Protein AF-0000000073368801 (afdb_homodimer)

Secondary structure (DSSP, 8-state):
-B---TTS---S-TT-EEEEEEEHHHHHHHHHHTEEEEEEGGGSSSTTTT---HHHHHHHHHHHTT-THHHHHHHHHHTTEEEEEEEE-SS--HHHHHHH-SSTTEEEEEEEHHHHHHHTTT--SS-EEEEE-EEE-TTT-PPP-SSTTGGGGEEEGGGGGG-EEEEEEE-TTS-PPPSSEEEEE--HHHH-SEEEE-TT--HHHHHHHHHHHHHTT---EEEE-GGGPPP--/-B---TTS---S-TT-EEEEEEEHHHHHHHHHHTEEEEEEGGGSSSTTTT---HHHHHHHHHHHTT-THHHHHHHHHHTTEEEEEEEE-SS--HHHHHHH-SSTTEEEEEEEHHHHHHHTTT--SS-EEEEEPEEE-TTT-PPP-SSTTGGGGEEEGGGGGG-EEEEEEE-TTS-PPPSSEEEEE--HHHH-SEEEE-TT--HHHHHHHHHHHHHTT---EEEE-GGGPPP--

Organism: Flavobacterium johnsoniae (strain ATCC 17061 / DSM 2064 / JCM 8514 / BCRC 14874 / CCUG 350202 / NBRC 14942 / NCIMB 11054 / UW101) (NCBI:txid376686)

Foldseek 3Di:
DEDDDPVFDDDPDQQFKKKDKAAPVQVLCCLVVQWDWWFQQCLDPPNCAQHAFPVQVVVVVVVCVVPVCPVVVSVVQSQQKTKDKIAGDPADDPVNCVPHPPDLRMKMFMAGNNLVSQFQVPFDPWYKYKHWADEDDSHPDGFDPPDSCGRNRYDHPVCVNRRMMMIMTGRPVDPDGDDGTDITRTDPPSRGAAMEHRQPDDPVSQVVVVVSCVVSPHDHHYYYHCPNPDDDD/DEDDDPVFDDDPDQQFKKKDKAFPVQVLCCLVVQWDWWFQQCLDPPNCAQHAFPVQVVVVVVVCVVPVCPVVVSVVQSQQKTKDKIAGDPADDPVCCVPHPDDLRMKMFMAGNNLVSQFQVVFDPWYKYKHWADEDDSHPDGFDPPDSCRSNRYDHPVCVNRRMMMIMTGRPVDPDGDDGTDITRTDPPSRGQAMEHRQPDDPVSQVVVVVSCVVSPHDHHYYYHCPNPDDDD

Solvent-accessible surface area (backbone atoms only — not comparable to full-atom values): 24706 Å² total; per-residue (Å²): 44,68,49,91,51,92,86,48,50,60,80,85,55,45,76,42,34,28,34,39,60,32,39,52,70,61,52,51,47,30,66,75,67,34,28,48,70,17,36,21,41,72,70,50,88,57,74,56,42,56,39,48,18,50,52,30,42,56,52,48,51,65,58,22,75,83,35,71,58,53,59,53,48,51,60,54,47,38,53,32,27,26,38,34,74,29,27,57,42,94,55,68,45,58,64,54,51,63,72,48,22,96,55,55,63,20,34,32,39,32,31,24,51,44,30,47,58,58,9,36,50,70,18,77,88,47,50,31,34,67,30,42,50,45,60,39,52,42,80,75,38,76,54,68,75,90,44,94,60,41,36,72,35,42,44,51,51,41,53,52,80,50,43,40,34,32,41,37,35,58,39,72,91,49,88,71,79,55,76,70,36,50,67,40,44,36,38,58,76,44,42,44,59,34,36,32,38,36,51,77,37,53,69,68,55,55,53,48,52,54,51,52,42,44,72,70,73,48,87,69,52,75,42,72,41,72,83,63,53,87,68,49,120,43,68,49,90,51,92,89,48,51,61,81,84,55,45,77,43,36,28,33,40,61,33,39,54,69,61,49,50,50,30,66,74,66,34,29,49,72,17,36,21,40,72,70,49,87,58,74,56,41,55,37,48,18,50,52,31,44,54,53,48,51,65,57,23,76,82,35,70,59,54,60,54,48,51,59,54,47,37,52,32,27,25,38,35,74,30,28,56,42,94,56,68,46,59,65,54,50,63,72,49,21,94,55,54,62,22,34,33,39,32,33,23,52,43,30,47,56,58,8,36,49,70,18,76,89,48,51,31,35,67,30,43,50,46,59,38,52,42,80,76,36,74,53,67,75,89,44,95,61,42,37,72,36,42,44,52,49,39,52,52,81,50,43,40,34,34,42,36,34,57,39,72,91,49,88,72,79,54,76,70,36,49,70,41,44,37,38,60,77,44,42,45,62,34,35,31,36,35,50,78,37,52,70,66,56,54,53,48,52,53,50,51,42,46,74,68,73,47,86,70,51,76,41,72,41,72,84,63,53,86,66,49,120

pLDDT: mean 91.6, std 7.19, range [67.81, 98.81]

Radius of gyration: 24.75 Å; Cα contacts (8 Å, |Δi|>4): 912; chains: 2; bounding box: 65×67×48 Å

Structure (mmCIF, N/CA/C/O backbone):
data_AF-0000000073368801-model_v1
#
loop_
_entity.id
_entity.type
_entity.pdbx_description
1 polymer 'DUF2971 domain-containing protein'
#
loop_
_atom_site.group_PDB
_atom_site.id
_atom_site.type_symbol
_atom_site.label_atom_id
_atom_site.label_alt_id
_atom_site.label_comp_id
_atom_site.label_asym_id
_atom_site.label_entity_id
_atom_site.label_seq_id
_atom_site.pdbx_PDB_ins_code
_atom_site.Cartn_x
_atom_site.Cartn_y
_atom_site.Cartn_z
_atom_site.occupancy
_atom_site.B_iso_or_equiv
_atom_site.auth_seq_id
_atom_site.auth_comp_id
_atom_site.auth_asym_id
_atom_site.auth_atom_id
_atom_site.pdbx_PDB_model_num
ATOM 1 N N . MET A 1 1 ? 4 25.656 18.938 1 80.81 1 MET A N 1
ATOM 2 C CA . MET A 1 1 ? 4.703 24.75 19.828 1 80.81 1 MET A CA 1
ATOM 3 C C 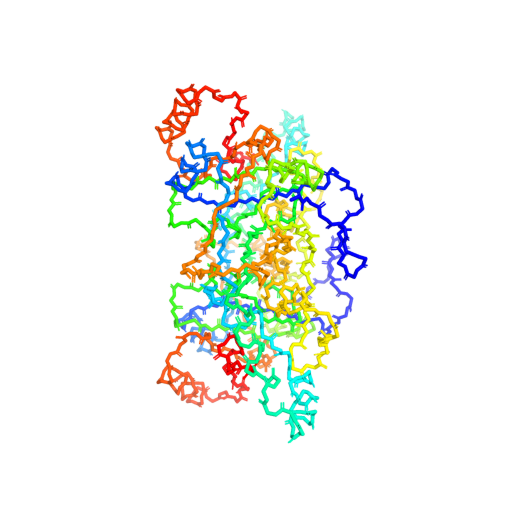. MET A 1 1 ? 4.043 23.375 19.844 1 80.81 1 MET A C 1
ATOM 5 O O . MET A 1 1 ? 2.824 23.266 19.703 1 80.81 1 MET A O 1
ATOM 9 N N . TYR A 1 2 ? 4.848 22.328 20.047 1 87.75 2 TYR A N 1
ATOM 10 C CA . TYR A 1 2 ? 4.336 20.969 20.156 1 87.75 2 TYR A CA 1
ATOM 11 C C . TYR A 1 2 ? 3.67 20.75 21.5 1 87.75 2 TYR A C 1
ATOM 13 O O . TYR A 1 2 ? 4.258 21.031 22.547 1 87.75 2 TYR A O 1
ATOM 21 N N . LEU A 1 3 ? 2.438 20.328 21.5 1 87.5 3 LEU A N 1
ATOM 22 C CA . LEU A 1 3 ? 1.678 20.062 22.719 1 87.5 3 LEU A CA 1
ATOM 23 C C . LEU A 1 3 ? 1.281 18.594 22.797 1 87.5 3 LEU A C 1
ATOM 25 O O . LEU A 1 3 ? 0.843 18.016 21.797 1 87.5 3 LEU A O 1
ATOM 29 N N . ASN A 1 4 ? 1.483 18.062 23.969 1 84.19 4 ASN A N 1
ATOM 30 C CA . ASN A 1 4 ? 1.038 16.703 24.203 1 84.19 4 ASN A CA 1
ATOM 31 C C . ASN A 1 4 ? -0.448 16.641 24.547 1 84.19 4 ASN A C 1
ATOM 33 O O . ASN A 1 4 ? -0.937 17.453 25.328 1 84.19 4 ASN A O 1
ATOM 37 N N . ASN A 1 5 ? -1.148 15.852 23.844 1 83.56 5 ASN A N 1
ATOM 38 C CA . ASN A 1 5 ? -2.545 15.547 24.141 1 83.56 5 ASN A CA 1
ATOM 39 C C . ASN A 1 5 ? -2.721 14.102 24.578 1 83.56 5 ASN A C 1
ATOM 41 O O . ASN A 1 5 ? -2.424 13.172 23.828 1 83.56 5 ASN A O 1
ATOM 45 N N . PRO A 1 6 ? -3.191 13.891 25.734 1 82.25 6 PRO A N 1
ATOM 46 C CA . PRO A 1 6 ? -3.287 12.539 26.297 1 82.25 6 PRO A CA 1
ATOM 47 C C . PRO A 1 6 ? -4.227 11.633 25.484 1 82.25 6 PRO A C 1
ATOM 49 O O . PRO A 1 6 ? -4.148 10.406 25.594 1 82.25 6 PRO A O 1
ATOM 52 N N . ASN A 1 7 ? -5.07 12.188 24.719 1 83.44 7 ASN A N 1
ATOM 53 C CA . ASN A 1 7 ? -6.023 11.398 23.953 1 83.44 7 ASN A CA 1
ATOM 54 C C . ASN A 1 7 ? -5.445 10.977 22.594 1 83.44 7 ASN A C 1
ATOM 56 O O . ASN A 1 7 ? -6.078 10.227 21.859 1 83.44 7 ASN A O 1
ATOM 60 N N . ILE A 1 8 ? -4.281 11.539 22.359 1 88.69 8 ILE A N 1
ATOM 61 C CA . ILE A 1 8 ? -3.645 11.219 21.078 1 88.69 8 ILE A CA 1
ATOM 62 C C . ILE A 1 8 ? -2.592 10.133 21.281 1 88.69 8 ILE A C 1
ATOM 64 O O . ILE A 1 8 ? -1.723 10.258 22.156 1 88.69 8 ILE A O 1
ATOM 68 N N . LYS A 1 9 ? -2.727 9.117 20.531 1 90.88 9 LYS A N 1
ATOM 69 C CA . LYS A 1 9 ? -1.773 8.016 20.609 1 90.88 9 LYS A CA 1
ATOM 70 C C . LYS A 1 9 ? -0.583 8.25 19.672 1 90.88 9 LYS A C 1
ATOM 72 O O . LYS A 1 9 ? -0.747 8.734 18.562 1 90.88 9 LYS A O 1
ATOM 77 N N . LEU A 1 10 ? 0.574 7.934 20.219 1 92.69 10 LEU A N 1
ATOM 78 C CA . LEU A 1 10 ? 1.835 8.016 19.484 1 92.69 10 LEU A CA 1
ATOM 79 C C . LEU A 1 10 ? 2.758 6.863 19.875 1 92.69 10 LEU A C 1
ATOM 81 O O . LEU A 1 10 ? 2.77 6.43 21.016 1 92.69 10 LEU A O 1
ATOM 85 N N . PRO A 1 11 ? 3.496 6.336 18.875 1 92.38 11 PRO A N 1
ATOM 86 C CA . PRO A 1 11 ? 4.48 5.328 19.281 1 92.38 11 PRO A CA 1
ATOM 87 C C . PRO A 1 11 ? 5.395 5.82 20.406 1 92.38 11 PRO A C 1
ATOM 89 O O . PRO A 1 11 ? 5.844 6.969 20.391 1 92.38 11 PRO A O 1
ATOM 92 N N . ASP A 1 12 ? 5.691 4.98 21.312 1 92.62 12 ASP A N 1
ATOM 93 C CA . ASP A 1 12 ? 6.484 5.344 22.484 1 92.62 12 ASP A CA 1
ATOM 94 C C . ASP A 1 12 ? 7.957 5.508 22.125 1 92.62 12 ASP A C 1
ATOM 96 O O . ASP A 1 12 ? 8.664 6.312 22.734 1 92.62 12 ASP A O 1
ATOM 100 N N . ASP A 1 13 ? 8.406 4.742 21.125 1 97.25 13 ASP A N 1
ATOM 101 C CA . ASP A 1 13 ? 9.805 4.773 20.734 1 97.25 13 ASP A CA 1
ATOM 102 C C . ASP A 1 13 ? 10.117 6 19.891 1 97.25 13 ASP A C 1
ATOM 104 O O . ASP A 1 13 ? 9.695 6.078 18.734 1 97.25 13 ASP A O 1
ATOM 108 N N . PRO A 1 14 ? 10.812 6.941 20.406 1 97 14 PRO A N 1
ATOM 109 C CA . PRO A 1 14 ? 11.133 8.148 19.641 1 97 14 PRO A CA 1
ATOM 110 C C . PRO A 1 14 ? 11.945 7.852 18.375 1 97 14 PRO A C 1
ATOM 112 O O . PRO A 1 14 ? 12.039 8.695 17.484 1 97 14 PRO A O 1
ATOM 115 N N . ASP A 1 15 ? 12.539 6.695 18.281 1 98.31 15 ASP A N 1
ATOM 116 C CA . ASP A 1 15 ? 13.375 6.34 17.141 1 98.31 15 ASP A CA 1
ATOM 117 C C . ASP A 1 15 ? 12.547 5.641 16.062 1 98.31 15 ASP A C 1
ATOM 119 O O . ASP A 1 15 ? 13.102 5.168 15.062 1 98.31 15 ASP A O 1
ATOM 123 N N . THR A 1 16 ? 11.234 5.605 16.297 1 98.62 16 THR A N 1
ATOM 124 C CA . THR A 1 16 ? 10.359 5.055 15.266 1 98.62 16 THR A CA 1
ATOM 125 C C . THR A 1 16 ? 10.516 5.824 13.953 1 98.62 16 THR A C 1
ATOM 127 O O . THR A 1 16 ? 10.312 7.039 13.914 1 98.62 16 THR A O 1
ATOM 130 N N . ILE A 1 17 ? 10.844 5.082 12.898 1 98.69 17 ILE A N 1
ATOM 131 C CA . ILE A 1 17 ? 11.148 5.699 11.617 1 98.69 17 ILE A CA 1
ATOM 132 C C . ILE A 1 17 ? 9.852 6.086 10.906 1 98.69 17 ILE A C 1
ATOM 134 O O . ILE A 1 17 ? 8.883 5.316 10.898 1 98.69 17 ILE A O 1
ATOM 138 N N . VAL A 1 18 ? 9.828 7.324 10.336 1 98.81 18 VAL A N 1
ATOM 139 C CA . VAL A 1 18 ? 8.703 7.805 9.547 1 98.81 18 VAL A CA 1
ATOM 140 C C . VAL A 1 18 ? 9.195 8.367 8.219 1 98.81 18 VAL A C 1
ATOM 142 O O . VAL A 1 18 ? 10.352 8.789 8.109 1 98.81 18 VAL A O 1
ATOM 145 N N . TRP A 1 19 ? 8.273 8.336 7.242 1 98.75 19 TRP A N 1
ATOM 146 C CA . TRP A 1 19 ? 8.617 8.727 5.875 1 98.75 19 TRP A CA 1
ATOM 147 C C . TRP A 1 19 ? 7.602 9.727 5.328 1 98.75 19 TRP A C 1
ATOM 149 O O . TRP A 1 19 ? 6.414 9.664 5.656 1 98.75 19 TRP A O 1
ATOM 159 N N . LYS A 1 20 ? 8.062 10.586 4.484 1 98.62 20 LYS A N 1
ATOM 160 C CA . LYS A 1 20 ? 7.219 11.438 3.652 1 98.62 20 LYS A CA 1
ATOM 161 C C . LYS A 1 20 ? 7.684 11.422 2.199 1 98.62 20 LYS A C 1
ATOM 163 O O . LYS A 1 20 ? 8.828 11.766 1.905 1 98.62 20 LYS A O 1
ATOM 168 N N . TYR A 1 21 ? 6.801 11.008 1.353 1 97.81 21 TYR A N 1
ATOM 169 C CA . TYR A 1 21 ? 7.055 10.969 -0.083 1 97.81 21 TYR A CA 1
ATOM 170 C C . TYR A 1 21 ? 6.512 12.211 -0.767 1 97.81 21 TYR A C 1
ATOM 172 O O . TYR A 1 21 ? 5.391 12.641 -0.486 1 97.81 21 TYR A O 1
ATOM 180 N N . LEU A 1 22 ? 7.309 12.82 -1.634 1 96.94 22 LEU A N 1
ATOM 181 C CA . LEU A 1 22 ? 6.863 14.07 -2.248 1 96.94 22 LEU A CA 1
ATOM 182 C C . LEU A 1 22 ? 7.621 14.336 -3.545 1 96.94 22 LEU A C 1
ATOM 184 O O . LEU A 1 22 ? 8.656 13.719 -3.801 1 96.94 22 LEU A O 1
ATOM 188 N N . ASP A 1 23 ? 7.129 15.258 -4.309 1 95.81 23 ASP A N 1
ATOM 189 C CA . ASP A 1 23 ? 7.77 15.664 -5.559 1 95.81 23 ASP A CA 1
ATOM 190 C C . ASP A 1 23 ? 8.875 16.688 -5.301 1 95.81 23 ASP A C 1
ATOM 192 O O . ASP A 1 23 ? 8.891 17.344 -4.258 1 95.81 23 ASP A O 1
ATOM 196 N N . LEU A 1 24 ? 9.672 16.859 -6.305 1 95.56 24 LEU A N 1
ATOM 197 C CA . LEU A 1 24 ? 10.844 17.719 -6.188 1 95.56 24 LEU A CA 1
ATOM 198 C C . LEU A 1 24 ? 10.43 19.156 -5.867 1 95.56 24 LEU A C 1
ATOM 200 O O . LEU A 1 24 ? 11.055 19.812 -5.031 1 95.56 24 LEU A O 1
ATOM 204 N N . SER A 1 25 ? 9.43 19.625 -6.496 1 95.25 25 SER A N 1
ATOM 205 C CA . SER A 1 25 ? 9.008 21 -6.297 1 95.25 25 SER A CA 1
ATOM 206 C C . SER A 1 25 ? 8.633 21.266 -4.84 1 95.25 25 SER A C 1
ATOM 208 O O . SER A 1 25 ? 9.039 22.266 -4.258 1 95.25 25 SER A O 1
ATOM 210 N N . LYS A 1 26 ? 7.871 20.344 -4.27 1 96.38 26 LYS A N 1
ATOM 211 C CA . LYS A 1 26 ? 7.457 20.484 -2.875 1 96.38 26 LYS A CA 1
ATOM 212 C C . LYS A 1 26 ? 8.656 20.391 -1.935 1 96.38 26 LYS A C 1
ATOM 214 O O . LYS A 1 26 ? 8.719 21.078 -0.923 1 96.38 26 LYS A O 1
ATOM 219 N N . PHE A 1 27 ? 9.539 19.547 -2.303 1 97.75 27 PHE A N 1
ATOM 220 C CA . PHE A 1 27 ? 10.742 19.359 -1.508 1 97.75 27 PHE A CA 1
ATOM 221 C C . PHE A 1 27 ? 11.578 20.641 -1.489 1 97.75 27 PHE A C 1
ATOM 223 O O . PHE A 1 27 ? 12.008 21.094 -0.426 1 97.75 27 PHE A O 1
ATOM 230 N N . LEU A 1 28 ? 11.789 21.188 -2.615 1 97.25 28 LEU A N 1
ATOM 231 C CA . LEU A 1 28 ? 12.57 22.422 -2.717 1 97.25 28 LEU A CA 1
ATOM 232 C C . LEU A 1 28 ? 11.875 23.562 -1.984 1 97.25 28 LEU A C 1
ATOM 234 O O . LEU A 1 28 ? 12.539 24.375 -1.339 1 97.25 28 LEU A O 1
ATOM 238 N N . ASP A 1 29 ? 10.609 23.641 -2.098 1 97.88 29 ASP A N 1
ATOM 239 C CA . ASP A 1 29 ? 9.859 24.656 -1.364 1 97.88 29 ASP A CA 1
ATOM 240 C C . ASP A 1 29 ? 10.086 24.531 0.14 1 97.88 29 ASP A C 1
ATOM 242 O O . ASP A 1 29 ? 10.258 25.531 0.834 1 97.88 29 ASP A O 1
ATOM 246 N N . LEU A 1 30 ? 10.062 23.281 0.636 1 98.31 30 LEU A N 1
ATOM 247 C CA . LEU A 1 30 ? 10.328 23 2.043 1 98.31 30 LEU A CA 1
ATOM 248 C C . LEU A 1 30 ? 11.703 23.516 2.453 1 98.31 30 LEU A C 1
ATOM 250 O O . LEU A 1 30 ? 11.836 24.203 3.465 1 98.31 30 LEU A O 1
ATOM 254 N N . LEU A 1 31 ? 12.695 23.219 1.652 1 98.19 31 LEU A N 1
ATOM 255 C CA . LEU A 1 31 ? 14.062 23.609 1.981 1 98.19 31 LEU A CA 1
ATOM 256 C C . LEU A 1 31 ? 14.219 25.125 1.93 1 98.19 31 LEU A C 1
ATOM 258 O O . LEU A 1 31 ? 14.82 25.734 2.83 1 98.19 31 LEU A O 1
ATOM 262 N N . LEU A 1 32 ? 13.688 25.719 0.918 1 97.81 32 LEU A N 1
ATOM 263 C CA . LEU A 1 32 ? 13.883 27.141 0.675 1 97.81 32 LEU A CA 1
ATOM 264 C C . LEU A 1 32 ? 13.125 27.984 1.698 1 97.81 32 LEU A C 1
ATOM 266 O O . LEU A 1 32 ? 13.648 28.984 2.189 1 97.81 32 LEU A O 1
ATOM 270 N N . SER A 1 33 ? 11.961 27.594 2.008 1 98 33 SER A N 1
ATOM 271 C CA . SER A 1 33 ? 11.117 28.391 2.889 1 98 33 SER A CA 1
ATOM 272 C C . SER A 1 33 ? 11.352 28.047 4.355 1 98 33 SER A C 1
ATOM 274 O O . SER A 1 33 ? 10.945 28.781 5.25 1 98 33 SER A O 1
ATOM 276 N N . LYS A 1 34 ? 11.867 26.812 4.578 1 98 34 LYS A N 1
ATOM 277 C CA . LYS A 1 34 ? 12.031 26.25 5.914 1 98 34 LYS A CA 1
ATOM 278 C C . LYS A 1 34 ? 10.688 26.125 6.629 1 98 34 LYS A C 1
ATOM 280 O O . LYS A 1 34 ? 10.586 26.406 7.824 1 98 34 LYS A O 1
ATOM 285 N N . LYS A 1 35 ? 9.703 25.828 5.828 1 98.56 35 LYS A N 1
ATOM 286 C CA . LYS A 1 35 ? 8.352 25.641 6.34 1 98.56 35 LYS A CA 1
ATOM 287 C C . LYS A 1 35 ? 7.742 24.344 5.805 1 98.56 35 LYS A C 1
ATOM 289 O O . LYS A 1 35 ? 7.965 23.969 4.648 1 98.56 35 LYS A O 1
ATOM 294 N N . LEU A 1 36 ? 7 23.688 6.621 1 98.69 36 LEU A N 1
ATOM 295 C CA . LEU A 1 36 ? 6.289 22.469 6.246 1 98.69 36 LEU A CA 1
ATOM 296 C C . LEU A 1 36 ? 4.859 22.781 5.824 1 98.69 36 LEU A C 1
ATOM 298 O O . LEU A 1 36 ? 4.102 23.406 6.578 1 98.69 36 LEU A O 1
ATOM 302 N N . PHE A 1 37 ? 4.578 22.469 4.617 1 98.06 37 PHE A N 1
ATOM 303 C CA . PHE A 1 37 ? 3.211 22.625 4.145 1 98.06 37 PHE A CA 1
ATOM 304 C C . PHE A 1 37 ? 2.287 21.594 4.785 1 98.06 37 PHE A C 1
ATOM 306 O O . PHE A 1 37 ? 2.611 20.406 4.832 1 98.06 37 PHE A O 1
ATOM 313 N N . MET A 1 38 ? 1.158 22.047 5.258 1 97.81 38 MET A N 1
ATOM 314 C CA . MET A 1 38 ? 0.093 21.219 5.824 1 97.81 38 MET A CA 1
ATOM 315 C C . MET A 1 38 ? -1.22 21.453 5.082 1 97.81 38 MET A C 1
ATOM 317 O O . MET A 1 38 ? -1.646 22.594 4.895 1 97.81 38 MET A O 1
ATOM 321 N N . SER A 1 39 ? -1.854 20.422 4.711 1 96.69 39 SER A N 1
ATOM 322 C CA . SER A 1 39 ? -3.086 20.516 3.936 1 96.69 39 SER A CA 1
ATOM 323 C C . SER A 1 39 ? -4.297 20.703 4.844 1 96.69 39 SER A C 1
ATOM 325 O O . SER A 1 39 ? -4.383 20.094 5.906 1 96.69 39 SER A O 1
ATOM 327 N N . ARG A 1 40 ? -5.203 21.562 4.371 1 95.5 40 ARG A N 1
ATOM 328 C CA . ARG A 1 40 ? -6.484 21.641 5.066 1 95.5 40 ARG A CA 1
ATOM 329 C C . ARG A 1 40 ? -7.176 20.281 5.105 1 95.5 40 ARG A C 1
ATOM 331 O O . ARG A 1 40 ? -7.145 19.547 4.125 1 95.5 40 ARG A O 1
ATOM 338 N N . SER A 1 41 ? -7.848 19.953 6.141 1 92.19 41 SER A N 1
ATOM 339 C CA . SER A 1 41 ? -8.297 18.578 6.406 1 92.19 41 SER A CA 1
ATOM 340 C C . SER A 1 41 ? -9.352 18.141 5.395 1 92.19 41 SER A C 1
ATOM 342 O O . SER A 1 41 ? -9.438 16.953 5.062 1 92.19 41 SER A O 1
ATOM 344 N N . ASP A 1 42 ? -10.164 19.047 4.852 1 90.5 42 ASP A N 1
ATOM 345 C CA . ASP A 1 42 ? -11.227 18.656 3.934 1 90.5 42 ASP A CA 1
ATOM 346 C C . ASP A 1 42 ? -10.75 18.703 2.484 1 90.5 42 ASP A C 1
ATOM 348 O O . ASP A 1 42 ? -11.555 18.578 1.556 1 90.5 42 ASP A O 1
ATOM 352 N N . LYS A 1 43 ? -9.484 18.891 2.227 1 91.94 43 LYS A N 1
ATOM 353 C CA . LYS A 1 43 ? -8.938 18.984 0.875 1 91.94 43 LYS A CA 1
ATOM 354 C C . LYS A 1 43 ? -8.203 17.703 0.491 1 91.94 43 LYS A C 1
ATOM 356 O O . LYS A 1 43 ? -7.629 17.609 -0.597 1 91.94 43 LYS A O 1
AT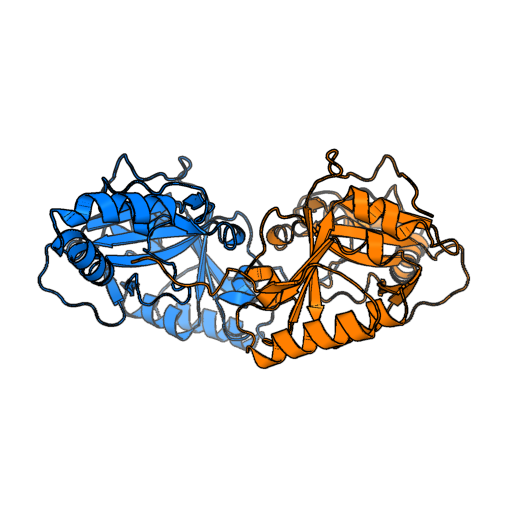OM 361 N N . PHE A 1 44 ? -8.25 16.703 1.343 1 89.81 44 PHE A N 1
ATOM 362 C CA . PHE A 1 44 ? -7.641 15.414 1.032 1 89.81 44 PHE A CA 1
ATOM 363 C C . PHE A 1 44 ? -8.391 14.711 -0.091 1 89.81 44 PHE A C 1
ATOM 365 O O . PHE A 1 44 ? -9.578 14.977 -0.318 1 89.81 44 PHE A O 1
ATOM 372 N N . GLU A 1 45 ? -7.703 13.883 -0.751 1 81.56 45 GLU A N 1
ATOM 373 C CA . GLU A 1 45 ? -8.32 13.094 -1.811 1 81.56 45 GLU A CA 1
ATOM 374 C C . GLU A 1 45 ? -9.422 12.188 -1.256 1 81.56 45 GLU A C 1
ATOM 376 O O . GLU A 1 45 ? -10.469 12.016 -1.883 1 81.56 45 GLU A O 1
ATOM 381 N N . ASP A 1 46 ? -9.125 11.57 -0.146 1 82.25 46 ASP A N 1
ATOM 382 C CA . ASP A 1 46 ? -10.141 10.766 0.52 1 82.25 46 ASP A CA 1
ATOM 383 C C . ASP A 1 46 ? -11.234 11.648 1.122 1 82.25 46 ASP A C 1
ATOM 385 O O . ASP A 1 46 ? -11.008 12.32 2.133 1 82.25 46 ASP A O 1
ATOM 389 N N . GLN A 1 47 ? -12.391 11.508 0.636 1 79.62 47 GLN A N 1
ATOM 390 C CA . GLN A 1 47 ? -13.492 12.375 1.03 1 79.62 47 GLN A CA 1
ATOM 391 C C . GLN A 1 47 ? -13.961 12.062 2.447 1 79.62 47 GLN A C 1
ATOM 393 O O . GLN A 1 47 ? -14.68 12.859 3.061 1 79.62 47 GLN A O 1
ATOM 398 N N . TYR A 1 48 ? -13.547 10.961 2.924 1 84.44 48 TYR A N 1
ATOM 399 C CA . TYR A 1 48 ? -13.992 10.562 4.254 1 84.44 48 TYR A CA 1
ATOM 400 C C . TYR A 1 48 ? -13.086 11.156 5.332 1 84.44 48 TYR A C 1
ATOM 402 O O . TYR A 1 48 ? -13.375 11.039 6.523 1 84.44 48 TYR A O 1
ATOM 410 N N . GLU A 1 49 ? -12.055 11.805 4.859 1 85.06 49 GLU A N 1
ATOM 411 C CA . GLU A 1 49 ? -11.125 12.383 5.816 1 85.06 49 GLU A CA 1
ATOM 412 C C . GLU A 1 49 ? -11.82 13.391 6.723 1 85.06 49 GLU A C 1
ATOM 414 O O . GLU A 1 49 ? -12.516 14.289 6.242 1 85.06 49 GLU A O 1
ATOM 419 N N . GLY A 1 50 ? -11.648 13.242 8.016 1 85.81 50 GLY A N 1
ATOM 420 C CA . GLY A 1 50 ? -12.211 14.18 8.969 1 85.81 50 GLY A CA 1
ATOM 421 C C . GLY A 1 50 ? -13.711 14.055 9.117 1 85.81 50 GLY A C 1
ATOM 422 O O . GLY A 1 50 ? -14.375 14.961 9.625 1 85.81 50 GLY A O 1
ATOM 423 N N . THR A 1 51 ? -14.312 12.961 8.57 1 87.19 51 THR A N 1
ATOM 424 C CA . THR A 1 51 ? -15.75 12.742 8.695 1 87.19 51 THR A CA 1
ATOM 425 C C . THR A 1 51 ? -16.047 11.734 9.797 1 87.19 51 THR A C 1
ATOM 427 O O . THR A 1 51 ? -15.133 11.234 10.461 1 87.19 51 THR A O 1
ATOM 430 N N . PHE A 1 52 ? -17.344 11.508 9.977 1 88 52 PHE A N 1
ATOM 431 C CA . PHE A 1 52 ? -17.766 10.602 11.047 1 88 52 PHE A CA 1
ATOM 432 C C . PHE A 1 52 ? -18.078 9.211 10.484 1 88 52 PHE A C 1
ATOM 434 O O . PHE A 1 52 ? -18.422 9.07 9.312 1 88 52 PHE A O 1
ATOM 441 N N . SER A 1 53 ? -17.891 8.25 11.367 1 91.19 53 SER A N 1
ATOM 442 C CA . SER A 1 53 ? -18.406 6.926 11.039 1 91.19 53 SER A CA 1
ATOM 443 C C . SER A 1 53 ? -19.938 6.895 11.109 1 91.19 53 SER A C 1
ATOM 445 O O . SER A 1 53 ? -20.547 7.809 11.648 1 91.19 53 SER A O 1
ATOM 447 N N . GLU A 1 54 ? -20.484 5.852 10.539 1 91.44 54 GLU A N 1
ATOM 448 C CA . GLU A 1 54 ? -21.938 5.758 10.508 1 91.44 54 GLU A CA 1
ATOM 449 C C . GLU A 1 54 ? -22.531 5.742 11.914 1 91.44 54 GLU A C 1
ATOM 451 O O . GLU A 1 54 ? -23.406 6.539 12.234 1 91.44 54 GLU A O 1
ATOM 456 N N . PRO A 1 55 ? -22.016 4.91 12.797 1 93.12 55 PRO A N 1
ATOM 457 C CA . PRO A 1 55 ? -22.562 4.926 14.156 1 93.12 55 PRO A CA 1
ATOM 458 C C . PRO A 1 55 ? -22.375 6.273 14.852 1 93.12 55 PRO A C 1
ATOM 460 O O . PRO A 1 55 ? -23.266 6.719 15.578 1 93.12 55 PRO A O 1
ATOM 463 N N . THR A 1 56 ? -21.25 6.898 14.656 1 90.38 56 THR A N 1
ATOM 464 C CA . THR A 1 56 ? -21 8.203 15.258 1 90.38 56 THR A CA 1
ATOM 465 C C . THR A 1 56 ? -21.953 9.25 14.711 1 90.38 56 THR A C 1
ATOM 467 O O . THR A 1 56 ? -22.5 10.062 15.461 1 90.38 56 THR A O 1
ATOM 470 N N . TYR A 1 57 ? -22.172 9.227 13.484 1 88.69 57 TYR A N 1
ATOM 471 C CA . TYR A 1 57 ? -23.062 10.172 12.828 1 88.69 57 TYR A CA 1
ATOM 472 C C . TYR A 1 57 ? -24.484 10.031 13.352 1 88.69 57 TYR A C 1
ATOM 474 O O . TYR A 1 57 ? -25.172 11.031 13.594 1 88.69 57 TYR A O 1
ATOM 482 N N . GLU A 1 58 ? -24.891 8.828 13.477 1 90.06 58 GLU A N 1
ATOM 483 C CA . GLU A 1 58 ? -26.234 8.578 13.992 1 90.06 58 GLU A CA 1
ATOM 484 C C . GLU A 1 58 ? -26.391 9.141 15.398 1 90.06 58 GLU A C 1
ATOM 486 O O . GLU A 1 58 ? -27.453 9.695 15.734 1 90.06 58 GLU A O 1
ATOM 491 N N . GLU A 1 59 ? -25.359 9.047 16.172 1 86.94 59 GLU A N 1
ATOM 492 C CA . GLU A 1 59 ? -25.391 9.586 17.516 1 86.94 59 GLU A CA 1
ATOM 493 C C . GLU A 1 59 ? -25.438 11.109 17.5 1 86.94 59 GLU A C 1
ATOM 495 O O . GLU A 1 59 ? -26.172 11.727 18.281 1 86.94 59 GLU A O 1
ATOM 500 N N . ILE A 1 60 ? -24.672 11.68 16.719 1 83.81 60 ILE A N 1
ATOM 501 C CA . ILE A 1 60 ? -24.609 13.133 16.609 1 83.81 60 ILE A CA 1
ATOM 502 C C . ILE A 1 60 ? -25.953 13.672 16.125 1 83.81 60 ILE A C 1
ATOM 504 O O . ILE A 1 60 ? -26.422 14.703 16.609 1 83.81 60 ILE A O 1
ATOM 508 N N . LYS A 1 61 ? -26.469 12.992 15.172 1 84.5 61 LYS A N 1
ATOM 509 C CA . LYS A 1 61 ? -27.766 13.398 14.641 1 84.5 61 LYS A CA 1
ATOM 510 C C . LYS A 1 61 ? -28.828 13.438 15.742 1 84.5 61 LYS A C 1
ATOM 512 O O . LYS A 1 61 ? -29.656 14.359 15.789 1 84.5 61 LYS A O 1
ATOM 517 N N . LYS A 1 62 ? -28.812 12.492 16.547 1 86.88 62 LYS A N 1
ATOM 518 C CA . LYS A 1 62 ? -29.75 12.445 17.656 1 86.88 62 LYS A CA 1
ATOM 519 C C . LYS A 1 62 ? -29.547 13.625 18.609 1 86.88 62 LYS A C 1
ATOM 521 O O . LYS A 1 62 ? -30.516 14.219 19.094 1 86.88 62 LYS A O 1
ATOM 526 N N . LEU A 1 63 ? -28.297 13.969 18.781 1 81.06 63 LEU A N 1
ATOM 527 C CA . LEU A 1 63 ? -27.953 15.078 19.688 1 81.06 63 LEU A CA 1
ATOM 528 C C . LEU A 1 63 ? -28.281 16.422 19.031 1 81.06 63 LEU A C 1
ATOM 530 O O . LEU A 1 63 ? -28.594 17.391 19.719 1 81.06 63 LEU A O 1
ATOM 534 N N . ALA A 1 64 ? -28.109 16.469 17.734 1 79.25 64 ALA A N 1
ATOM 535 C CA . ALA A 1 64 ? -28.25 17.719 16.984 1 79.25 64 ALA A CA 1
ATOM 536 C C . ALA A 1 64 ? -29.719 18.125 16.875 1 79.25 64 ALA A C 1
ATOM 538 O O . ALA A 1 64 ? -30.031 19.281 16.578 1 79.25 64 ALA A O 1
ATOM 539 N N . VAL A 1 65 ? -30.609 17.188 17.016 1 80.62 65 VAL A N 1
ATOM 540 C CA . VAL A 1 65 ? -32.031 17.516 16.984 1 80.62 65 VAL A CA 1
ATOM 541 C C . VAL A 1 65 ? -32.312 18.719 17.891 1 80.62 65 VAL A C 1
ATOM 543 O O . VAL A 1 65 ? -33.031 19.625 17.531 1 80.62 65 VAL A O 1
ATOM 546 N N . ASP A 1 66 ? -31.562 18.797 18.906 1 80.5 66 ASP A N 1
ATOM 547 C CA . ASP A 1 66 ? -31.734 19.875 19.859 1 80.5 66 ASP A CA 1
ATOM 548 C C . ASP A 1 66 ? -30.672 20.953 19.672 1 80.5 66 ASP A C 1
ATOM 550 O O . ASP A 1 66 ? -30.719 22 20.328 1 80.5 66 ASP A O 1
ATOM 554 N N . ASN A 1 67 ? -29.672 20.734 18.781 1 79.88 67 ASN A N 1
ATOM 555 C CA . ASN A 1 67 ? -28.578 21.641 18.516 1 79.88 67 ASN A CA 1
ATOM 556 C C . ASN A 1 67 ? -28.141 21.609 17.047 1 79.88 67 ASN A C 1
ATOM 558 O O . ASN A 1 67 ? -27.078 21.078 16.734 1 79.88 67 ASN A O 1
ATOM 562 N N . PRO A 1 68 ? -28.969 22.141 16.203 1 74.38 68 PRO A N 1
ATOM 563 C CA . PRO A 1 68 ? -28.734 22.047 14.766 1 74.38 68 PRO A CA 1
ATOM 564 C C . PRO A 1 68 ? -27.375 22.609 14.352 1 74.38 68 PRO A C 1
ATOM 566 O O . PRO A 1 68 ? -26.844 22.234 13.305 1 74.38 68 PRO A O 1
ATOM 569 N N . GLU A 1 69 ? -26.828 23.422 15.211 1 79.81 69 GLU A N 1
ATOM 570 C CA . GLU A 1 69 ? -25.562 24.078 14.844 1 79.81 69 GLU A CA 1
ATOM 571 C C . GLU A 1 69 ? -24.375 23.156 15.047 1 79.81 69 GLU A C 1
ATOM 573 O O . GLU A 1 69 ? -23.281 23.438 14.57 1 79.81 69 GLU A O 1
ATOM 578 N N . PHE A 1 70 ? -24.703 22.078 15.68 1 76.69 70 PHE A N 1
ATOM 579 C CA . PHE A 1 70 ? -23.609 21.172 16.031 1 76.69 70 PHE A CA 1
ATOM 580 C C . PHE A 1 70 ? -22.922 20.641 14.789 1 76.69 70 PHE A C 1
ATOM 582 O O . PHE A 1 70 ? -21.688 20.656 14.695 1 76.69 70 PHE A O 1
ATOM 589 N N . LEU A 1 71 ? -23.641 20.203 13.812 1 75.94 71 LEU A N 1
ATOM 590 C CA . LEU A 1 71 ? -23.094 19.656 12.578 1 75.94 71 LEU A CA 1
ATOM 591 C C . LEU A 1 71 ? -22.375 20.734 11.773 1 75.94 71 LEU A C 1
ATOM 593 O O . LEU A 1 71 ? -21.344 20.469 11.164 1 75.94 71 LEU A O 1
ATOM 597 N N . ASN A 1 72 ? -22.922 21.891 11.867 1 82 72 ASN A N 1
ATOM 598 C CA . ASN A 1 72 ? -22.312 23.016 11.164 1 82 72 ASN A CA 1
ATOM 599 C C . ASN A 1 72 ? -20.953 23.375 11.773 1 82 72 ASN A C 1
ATOM 601 O O . ASN A 1 72 ? -20.031 23.734 11.047 1 82 72 ASN A O 1
ATOM 605 N N . TYR A 1 73 ? -20.938 23.25 13 1 81.94 73 TYR A N 1
ATOM 606 C CA . TYR A 1 73 ? -19.688 23.531 13.695 1 81.94 73 TYR A CA 1
ATOM 607 C C . TYR A 1 73 ? -18.578 22.609 13.203 1 81.94 73 TYR A C 1
ATOM 609 O O . TYR A 1 73 ? -17.453 23.062 12.938 1 81.94 73 TYR A O 1
ATOM 617 N N . TYR A 1 74 ? -18.891 21.391 13.055 1 79.69 74 TYR A N 1
ATOM 618 C CA . TYR A 1 74 ? -17.891 20.406 12.633 1 79.69 74 TYR A CA 1
ATOM 619 C C . TYR A 1 74 ? -17.438 20.672 11.203 1 79.69 74 TYR A C 1
ATOM 621 O O . TYR A 1 74 ? -16.25 20.547 10.883 1 79.69 74 TYR A O 1
ATOM 629 N N . LYS A 1 75 ? -18.344 20.984 10.445 1 82.06 75 LYS A N 1
ATOM 630 C CA . LYS A 1 75 ? -18.016 21.297 9.062 1 82.06 75 LYS A CA 1
ATOM 631 C C . LYS A 1 75 ? -17.047 22.469 8.977 1 82.06 75 LYS A C 1
ATOM 633 O O . LYS A 1 75 ? -16.047 22.391 8.25 1 82.06 75 LYS A O 1
ATOM 638 N N . ILE A 1 76 ? -17.297 23.422 9.773 1 85.88 76 ILE A N 1
ATOM 639 C CA . ILE A 1 76 ? -16.438 24.609 9.797 1 85.88 76 ILE A CA 1
ATOM 640 C C . ILE A 1 76 ? -15.086 24.266 10.414 1 85.88 76 ILE A C 1
ATOM 642 O O . ILE A 1 76 ? -14.047 24.75 9.969 1 85.88 76 ILE A O 1
ATOM 646 N N . HIS A 1 77 ? -15.141 23.438 11.398 1 88.06 77 HIS A N 1
ATOM 647 C CA . HIS A 1 77 ? -13.914 23.062 12.094 1 88.06 77 HIS A CA 1
ATOM 648 C C . HIS A 1 77 ? -12.953 22.344 11.164 1 88.06 77 HIS A C 1
ATOM 650 O O . HIS A 1 77 ? -11.734 22.5 11.273 1 88.06 77 HIS A O 1
ATOM 656 N N . ARG A 1 78 ? -13.445 21.516 10.266 1 88.38 78 ARG A N 1
ATOM 657 C CA . ARG A 1 78 ? -12.625 20.781 9.297 1 88.38 78 ARG A CA 1
ATOM 658 C C . ARG A 1 78 ? -11.812 21.75 8.445 1 88.38 78 ARG A C 1
ATOM 660 O O . ARG A 1 78 ? -10.711 21.422 7.992 1 88.38 78 ARG A O 1
ATOM 667 N N . GLU A 1 79 ? -12.352 22.969 8.344 1 91.12 79 GLU A N 1
ATOM 668 C CA . GLU A 1 79 ? -11.68 23.969 7.52 1 91.12 79 GLU A CA 1
ATOM 669 C C . GLU A 1 79 ? -10.617 24.719 8.312 1 91.12 79 GLU A C 1
ATOM 671 O O . GLU A 1 79 ? -9.867 25.516 7.75 1 91.12 79 GLU A O 1
ATOM 676 N N . LYS A 1 80 ? -10.531 24.438 9.547 1 92.31 80 LYS A N 1
ATOM 677 C CA . LYS A 1 80 ? -9.625 25.188 10.422 1 92.31 80 LYS A CA 1
ATOM 678 C C . LYS A 1 80 ? -8.469 24.297 10.883 1 92.31 80 LYS A C 1
ATOM 680 O O . LYS A 1 80 ? -7.605 24.75 11.648 1 92.31 80 LYS A O 1
ATOM 685 N N . VAL A 1 81 ? -8.438 23.094 10.422 1 93.06 81 VAL A N 1
ATOM 686 C CA . VAL A 1 81 ? -7.383 22.156 10.82 1 93.06 81 VAL A CA 1
ATOM 687 C C . VAL A 1 81 ? -6.531 21.797 9.609 1 93.06 81 VAL A C 1
ATOM 689 O O . VAL A 1 81 ? -7.062 21.469 8.547 1 93.06 81 VAL A O 1
ATOM 692 N N . ALA A 1 82 ? -5.25 21.906 9.789 1 95.94 82 ALA A N 1
ATOM 693 C CA . ALA A 1 82 ? -4.301 21.531 8.742 1 95.94 82 ALA A CA 1
ATOM 694 C C . ALA A 1 82 ? -3.463 20.328 9.164 1 95.94 82 ALA A C 1
ATOM 696 O O . ALA A 1 82 ? -3.123 20.188 10.344 1 95.94 82 ALA A O 1
ATOM 697 N N . ILE A 1 83 ? -3.129 19.484 8.156 1 96.88 83 ILE A N 1
ATOM 698 C CA . ILE A 1 83 ? -2.541 18.203 8.492 1 96.88 83 ILE A CA 1
ATOM 699 C C . ILE A 1 83 ? -1.354 17.922 7.578 1 96.88 83 ILE A C 1
ATOM 701 O O . ILE A 1 83 ? -1.422 18.156 6.371 1 96.88 83 ILE A O 1
ATOM 705 N N . SER A 1 84 ? -0.247 17.484 8.102 1 98.12 84 SER A N 1
ATOM 706 C CA . SER A 1 84 ? 0.843 16.844 7.375 1 98.12 84 SER A CA 1
ATOM 707 C C . SER A 1 84 ? 0.943 15.359 7.727 1 98.12 84 SER A C 1
ATOM 709 O O . SER A 1 84 ? 1.095 15.008 8.898 1 98.12 84 SER A O 1
ATOM 711 N N . SER A 1 85 ? 0.875 14.547 6.719 1 97.94 85 SER A N 1
ATOM 712 C CA . SER A 1 85 ? 0.827 13.102 6.918 1 97.94 85 SER A CA 1
ATOM 713 C C . SER A 1 85 ? 2.182 12.461 6.645 1 97.94 85 SER A C 1
ATOM 715 O O . SER A 1 85 ? 2.848 12.797 5.664 1 97.94 85 SER A O 1
ATOM 717 N N . TRP A 1 86 ? 2.572 11.531 7.539 1 98.69 86 TRP A N 1
ATOM 718 C CA . TRP A 1 86 ? 3.795 10.742 7.43 1 98.69 86 TRP A CA 1
ATOM 719 C C . TRP A 1 86 ? 3.496 9.258 7.562 1 98.69 86 TRP A C 1
ATOM 721 O O . TRP A 1 86 ? 2.447 8.867 8.086 1 98.69 86 TRP A O 1
ATOM 731 N N . HIS A 1 87 ? 4.422 8.453 7.07 1 98.62 87 HIS A N 1
ATOM 732 C CA . HIS A 1 87 ? 4.258 7.008 7 1 98.62 87 HIS A CA 1
ATOM 733 C C . HIS A 1 87 ? 5.23 6.297 7.934 1 98.62 87 HIS A C 1
ATOM 735 O O . HIS A 1 87 ? 6.445 6.477 7.828 1 98.62 87 HIS A O 1
ATOM 741 N N . ILE A 1 88 ? 4.73 5.461 8.859 1 98.56 88 ILE A N 1
ATOM 742 C CA . ILE A 1 88 ? 5.582 4.699 9.766 1 98.56 88 ILE A CA 1
ATOM 743 C C . ILE A 1 88 ? 6.027 3.404 9.094 1 98.56 88 ILE A C 1
ATOM 745 O O . ILE A 1 88 ? 5.199 2.557 8.758 1 98.56 88 ILE A O 1
ATOM 749 N N . ASN A 1 89 ? 7.309 3.26 8.945 1 98 89 ASN A N 1
ATOM 750 C CA . ASN A 1 89 ? 7.879 2.035 8.398 1 98 89 ASN A CA 1
ATOM 751 C C . ASN A 1 89 ? 9.398 1.995 8.57 1 98 89 ASN A C 1
ATOM 753 O O . ASN A 1 89 ? 10.07 3.016 8.414 1 98 89 ASN A O 1
ATOM 757 N N . GLU A 1 90 ? 9.93 0.858 8.844 1 96.06 90 GLU A N 1
ATOM 758 C CA . GLU A 1 90 ? 11.383 0.747 8.953 1 96.06 90 GLU A CA 1
ATOM 759 C C . GLU A 1 90 ? 12.047 0.821 7.578 1 96.06 90 GLU A C 1
ATOM 761 O O . GLU A 1 90 ? 13.219 1.177 7.469 1 96.06 90 GLU A O 1
ATOM 766 N N . TYR A 1 91 ? 11.258 0.427 6.562 1 94.5 91 TYR A N 1
ATOM 767 C CA . TYR A 1 91 ? 11.75 0.397 5.188 1 94.5 91 TYR A CA 1
ATOM 768 C C . TYR A 1 91 ? 10.898 1.284 4.285 1 94.5 91 TYR A C 1
ATOM 770 O O . TYR A 1 91 ? 9.758 1.616 4.625 1 94.5 91 TYR A O 1
ATOM 778 N N . GLU A 1 92 ? 11.516 1.693 3.127 1 94.31 92 GLU A N 1
ATOM 779 C CA . GLU A 1 92 ? 10.703 2.357 2.113 1 94.31 92 GLU A CA 1
ATOM 780 C C . GLU A 1 92 ? 9.578 1.446 1.625 1 94.31 92 GLU A C 1
ATOM 782 O O . GLU A 1 92 ? 9.625 0.233 1.833 1 94.31 92 GLU A O 1
ATOM 787 N N . SER A 1 93 ? 8.617 2.059 1.087 1 94.81 93 SER A N 1
ATOM 788 C CA . SER A 1 93 ? 7.469 1.318 0.58 1 94.81 93 SER A CA 1
ATOM 789 C C . SER A 1 93 ? 7.242 1.597 -0.902 1 94.81 93 SER A C 1
ATOM 791 O O . SER A 1 93 ? 7.117 2.754 -1.311 1 94.81 93 SER A O 1
ATOM 793 N N . PHE A 1 94 ? 7.176 0.458 -1.662 1 92.5 94 PHE A N 1
ATOM 794 C CA . PHE A 1 94 ? 6.887 0.605 -3.082 1 92.5 94 PHE A CA 1
ATOM 795 C C . PHE A 1 94 ? 5.523 1.256 -3.291 1 92.5 94 PHE A C 1
ATOM 797 O O . PHE A 1 94 ? 5.379 2.143 -4.137 1 92.5 94 PHE A O 1
ATOM 804 N N . ALA A 1 95 ? 4.562 0.875 -2.525 1 93.94 95 ALA A N 1
ATOM 805 C CA . ALA A 1 95 ? 3.213 1.417 -2.652 1 93.94 95 ALA A CA 1
ATOM 806 C C . ALA A 1 95 ? 3.197 2.92 -2.393 1 93.94 95 ALA A C 1
ATOM 808 O O . ALA A 1 95 ? 2.531 3.674 -3.105 1 93.94 95 ALA A O 1
ATOM 809 N N . MET A 1 96 ? 3.896 3.365 -1.388 1 96.06 96 MET A N 1
ATOM 810 C CA . MET A 1 96 ? 3.945 4.789 -1.071 1 96.06 96 MET A CA 1
ATOM 811 C C . MET A 1 96 ? 4.562 5.582 -2.219 1 96.06 96 MET A C 1
ATOM 813 O O . MET A 1 96 ? 4.09 6.668 -2.557 1 96.06 96 MET A O 1
ATOM 817 N N . TRP A 1 97 ? 5.594 5.02 -2.838 1 94.56 97 TRP A N 1
ATOM 818 C CA . TRP A 1 97 ? 6.195 5.66 -4.004 1 94.56 97 TRP A CA 1
ATOM 819 C C . TRP A 1 97 ? 5.168 5.832 -5.117 1 94.56 97 TRP A C 1
ATOM 821 O O . TRP A 1 97 ? 5.062 6.906 -5.711 1 94.56 97 TRP A O 1
ATOM 831 N N . GLN A 1 98 ? 4.406 4.789 -5.309 1 91.94 98 GLN A N 1
ATOM 832 C CA . GLN A 1 98 ? 3.445 4.777 -6.41 1 91.94 98 GLN A CA 1
ATOM 833 C C . GLN A 1 98 ? 2.311 5.766 -6.16 1 91.94 98 GLN A C 1
ATOM 835 O O . GLN A 1 98 ? 1.821 6.402 -7.098 1 91.94 98 GLN A O 1
ATOM 840 N N . ILE A 1 99 ? 1.936 5.918 -4.934 1 92.88 99 ILE A N 1
ATOM 841 C CA . ILE A 1 99 ? 0.727 6.66 -4.594 1 92.88 99 ILE A CA 1
ATOM 842 C C . ILE A 1 99 ? 1.062 8.141 -4.418 1 92.88 99 ILE A C 1
ATOM 844 O O . ILE A 1 99 ? 0.288 9.008 -4.82 1 92.88 99 ILE A O 1
ATOM 848 N N . PHE A 1 100 ? 2.254 8.438 -3.943 1 93.38 100 PHE A N 1
ATOM 849 C CA . PHE A 1 100 ? 2.443 9.805 -3.461 1 93.38 100 PHE A CA 1
ATOM 850 C C . PHE A 1 100 ? 3.459 10.547 -4.324 1 93.38 100 PHE A C 1
ATOM 852 O O . PHE A 1 100 ? 3.707 11.734 -4.117 1 93.38 100 PHE A O 1
ATOM 859 N N . THR A 1 101 ? 3.971 9.828 -5.273 1 93.25 101 THR A N 1
ATOM 860 C CA . THR A 1 101 ? 4.844 10.523 -6.211 1 93.25 101 THR A CA 1
ATOM 861 C C . THR A 1 101 ? 4.305 10.414 -7.637 1 93.25 101 THR A C 1
ATOM 863 O O . THR A 1 101 ? 3.695 9.398 -7.996 1 93.25 101 THR A O 1
ATOM 866 N N . LYS A 1 102 ? 4.215 11.367 -8.555 1 84.38 102 LYS A N 1
ATOM 867 C CA . LYS A 1 102 ? 3.631 11.398 -9.891 1 84.38 102 LYS A CA 1
ATOM 868 C C . LYS A 1 102 ? 4.547 10.734 -10.914 1 84.38 102 LYS A C 1
ATOM 870 O O . LYS A 1 102 ? 4.078 10.039 -11.812 1 84.38 102 LYS A O 1
ATOM 875 N N . ASN A 1 103 ? 5.805 10.859 -10.82 1 83 103 ASN A N 1
ATOM 876 C CA . ASN A 1 103 ? 6.75 10.297 -11.773 1 83 103 ASN A CA 1
ATOM 877 C C . ASN A 1 103 ? 8.023 9.805 -11.086 1 83 103 ASN A C 1
ATOM 879 O O . ASN A 1 103 ? 8.055 9.656 -9.867 1 83 103 ASN A O 1
ATOM 883 N N . ASN A 1 104 ? 8.828 9.406 -11.961 1 86.31 104 ASN A N 1
ATOM 884 C CA . ASN A 1 104 ? 10.086 8.875 -11.453 1 86.31 104 ASN A CA 1
ATOM 885 C C . ASN A 1 104 ? 10.984 9.977 -10.898 1 86.31 104 ASN A C 1
ATOM 887 O O . ASN A 1 104 ? 12.172 9.758 -10.664 1 86.31 104 ASN A O 1
ATOM 891 N N . GLU A 1 105 ? 10.375 11.164 -10.68 1 85.94 105 GLU A N 1
ATOM 892 C CA . GLU A 1 105 ? 11.164 12.281 -10.164 1 85.94 105 GLU A CA 1
ATOM 893 C C . GLU A 1 105 ? 10.719 12.664 -8.758 1 85.94 105 GLU A C 1
ATOM 895 O O . GLU A 1 105 ? 10.648 13.852 -8.422 1 85.94 105 GLU A O 1
ATOM 900 N N . GLY A 1 106 ? 10.375 11.695 -7.969 1 93.44 106 GLY A N 1
ATOM 901 C CA . GLY A 1 106 ? 10 11.914 -6.586 1 93.44 106 GLY A CA 1
ATOM 902 C C . GLY A 1 106 ? 11.125 11.648 -5.605 1 93.44 106 GLY A C 1
ATOM 903 O O . GLY A 1 106 ? 12.203 11.211 -6 1 93.44 106 GLY A O 1
ATOM 904 N N . LEU A 1 107 ? 10.883 12.141 -4.383 1 96.12 107 LEU A N 1
ATOM 905 C CA . LEU A 1 107 ? 11.797 11.93 -3.266 1 96.12 107 LEU A CA 1
ATOM 906 C C . LEU A 1 107 ? 11.047 11.438 -2.035 1 96.12 107 LEU A C 1
ATOM 908 O O . LEU A 1 107 ? 9.82 11.547 -1.964 1 96.12 107 LEU A O 1
ATOM 912 N N . ALA A 1 108 ? 11.836 10.828 -1.136 1 97.69 108 ALA A N 1
ATOM 913 C CA . ALA A 1 108 ? 11.312 10.492 0.184 1 97.69 108 ALA A CA 1
ATOM 914 C C . ALA A 1 108 ? 12.211 11.039 1.29 1 97.69 108 ALA A C 1
ATOM 916 O O . ALA A 1 108 ? 13.43 10.914 1.221 1 97.69 108 ALA A O 1
ATOM 917 N N . ILE A 1 109 ? 11.586 11.664 2.24 1 98.5 109 ILE A N 1
ATOM 918 C CA . ILE A 1 109 ? 12.273 12.109 3.449 1 98.5 109 ILE A CA 1
ATOM 919 C C . ILE A 1 109 ? 12.109 11.07 4.551 1 98.5 109 ILE A C 1
ATOM 921 O O . ILE A 1 109 ? 11 10.594 4.809 1 98.5 109 ILE A O 1
ATOM 925 N N . GLN A 1 110 ? 13.203 10.656 5.109 1 98.5 110 GLN A N 1
ATOM 926 C CA . GLN A 1 110 ? 13.156 9.805 6.297 1 98.5 110 GLN A CA 1
ATOM 927 C C . GLN A 1 110 ? 13.414 10.617 7.562 1 98.5 110 GLN A C 1
ATOM 929 O O . GLN A 1 110 ? 14.305 11.469 7.594 1 98.5 110 GLN A O 1
ATOM 934 N N . SER A 1 111 ? 12.641 10.422 8.609 1 98.69 111 SER A N 1
ATOM 935 C CA . SER A 1 111 ? 12.734 11.039 9.922 1 98.69 111 SER A CA 1
ATOM 936 C C . SER A 1 111 ? 12.383 10.047 11.023 1 98.69 111 SER A C 1
ATOM 938 O O . SER A 1 111 ? 12.469 8.828 10.828 1 98.69 111 SER A O 1
ATOM 940 N N . THR A 1 112 ? 12.211 10.469 12.219 1 98.75 112 THR A N 1
ATOM 941 C CA . THR A 1 112 ? 11.68 9.695 13.336 1 98.75 112 THR A CA 1
ATOM 942 C C . THR A 1 112 ? 10.641 10.5 14.109 1 98.75 112 THR A C 1
ATOM 944 O O . THR A 1 112 ? 10.523 11.711 13.93 1 98.75 112 THR A O 1
ATOM 947 N N . ILE A 1 113 ? 9.945 9.805 14.953 1 98.25 113 ILE A N 1
ATOM 948 C CA . ILE A 1 113 ? 8.938 10.461 15.781 1 98.25 113 ILE A CA 1
ATOM 949 C C . ILE A 1 113 ? 9.609 11.539 16.625 1 98.25 113 ILE A C 1
ATOM 951 O O . ILE A 1 113 ? 9.125 12.672 16.703 1 98.25 113 ILE A O 1
ATOM 955 N N . GLY A 1 114 ? 10.695 11.203 17.219 1 98 114 GLY A N 1
ATOM 956 C CA . GLY A 1 114 ? 11.414 12.18 18.031 1 98 114 GLY A CA 1
ATOM 957 C C . GLY A 1 114 ? 11.875 13.391 17.234 1 98 114 GLY A C 1
ATOM 958 O O . GLY A 1 114 ? 11.773 14.523 17.719 1 98 114 GLY A O 1
ATOM 959 N N . ARG A 1 115 ? 12.359 13.125 16.094 1 98.38 115 ARG A N 1
ATOM 960 C CA . ARG A 1 115 ? 12.82 14.203 15.234 1 98.38 115 ARG A CA 1
ATOM 961 C C . ARG A 1 115 ? 11.664 15.102 14.805 1 98.38 115 ARG A C 1
ATOM 963 O O . ARG A 1 115 ? 11.812 16.328 14.742 1 98.38 115 ARG A O 1
ATOM 970 N N . LEU A 1 116 ? 10.508 14.5 14.523 1 98.31 116 LEU A N 1
ATOM 971 C CA . LEU A 1 116 ? 9.336 15.289 14.18 1 98.31 116 LEU A CA 1
ATOM 972 C C . LEU A 1 116 ? 8.961 16.234 15.32 1 98.31 116 LEU A C 1
ATOM 974 O O . LEU A 1 116 ? 8.672 17.406 15.094 1 98.31 116 LEU A O 1
ATOM 978 N N . GLN A 1 117 ? 8.961 15.734 16.531 1 97.25 117 GLN A N 1
ATOM 979 C CA . GLN A 1 117 ? 8.617 16.531 17.703 1 97.25 117 GLN A CA 1
ATOM 980 C C . GLN A 1 117 ? 9.562 17.719 17.859 1 97.25 117 GLN A C 1
ATOM 982 O O . GLN A 1 117 ? 9.125 18.828 18.172 1 97.25 117 GLN A O 1
ATOM 987 N N . LYS A 1 118 ? 10.805 17.469 17.609 1 97.75 118 LYS A N 1
ATOM 988 C CA . LYS A 1 118 ? 11.805 18.531 17.719 1 97.75 118 LYS A CA 1
ATOM 989 C C . LYS A 1 118 ? 11.695 19.5 16.562 1 97.75 118 LYS A C 1
ATOM 991 O O . LYS A 1 118 ? 11.906 20.703 16.734 1 97.75 118 LYS A O 1
ATOM 996 N N . ALA A 1 119 ? 11.328 18.969 15.406 1 98.5 119 ALA A N 1
ATOM 997 C CA . ALA A 1 119 ? 11.312 19.766 14.18 1 98.5 119 ALA A CA 1
ATOM 998 C C . ALA A 1 119 ? 10.258 20.859 14.25 1 98.5 119 ALA A C 1
ATOM 1000 O O . ALA A 1 119 ? 10.422 21.938 13.656 1 98.5 119 ALA A O 1
ATOM 1001 N N . VAL A 1 120 ? 9.148 20.656 15.039 1 97.88 120 VAL A N 1
ATOM 1002 C CA . VAL A 1 120 ? 8.047 21.609 15.016 1 97.88 120 VAL A CA 1
ATOM 1003 C C . VAL A 1 120 ? 8.227 22.641 16.125 1 97.88 120 VAL A C 1
ATOM 1005 O O . VAL A 1 120 ? 7.379 23.516 16.312 1 97.88 120 VAL A O 1
ATOM 1008 N N . ARG A 1 121 ? 9.266 22.656 16.859 1 96 121 ARG A N 1
ATOM 1009 C CA . ARG A 1 121 ? 9.5 23.516 18 1 96 121 ARG A CA 1
ATOM 1010 C C . ARG A 1 121 ? 9.562 24.984 17.562 1 96 121 ARG A C 1
ATOM 1012 O O . ARG A 1 121 ? 9.078 25.859 18.281 1 96 121 ARG A O 1
ATOM 1019 N N . PRO A 1 122 ? 10.125 25.25 16.391 1 96.94 122 PRO A N 1
ATOM 1020 C CA . PRO A 1 122 ? 10.219 26.656 15.992 1 96.94 122 PRO A CA 1
ATOM 1021 C C . PRO A 1 122 ? 8.852 27.297 15.75 1 96.94 122 PRO A C 1
ATOM 1023 O O . PRO A 1 122 ? 8.742 28.531 15.688 1 96.94 122 PRO A O 1
ATOM 1026 N N . GLU A 1 123 ? 7.867 26.531 15.531 1 96.44 123 GLU A N 1
ATOM 1027 C CA . GLU A 1 123 ? 6.539 27.094 15.297 1 96.44 123 GLU A CA 1
ATOM 1028 C C . GLU A 1 123 ? 5.953 27.688 16.578 1 96.44 123 GLU A C 1
ATOM 1030 O O . GLU A 1 123 ? 5.793 26.984 17.578 1 96.44 123 GLU A O 1
ATOM 1035 N N . ASN A 1 124 ? 5.594 28.969 16.5 1 93.69 124 ASN A N 1
ATOM 1036 C CA . ASN A 1 124 ? 5.098 29.625 17.703 1 93.69 124 ASN A CA 1
ATOM 1037 C C . ASN A 1 124 ? 3.775 30.344 17.453 1 93.69 124 ASN A C 1
ATOM 1039 O O . ASN A 1 124 ? 3.229 30.984 18.344 1 93.69 124 ASN A O 1
ATOM 1043 N N . ASN A 1 125 ? 3.203 30.25 16.266 1 93.69 125 ASN A N 1
ATOM 1044 C CA . ASN A 1 125 ? 1.929 30.875 15.938 1 93.69 125 ASN A CA 1
ATOM 1045 C C . ASN A 1 125 ? 0.752 29.969 16.266 1 93.69 125 ASN A C 1
ATOM 1047 O O . ASN A 1 125 ? -0.323 30.438 16.641 1 93.69 125 ASN A O 1
ATOM 1051 N N . PHE A 1 126 ? 0.979 28.656 16.047 1 94.25 126 PHE A N 1
ATOM 1052 C CA . PHE A 1 126 ? -0.087 27.688 16.266 1 94.25 126 PHE A CA 1
ATOM 1053 C C . PHE A 1 126 ? 0.419 26.5 17.062 1 94.25 126 PHE A C 1
ATOM 1055 O O . PHE A 1 126 ? 1.592 26.125 16.969 1 94.25 126 PHE A O 1
ATOM 1062 N N . ASP A 1 127 ? -0.492 25.922 17.75 1 90.69 127 ASP A N 1
ATOM 1063 C CA . ASP A 1 127 ? -0.172 24.703 18.484 1 90.69 127 ASP A CA 1
ATOM 1064 C C . ASP A 1 127 ? -0.095 23.5 17.531 1 90.69 127 ASP A C 1
ATOM 1066 O O . ASP A 1 127 ? -0.917 23.375 16.625 1 90.69 127 ASP A O 1
ATOM 1070 N N . GLN A 1 128 ? 0.891 22.703 17.766 1 93.44 128 GLN A N 1
ATOM 1071 C CA . GLN A 1 128 ? 1.078 21.5 16.969 1 93.44 128 GLN A CA 1
ATOM 1072 C C . GLN A 1 128 ? 0.783 20.234 17.781 1 93.44 128 GLN A C 1
ATOM 1074 O O . GLN A 1 128 ? 1.127 20.172 18.969 1 93.44 128 GLN A O 1
ATOM 1079 N N . TYR A 1 129 ? 0.125 19.312 17.172 1 94.12 129 TYR A N 1
ATOM 1080 C CA . TYR A 1 129 ? -0.11 17.984 17.734 1 94.12 129 TYR A CA 1
ATOM 1081 C C . TYR A 1 129 ? 0.382 16.891 16.781 1 94.12 129 TYR A C 1
ATOM 1083 O O . TYR A 1 129 ? 0.396 17.078 15.57 1 94.12 129 TYR A O 1
ATOM 1091 N N . ILE A 1 130 ? 0.876 15.797 17.344 1 96.12 130 ILE A N 1
ATOM 1092 C CA . ILE A 1 130 ? 1.314 14.656 16.547 1 96.12 130 ILE A CA 1
ATOM 1093 C C . ILE A 1 130 ? 0.627 13.391 17.031 1 96.12 130 ILE A C 1
ATOM 1095 O O . ILE A 1 130 ? 0.617 13.109 18.234 1 96.12 130 ILE A O 1
ATOM 1099 N N . GLY A 1 131 ? 0.009 12.664 16.094 1 95.81 131 GLY A N 1
ATOM 1100 C CA . GLY A 1 131 ? -0.719 11.469 16.5 1 95.81 131 GLY A CA 1
ATOM 1101 C C . GLY A 1 131 ? -0.797 10.414 15.414 1 95.81 131 GLY A C 1
ATOM 1102 O O . GLY A 1 131 ? -0.777 10.742 14.227 1 95.81 131 GLY A O 1
ATOM 1103 N N . GLU A 1 132 ? -0.895 9.203 15.875 1 96.62 132 GLU A N 1
ATOM 1104 C CA . GLU A 1 132 ? -1.069 8.07 14.969 1 96.62 132 GLU A CA 1
ATOM 1105 C C . GLU A 1 132 ? -2.525 7.934 14.539 1 96.62 132 GLU A C 1
ATOM 1107 O O . GLU A 1 132 ? -3.439 8.117 15.344 1 96.62 132 GLU A O 1
ATOM 1112 N N . VAL A 1 133 ? -2.727 7.566 13.281 1 96.5 133 VAL A N 1
ATOM 1113 C CA . VAL A 1 133 ? -4.07 7.375 12.75 1 96.5 133 VAL A CA 1
ATOM 1114 C C . VAL A 1 133 ? -4.613 6.02 13.195 1 96.5 133 VAL A C 1
ATOM 1116 O O . VAL A 1 133 ? -3.9 5.012 13.156 1 96.5 133 VAL A O 1
ATOM 1119 N N . ASN A 1 134 ? -5.836 6.047 13.672 1 95.38 134 ASN A N 1
ATOM 1120 C CA . ASN A 1 134 ? -6.574 4.828 14 1 95.38 134 ASN A CA 1
ATOM 1121 C C . ASN A 1 134 ? -7.465 4.391 12.844 1 95.38 134 ASN A C 1
ATOM 1123 O O . ASN A 1 134 ? -8.383 5.113 12.445 1 95.38 134 ASN A O 1
ATOM 1127 N N . TYR A 1 135 ? -7.172 3.262 12.305 1 95.94 135 TYR A N 1
ATOM 1128 C CA . TYR A 1 135 ? -7.969 2.742 11.195 1 95.94 135 TYR A CA 1
ATOM 1129 C C . TYR A 1 135 ? -9.141 1.921 11.711 1 95.94 135 TYR A C 1
ATOM 1131 O O . TYR A 1 135 ? -8.953 0.941 12.438 1 95.94 135 TYR A O 1
ATOM 1139 N N . ILE A 1 136 ? -10.359 2.281 11.297 1 95 136 ILE A N 1
ATOM 1140 C CA . ILE A 1 136 ? -11.547 1.629 11.844 1 95 136 ILE A CA 1
ATOM 1141 C C . ILE A 1 136 ? -12.531 1.329 10.719 1 95 136 ILE A C 1
ATOM 1143 O O . ILE A 1 136 ? -12.359 1.795 9.586 1 95 136 ILE A O 1
ATOM 1147 N N . ASP A 1 137 ? -13.484 0.421 11.016 1 94 137 ASP A N 1
ATOM 1148 C CA . ASP A 1 137 ? -14.625 0.172 10.133 1 94 137 ASP A CA 1
ATOM 1149 C C . ASP A 1 137 ? -15.695 1.249 10.305 1 94 137 ASP A C 1
ATOM 1151 O O . ASP A 1 137 ? -16.422 1.253 11.297 1 94 137 ASP A O 1
ATOM 1155 N N . TYR A 1 138 ? -15.789 2.156 9.352 1 91.94 138 TYR A N 1
ATOM 1156 C CA . TYR A 1 138 ? -16.672 3.316 9.453 1 91.94 138 TYR A CA 1
ATOM 1157 C C . TYR A 1 138 ? -18.125 2.895 9.469 1 91.94 138 TYR A C 1
ATOM 1159 O O . TYR A 1 138 ? -19 3.682 9.836 1 91.94 138 TYR A O 1
ATOM 1167 N N . LYS A 1 139 ? -18.453 1.675 9.031 1 91.38 139 LYS A N 1
ATOM 1168 C CA . LYS A 1 139 ? -19.828 1.187 9.031 1 91.38 139 LYS A CA 1
ATOM 1169 C C . LYS A 1 139 ? -20.203 0.607 10.391 1 91.38 139 LYS A C 1
ATOM 1171 O O . LYS A 1 139 ? -21.391 0.539 10.734 1 91.38 139 LYS A O 1
ATOM 1176 N N . LYS A 1 140 ? -19.188 0.223 11.164 1 94.31 140 LYS A N 1
ATOM 1177 C CA . LYS A 1 140 ? -19.484 -0.577 12.344 1 94.31 140 LYS A CA 1
ATOM 1178 C C . LYS A 1 140 ? -18.953 0.094 13.609 1 94.31 140 LYS A C 1
ATOM 1180 O O . LYS A 1 140 ? -19.516 -0.092 14.695 1 94.31 140 LYS A O 1
ATOM 1185 N N . GLU A 1 141 ? -17.859 0.838 13.484 1 93.94 141 GLU A N 1
ATOM 1186 C CA . GLU A 1 141 ? -17.156 1.292 14.68 1 93.94 141 GLU A CA 1
ATOM 1187 C C . GLU A 1 141 ? -17.422 2.768 14.961 1 93.94 141 GLU A C 1
ATOM 1189 O O . GLU A 1 141 ? -17.719 3.531 14.039 1 93.94 141 GLU A O 1
ATOM 1194 N N . TYR A 1 142 ? -17.203 3.115 16.219 1 91.38 142 TYR A N 1
ATOM 1195 C CA . TYR A 1 142 ? -17.5 4.445 16.719 1 91.38 142 TYR A CA 1
ATOM 1196 C C . TYR A 1 142 ? -16.25 5.316 16.766 1 91.38 142 TYR A C 1
ATOM 1198 O O . TYR A 1 142 ? -15.18 4.855 17.156 1 91.38 142 TYR A O 1
ATOM 1206 N N . ILE A 1 143 ? -16.438 6.582 16.281 1 89.69 143 ILE A N 1
ATOM 1207 C CA . ILE A 1 143 ? -15.438 7.613 16.516 1 89.69 143 ILE A CA 1
ATOM 1208 C C . ILE A 1 143 ? -15.867 8.508 17.672 1 89.69 143 ILE A C 1
ATOM 1210 O O . ILE A 1 143 ? -16.922 9.141 17.625 1 89.69 143 ILE A O 1
ATOM 1214 N N . PRO A 1 144 ? -15.055 8.562 18.656 1 83.81 144 PRO A N 1
ATOM 1215 C CA . PRO A 1 144 ? -15.414 9.469 19.75 1 83.81 144 PRO A CA 1
ATOM 1216 C C . PRO A 1 144 ? -15.477 10.93 19.312 1 83.81 144 PRO A C 1
ATOM 1218 O O . PRO A 1 144 ? -14.648 11.375 18.516 1 83.81 144 PRO A O 1
ATOM 1221 N N . PHE A 1 145 ? -16.484 11.664 19.703 1 76.69 145 PHE A N 1
ATOM 1222 C CA . PHE A 1 145 ? -16.594 13.047 19.266 1 76.69 145 PHE A CA 1
ATOM 1223 C C . PHE A 1 145 ? -16.5 14 20.453 1 76.69 145 PHE A C 1
ATOM 1225 O O . PHE A 1 145 ? -16.922 15.156 20.359 1 76.69 145 PHE A O 1
ATOM 1232 N N . ASP A 1 146 ? -16.016 13.477 21.547 1 73.5 146 ASP A N 1
ATOM 1233 C CA . ASP A 1 146 ? -15.875 14.344 22.703 1 73.5 146 ASP A CA 1
ATOM 1234 C C . ASP A 1 146 ? -14.617 15.211 22.594 1 73.5 146 ASP A C 1
ATOM 1236 O O . ASP A 1 146 ? -14.461 16.172 23.359 1 73.5 146 ASP A O 1
ATOM 1240 N N . ASP A 1 147 ? -13.695 14.82 21.703 1 71.56 147 ASP A N 1
ATOM 1241 C CA . ASP A 1 147 ? -12.484 15.594 21.469 1 71.56 147 ASP A CA 1
ATOM 1242 C C . ASP A 1 147 ? -12.43 16.125 20.031 1 71.56 147 ASP A C 1
ATOM 1244 O O . ASP A 1 147 ? -12.836 15.43 19.094 1 71.56 147 ASP A O 1
ATOM 1248 N N . LEU A 1 148 ? -12.062 17.453 19.906 1 67.81 148 LEU A N 1
ATOM 1249 C CA . LEU A 1 148 ? -12.133 18.156 18.625 1 67.81 148 LEU A CA 1
ATOM 1250 C C . LEU A 1 148 ? -11.125 17.578 17.625 1 67.81 148 LEU A C 1
ATOM 1252 O O . LEU A 1 148 ? -11.227 17.828 16.422 1 67.81 148 LEU A O 1
ATOM 1256 N N . PHE A 1 149 ? -10.172 16.828 18.141 1 72.75 149 PHE A N 1
ATOM 1257 C CA . PHE A 1 149 ? -9.133 16.344 17.234 1 72.75 149 PHE A CA 1
ATOM 1258 C C . PHE A 1 149 ? -9.461 14.945 16.734 1 72.75 149 PHE A C 1
ATOM 1260 O O . PHE A 1 149 ? -8.875 14.484 15.75 1 72.75 149 PHE A O 1
ATOM 1267 N N . PHE A 1 150 ? -10.477 14.43 17.25 1 73.81 150 PHE A N 1
ATOM 1268 C CA . PHE A 1 150 ? -10.664 12.992 17.094 1 73.81 150 PHE A CA 1
ATOM 1269 C C . PHE A 1 150 ? -10.969 12.656 15.633 1 73.81 150 PHE A C 1
ATOM 1271 O O . PHE A 1 150 ? -10.406 11.703 15.086 1 73.81 150 PHE A O 1
ATOM 1278 N N . PRO A 1 151 ? -11.672 13.469 14.891 1 82.56 151 PRO A N 1
ATOM 1279 C CA . PRO A 1 151 ? -11.969 13 13.531 1 82.56 151 PRO A CA 1
ATOM 1280 C C . PRO A 1 151 ? -10.742 13.016 12.617 1 82.56 151 PRO A C 1
ATOM 1282 O O . PRO A 1 151 ? -10.727 12.32 11.602 1 82.56 151 PRO A O 1
ATOM 1285 N N . PHE A 1 152 ? -9.75 13.664 13.062 1 91.81 152 PHE A N 1
ATOM 1286 C CA . PHE A 1 152 ? -8.633 13.891 12.148 1 91.81 152 PHE A CA 1
ATOM 1287 C C . PHE A 1 152 ? -7.574 12.797 12.312 1 91.81 152 PHE A C 1
ATOM 1289 O O . PHE A 1 152 ? -6.586 12.773 11.578 1 91.81 152 PHE A O 1
ATOM 1296 N N . LEU A 1 153 ? -7.828 11.875 13.281 1 94.19 153 LEU A N 1
ATOM 1297 C CA . LEU A 1 153 ? -6.891 10.781 13.508 1 94.19 153 LEU A CA 1
ATOM 1298 C C . LEU A 1 153 ? -7.566 9.43 13.297 1 94.19 153 LEU A C 1
ATOM 1300 O O . LEU A 1 153 ? -7.184 8.438 13.914 1 94.19 153 LEU A O 1
ATOM 1304 N N . PHE A 1 154 ? -8.609 9.477 12.477 1 93.56 154 PHE A N 1
ATOM 1305 C CA . PHE A 1 154 ? -9.281 8.242 12.094 1 93.56 154 PHE A CA 1
ATOM 1306 C C . PHE A 1 154 ? -9.352 8.117 10.57 1 93.56 154 PHE A C 1
ATOM 1308 O O . PHE A 1 154 ? -9.477 9.117 9.867 1 93.56 154 PHE A O 1
ATOM 1315 N N . LYS A 1 155 ? -9.297 6.969 10.188 1 94.5 155 LYS A N 1
ATOM 1316 C CA . LYS A 1 155 ? -9.414 6.656 8.766 1 94.5 155 LYS A CA 1
ATOM 1317 C C . LYS A 1 155 ? -10.008 5.266 8.562 1 94.5 155 LYS A C 1
ATOM 1319 O O . LYS A 1 155 ? -10.086 4.469 9.5 1 94.5 155 LYS A O 1
ATOM 1324 N N . ARG A 1 156 ? -10.508 5.023 7.363 1 93.81 156 ARG A N 1
ATOM 1325 C CA . ARG A 1 156 ? -11.109 3.734 7.035 1 93.81 156 ARG A CA 1
ATOM 1326 C C . ARG A 1 156 ? -10.055 2.641 6.945 1 93.81 156 ARG A C 1
ATOM 1328 O O . ARG A 1 156 ? -8.93 2.891 6.508 1 93.81 156 ARG A O 1
ATOM 1335 N N . LYS A 1 157 ? -10.438 1.425 7.227 1 94.69 157 LYS A N 1
ATOM 1336 C CA . LYS A 1 157 ? -9.57 0.252 7.219 1 94.69 157 LYS A CA 1
ATOM 1337 C C . LYS A 1 157 ? -8.961 0.027 5.836 1 94.69 157 LYS A C 1
ATOM 1339 O O . LYS A 1 157 ? -7.859 -0.504 5.715 1 94.69 157 LYS A O 1
ATOM 1344 N N . SER A 1 158 ? -9.578 0.488 4.82 1 93.56 158 SER A N 1
ATOM 1345 C CA . SER A 1 158 ? -9.102 0.316 3.451 1 93.56 158 SER A CA 1
ATOM 1346 C C . SER A 1 158 ? -7.793 1.064 3.221 1 93.56 158 SER A C 1
ATOM 1348 O O . SER A 1 158 ? -7.105 0.828 2.227 1 93.56 158 SER A O 1
ATOM 1350 N N . PHE A 1 159 ? -7.383 1.854 4.133 1 95.62 159 PHE A N 1
ATOM 1351 C CA . PHE A 1 159 ? -6.188 2.676 4 1 95.62 159 PHE A CA 1
ATOM 1352 C C . PHE A 1 159 ? -5.148 2.295 5.051 1 95.62 159 PHE A C 1
ATOM 1354 O O . PHE A 1 159 ? -4.164 3.012 5.246 1 95.62 159 PHE A O 1
ATOM 1361 N N . GLN A 1 160 ? -5.266 1.195 5.676 1 96.31 160 GLN A N 1
ATOM 1362 C CA . GLN A 1 160 ? -4.414 0.827 6.805 1 96.31 160 GLN A CA 1
ATOM 1363 C C . GLN A 1 160 ? -2.969 0.63 6.355 1 96.31 160 GLN A C 1
ATOM 1365 O O . GLN A 1 160 ? -2.043 0.765 7.16 1 96.31 160 GLN A O 1
ATOM 1370 N N . TYR A 1 161 ? -2.734 0.387 5.129 1 94.19 161 TYR A N 1
ATOM 1371 C CA . TYR A 1 161 ? -1.387 0.216 4.602 1 94.19 161 TYR A CA 1
ATOM 1372 C C . TYR A 1 161 ? -0.571 1.493 4.762 1 94.19 161 TYR A C 1
ATOM 1374 O O . TYR A 1 161 ? 0.661 1.459 4.723 1 94.19 161 TYR A O 1
ATOM 1382 N N . GLU A 1 162 ? -1.193 2.6 4.938 1 96.25 162 GLU A N 1
ATOM 1383 C CA . GLU A 1 162 ? -0.517 3.889 5.043 1 96.25 162 GLU A CA 1
ATOM 1384 C C . GLU A 1 162 ? 0.25 4 6.359 1 96.25 162 GLU A C 1
ATOM 1386 O O . GLU A 1 162 ? 1.25 4.719 6.441 1 96.25 162 GLU A O 1
ATOM 1391 N N . ARG A 1 163 ? -0.263 3.35 7.398 1 97.62 163 ARG A N 1
ATOM 1392 C CA . ARG A 1 163 ? 0.357 3.457 8.711 1 97.62 163 ARG A CA 1
ATOM 1393 C C . ARG A 1 163 ? 0.737 4.902 9.023 1 97.62 163 ARG A C 1
ATOM 1395 O O . ARG A 1 163 ? 1.895 5.191 9.336 1 97.62 163 ARG A O 1
ATOM 1402 N N . GLU A 1 164 ? -0.256 5.668 9.148 1 97.75 164 GLU A N 1
ATOM 1403 C CA . GLU A 1 164 ? -0.074 7.117 9.078 1 97.75 164 GLU A CA 1
ATOM 1404 C C . GLU A 1 164 ? 0.153 7.715 10.461 1 97.75 164 GLU A C 1
ATOM 1406 O O . GLU A 1 164 ? -0.519 7.34 11.43 1 97.75 164 GLU A O 1
ATOM 1411 N N . VAL A 1 165 ? 1.076 8.609 10.57 1 98.12 165 VAL A N 1
ATOM 1412 C CA . VAL A 1 165 ? 1.201 9.547 11.68 1 98.12 165 VAL A CA 1
ATOM 1413 C C . VAL A 1 165 ? 1.052 10.977 11.164 1 98.12 165 VAL A C 1
ATOM 1415 O O . VAL A 1 165 ? 1.574 11.32 10.102 1 98.12 165 VAL A O 1
ATOM 1418 N N . ARG A 1 166 ? 0.292 11.742 11.914 1 97.56 166 ARG A N 1
ATOM 1419 C CA . ARG A 1 166 ? -0.06 13.078 11.422 1 97.56 166 ARG A CA 1
ATOM 1420 C C . ARG A 1 166 ? 0.453 14.156 12.367 1 97.56 166 ARG A C 1
ATOM 1422 O O . ARG A 1 166 ? 0.417 13.992 13.586 1 97.56 166 ARG A O 1
ATOM 1429 N N . ILE A 1 167 ? 0.984 15.227 11.844 1 97.5 167 ILE A N 1
ATOM 1430 C CA . ILE A 1 167 ? 1.114 16.5 12.531 1 97.5 167 ILE A CA 1
ATOM 1431 C C . ILE A 1 167 ? -0.139 17.344 12.297 1 97.5 167 ILE A C 1
ATOM 1433 O O . ILE A 1 167 ? -0.555 17.547 11.156 1 97.5 167 ILE A O 1
ATOM 1437 N N . LEU A 1 168 ? -0.713 17.828 13.367 1 95.81 168 LEU A N 1
ATOM 1438 C CA . LEU A 1 168 ? -1.957 18.594 13.289 1 95.81 168 LEU A CA 1
ATOM 1439 C C . LEU A 1 168 ? -1.757 20.016 13.789 1 95.81 168 LEU A C 1
ATOM 1441 O O . LEU A 1 168 ? -1.093 20.234 14.805 1 95.81 168 LEU A O 1
ATOM 1445 N N . THR A 1 169 ? -2.232 20.906 13.055 1 94.75 169 THR A N 1
ATOM 1446 C CA . THR A 1 169 ? -2.297 22.297 13.469 1 94.75 169 THR A CA 1
ATOM 1447 C C . THR A 1 169 ? -3.746 22.766 13.562 1 94.75 169 THR A C 1
ATOM 1449 O O . THR A 1 169 ? -4.512 22.625 12.609 1 94.75 169 THR A O 1
ATOM 1452 N N . ASP A 1 170 ? -4.105 23.266 14.664 1 89.62 170 ASP A N 1
ATOM 1453 C CA . ASP A 1 170 ? -5.438 23.828 14.875 1 89.62 170 ASP A CA 1
ATOM 1454 C C . ASP A 1 170 ? -5.398 25.359 14.812 1 89.62 170 ASP A C 1
ATOM 1456 O O . ASP A 1 170 ? -4.77 26 15.656 1 89.62 170 ASP A O 1
ATOM 1460 N N . THR A 1 171 ? -6.098 25.906 13.859 1 93 171 THR A N 1
ATOM 1461 C CA . THR A 1 171 ? -6.086 27.359 13.688 1 93 171 THR A CA 1
ATOM 1462 C C . THR A 1 171 ? -7.398 27.969 14.172 1 93 171 THR A C 1
ATOM 1464 O O . THR A 1 171 ? -7.711 29.125 13.844 1 93 171 THR A O 1
ATOM 1467 N N . SER A 1 172 ? -8.188 27.203 14.867 1 87.5 172 SER A N 1
ATOM 1468 C CA . SER A 1 172 ? -9.531 27.625 15.242 1 87.5 172 SER A CA 1
ATOM 1469 C C . SER A 1 172 ? -9.5 28.859 16.141 1 87.5 172 SER A C 1
ATOM 1471 O O . SER A 1 172 ? -10.461 29.625 16.188 1 87.5 172 SER A O 1
ATOM 1473 N N . LYS A 1 173 ? -8.43 29.078 16.859 1 87.5 173 LYS A N 1
ATOM 1474 C CA . LYS A 1 173 ? -8.328 30.203 17.781 1 87.5 173 LYS A CA 1
ATOM 1475 C C . LYS A 1 173 ? -7.859 31.469 17.062 1 87.5 173 LYS A C 1
ATOM 1477 O O . LYS A 1 173 ? -7.734 32.531 17.688 1 87.5 173 LYS A O 1
ATOM 1482 N N . SER A 1 174 ? -7.578 31.266 15.844 1 90.19 174 SER A N 1
ATOM 1483 C CA . SER A 1 174 ? -7.141 32.406 15.047 1 90.19 174 SER A CA 1
ATOM 1484 C C . SER A 1 174 ? -8.195 32.812 14.023 1 90.19 174 SER A C 1
ATOM 1486 O O . SER A 1 174 ? -9.172 32.094 13.812 1 90.19 174 SER A O 1
ATOM 1488 N N . GLU A 1 175 ? -8.078 33.969 13.398 1 90.88 175 GLU A N 1
ATOM 1489 C CA . GLU A 1 175 ? -9.016 34.469 12.398 1 90.88 175 GLU A CA 1
ATOM 1490 C C . GLU A 1 175 ? -8.562 34.125 10.984 1 90.88 175 GLU A C 1
ATOM 1492 O O . GLU A 1 175 ? -9.242 34.469 10.008 1 90.88 175 GLU A O 1
ATOM 1497 N N . ILE A 1 176 ? -7.602 33.375 10.992 1 91.56 176 ILE A N 1
ATOM 1498 C CA . ILE A 1 176 ? -7.051 33.094 9.672 1 91.56 176 ILE A CA 1
ATOM 1499 C C . ILE A 1 176 ? -7.957 32.125 8.938 1 91.56 176 ILE A C 1
ATOM 1501 O O . ILE A 1 176 ? -8.492 31.188 9.547 1 91.56 176 ILE A O 1
ATOM 1505 N N . LYS A 1 177 ? -8.125 32.375 7.703 1 92.69 177 LYS A N 1
ATOM 1506 C CA . LYS A 1 177 ? -8.828 31.453 6.82 1 92.69 177 LYS A CA 1
ATOM 1507 C C . LYS A 1 177 ? -7.848 30.672 5.953 1 92.69 177 LYS A C 1
ATOM 1509 O O . LYS A 1 177 ? -7.012 31.25 5.262 1 92.69 177 LYS A O 1
ATOM 1514 N N . LEU A 1 178 ? -8.008 29.344 6.07 1 94.56 178 LEU A N 1
ATOM 1515 C CA . LEU A 1 178 ? -7.129 28.5 5.281 1 94.56 178 LEU A CA 1
ATOM 1516 C C . LEU A 1 178 ? -7.688 28.281 3.879 1 94.56 178 LEU A C 1
ATOM 1518 O O . LEU A 1 178 ? -8.883 28.031 3.713 1 94.56 178 LEU A O 1
ATOM 1522 N N . ASN A 1 179 ? -6.953 28.391 2.85 1 94.25 179 ASN A N 1
ATOM 1523 C CA . ASN A 1 179 ? -7.352 27.953 1.515 1 94.25 179 ASN A CA 1
ATOM 1524 C C . ASN A 1 179 ? -7.07 26.469 1.303 1 94.25 179 ASN A C 1
ATOM 1526 O O . ASN A 1 179 ? -7.836 25.609 1.76 1 94.25 179 ASN A O 1
ATOM 1530 N N . ASP A 1 180 ? -5.855 26.156 0.744 1 94.81 180 ASP A N 1
ATOM 1531 C CA . ASP A 1 180 ? -5.504 24.75 0.556 1 94.81 180 ASP A CA 1
ATOM 1532 C C . ASP A 1 180 ? -4.777 24.203 1.78 1 94.81 180 ASP A C 1
ATOM 1534 O O . ASP A 1 180 ? -4.762 22.984 2.006 1 94.81 180 ASP A O 1
ATOM 1538 N N . GLY A 1 181 ? -4.273 25.062 2.547 1 96.81 181 GLY A N 1
ATOM 1539 C CA . GLY A 1 181 ? -3.496 24.672 3.711 1 96.81 181 GLY A CA 1
ATOM 1540 C C . GLY A 1 181 ? -2.684 25.797 4.305 1 96.81 181 GLY A C 1
ATOM 1541 O O . GLY A 1 181 ? -3.006 26.969 4.105 1 96.81 181 GLY A O 1
ATOM 1542 N N . LEU A 1 182 ? -1.776 25.469 5.152 1 96.38 182 LEU A N 1
ATOM 1543 C CA . LEU A 1 182 ? -0.901 26.453 5.785 1 96.38 182 LEU A CA 1
ATOM 1544 C C . LEU A 1 182 ? 0.521 25.922 5.906 1 96.38 182 LEU A C 1
ATOM 1546 O O . LEU A 1 182 ? 0.75 24.719 5.754 1 96.38 182 LEU A O 1
ATOM 1550 N N . LYS A 1 183 ? 1.475 26.812 6.051 1 97.5 183 LYS A N 1
ATOM 1551 C CA . LYS A 1 183 ? 2.871 26.438 6.277 1 97.5 183 LYS A CA 1
ATOM 1552 C C . LYS A 1 183 ? 3.301 26.781 7.703 1 97.5 183 LYS A C 1
ATOM 1554 O O . LYS A 1 183 ? 3.004 27.875 8.203 1 97.5 183 LYS A O 1
ATOM 1559 N N . ILE A 1 184 ? 3.932 25.906 8.266 1 97.81 184 ILE A N 1
ATOM 1560 C CA . ILE A 1 184 ? 4.402 26.156 9.617 1 97.81 184 ILE A CA 1
ATOM 1561 C C . ILE A 1 184 ? 5.93 26.172 9.641 1 97.81 184 ILE A C 1
ATOM 1563 O O . ILE A 1 184 ? 6.574 25.453 8.867 1 97.81 184 ILE A O 1
ATOM 1567 N N . ASN A 1 185 ? 6.48 26.938 10.555 1 98.31 185 ASN A N 1
ATOM 1568 C CA . ASN A 1 185 ? 7.93 26.969 10.727 1 98.31 185 ASN A CA 1
ATOM 1569 C C . ASN A 1 185 ? 8.453 25.641 11.25 1 98.31 185 ASN A C 1
ATOM 1571 O O . ASN A 1 185 ? 7.879 25.062 12.18 1 98.31 185 ASN A O 1
ATOM 1575 N N . VAL A 1 186 ? 9.539 25.172 10.617 1 98.62 186 VAL A N 1
ATOM 1576 C CA . VAL A 1 186 ? 10.133 23.938 11.109 1 98.62 186 VAL A CA 1
ATOM 1577 C C . VAL A 1 186 ? 11.656 24.047 11.094 1 98.62 186 VAL A C 1
ATOM 1579 O O . VAL A 1 186 ? 12.219 24.875 10.367 1 98.62 186 VAL A O 1
ATOM 1582 N N . ASP A 1 187 ? 12.32 23.266 11.969 1 98.44 187 ASP A N 1
ATOM 1583 C CA . ASP A 1 187 ? 13.758 23.031 11.891 1 98.44 187 ASP A CA 1
ATOM 1584 C C . ASP A 1 187 ? 14.07 21.938 10.875 1 98.44 187 ASP A C 1
ATOM 1586 O O . ASP A 1 187 ? 13.914 20.75 11.156 1 98.44 187 ASP A O 1
ATOM 1590 N N . ILE A 1 188 ? 14.594 22.328 9.758 1 98.5 188 ILE A N 1
ATOM 1591 C CA . ILE A 1 188 ? 14.805 21.422 8.625 1 98.5 188 ILE A CA 1
ATOM 1592 C C . ILE A 1 188 ? 15.812 20.344 9.008 1 98.5 188 ILE A C 1
ATOM 1594 O O . ILE A 1 188 ? 15.641 19.172 8.664 1 98.5 188 ILE A O 1
ATOM 1598 N N . ASN A 1 189 ? 16.781 20.719 9.703 1 98 189 ASN A N 1
ATOM 1599 C CA . ASN A 1 189 ? 17.844 19.781 10.07 1 98 189 ASN A CA 1
ATOM 1600 C C . ASN A 1 189 ? 17.328 18.719 11.047 1 98 189 ASN A C 1
ATOM 1602 O O . ASN A 1 189 ? 17.828 17.594 11.078 1 98 189 ASN A O 1
ATOM 1606 N N . GLN A 1 190 ? 16.344 19.078 11.82 1 98.12 190 GLN A N 1
ATOM 1607 C CA . GLN A 1 190 ? 15.695 18.094 12.695 1 98.12 190 GLN A CA 1
ATOM 1608 C C . GLN A 1 190 ? 14.68 17.25 11.922 1 98.12 190 GLN A C 1
ATOM 1610 O O . GLN A 1 190 ? 14.578 16.047 12.141 1 98.12 190 GLN A O 1
ATOM 1615 N N . LEU A 1 191 ? 14.016 17.812 10.992 1 98.69 191 LEU A N 1
ATOM 1616 C CA . LEU A 1 191 ? 12.93 17.188 10.25 1 98.69 191 LEU A CA 1
ATOM 1617 C C . LEU A 1 191 ? 13.461 16.078 9.344 1 98.69 191 LEU A C 1
ATOM 1619 O O . LEU A 1 191 ? 12.805 15.047 9.18 1 98.69 191 LEU A O 1
ATOM 1623 N N . ILE A 1 192 ? 14.641 16.312 8.781 1 98.75 192 ILE A N 1
ATOM 1624 C CA . ILE A 1 192 ? 15.148 15.414 7.754 1 98.75 192 ILE A CA 1
ATOM 1625 C C . ILE A 1 192 ? 16.375 14.664 8.281 1 98.75 192 ILE A C 1
ATOM 1627 O O . ILE A 1 192 ? 17.391 15.281 8.602 1 98.75 192 ILE A O 1
ATOM 1631 N N . GLU A 1 193 ? 16.219 13.422 8.391 1 98 193 GLU A N 1
ATOM 1632 C CA . GLU A 1 193 ? 17.359 12.594 8.734 1 98 193 GLU A CA 1
ATOM 1633 C C . GLU A 1 193 ? 18.094 12.125 7.477 1 98 193 GLU A C 1
ATOM 1635 O O . GLU A 1 193 ? 19.328 12.148 7.426 1 98 193 GLU A O 1
ATOM 1640 N N . LYS A 1 194 ? 17.406 11.633 6.488 1 97.56 194 LYS A N 1
ATOM 1641 C CA . LYS A 1 194 ? 17.922 11.109 5.227 1 97.56 194 LYS A CA 1
ATOM 1642 C C . LYS A 1 194 ? 16.969 11.398 4.074 1 97.56 194 LYS A C 1
ATOM 1644 O O . LYS A 1 194 ? 15.766 11.57 4.289 1 97.56 194 LYS A O 1
ATOM 1649 N N . ILE A 1 195 ? 17.562 11.477 2.904 1 97.75 195 ILE A N 1
ATOM 1650 C CA . ILE A 1 195 ? 16.781 11.648 1.691 1 97.75 195 ILE A CA 1
ATOM 1651 C C . ILE A 1 195 ? 16.969 10.445 0.773 1 97.75 195 ILE A C 1
ATOM 1653 O O . ILE A 1 195 ? 18.094 9.953 0.603 1 97.75 195 ILE A O 1
ATOM 1657 N N . TYR A 1 196 ? 15.883 9.984 0.22 1 96.62 196 TYR A N 1
ATOM 1658 C CA . TYR A 1 196 ? 15.914 8.906 -0.765 1 96.62 196 TYR A CA 1
ATOM 1659 C C . TYR A 1 196 ? 15.383 9.383 -2.111 1 96.62 196 TYR A C 1
ATOM 1661 O O . TYR A 1 196 ? 14.367 10.086 -2.172 1 96.62 196 TYR A O 1
ATOM 1669 N N . ILE A 1 197 ? 16.094 9 -3.146 1 95.25 197 ILE A N 1
ATOM 1670 C CA . ILE A 1 197 ? 15.664 9.32 -4.504 1 95.25 197 ILE A CA 1
ATOM 1671 C C . ILE A 1 197 ? 14.82 8.18 -5.062 1 95.25 197 ILE A C 1
ATOM 1673 O O . ILE A 1 197 ? 15.07 7.008 -4.758 1 95.25 197 ILE A O 1
ATOM 1677 N N . HIS A 1 198 ? 13.875 8.508 -5.863 1 94.19 198 HIS A N 1
ATOM 1678 C CA . HIS A 1 198 ? 12.984 7.512 -6.453 1 94.19 198 HIS A CA 1
ATOM 1679 C C . HIS A 1 198 ? 13.781 6.379 -7.102 1 94.19 198 HIS A C 1
ATOM 1681 O O . HIS A 1 198 ? 14.766 6.625 -7.801 1 94.19 198 HIS A O 1
ATOM 1687 N N . PRO A 1 199 ? 13.352 5.172 -6.93 1 90.62 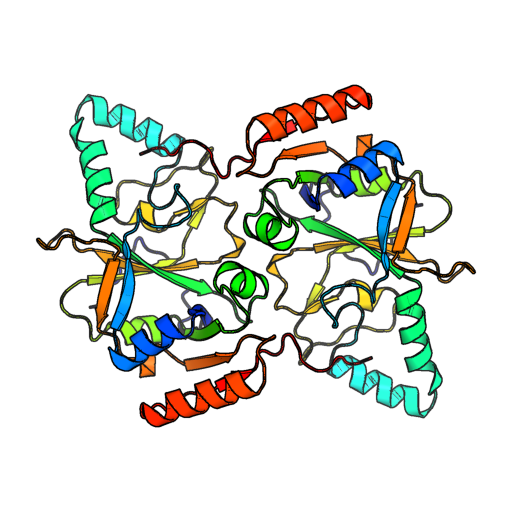199 PRO A N 1
ATOM 1688 C CA . PRO A 1 199 ? 14.141 4.023 -7.391 1 90.62 199 PRO A CA 1
ATOM 1689 C C . PRO A 1 199 ? 14.289 3.98 -8.906 1 90.62 199 PRO A C 1
ATOM 1691 O O . PRO A 1 199 ? 15.305 3.49 -9.414 1 90.62 199 PRO A O 1
ATOM 1694 N N . LYS A 1 200 ? 13.383 4.473 -9.641 1 89.19 200 LYS A N 1
ATOM 1695 C CA . LYS A 1 200 ? 13.414 4.383 -11.102 1 89.19 200 LYS A CA 1
ATOM 1696 C C . LYS A 1 200 ? 13.953 5.672 -11.719 1 89.19 200 LYS A C 1
ATOM 1698 O O . LYS A 1 200 ? 13.852 5.875 -12.93 1 89.19 200 LYS A O 1
ATOM 1703 N N . SER A 1 201 ? 14.406 6.559 -10.844 1 90.5 201 SER A N 1
ATOM 1704 C CA . SER A 1 201 ? 14.945 7.82 -11.352 1 90.5 201 SER A CA 1
ATOM 1705 C C . SER A 1 201 ? 16.266 7.602 -12.094 1 90.5 201 SER A C 1
ATOM 1707 O O . SER A 1 201 ? 17.016 6.676 -11.781 1 90.5 201 SER A O 1
ATOM 1709 N N . GLU A 1 202 ? 16.5 8.469 -13.031 1 87.75 202 GLU A N 1
ATOM 1710 C CA . GLU A 1 202 ? 17.75 8.414 -13.781 1 87.75 202 GLU A CA 1
ATOM 1711 C C . GLU A 1 202 ? 18.891 9.047 -12.992 1 87.75 202 GLU A C 1
ATOM 1713 O O . GLU A 1 202 ? 18.656 9.875 -12.109 1 87.75 202 GLU A O 1
ATOM 1718 N N . ASN A 1 203 ? 20.078 8.664 -13.398 1 89.56 203 ASN A N 1
ATOM 1719 C CA . ASN A 1 203 ? 21.25 9.117 -12.68 1 89.56 203 ASN A CA 1
ATOM 1720 C C . ASN A 1 203 ? 21.375 10.641 -12.688 1 89.56 203 ASN A C 1
ATOM 1722 O O . ASN A 1 203 ? 21.812 11.242 -11.711 1 89.56 203 ASN A O 1
ATOM 1726 N N . TRP A 1 204 ? 21.016 11.227 -13.766 1 91.75 204 TRP A N 1
ATOM 1727 C CA . TRP A 1 204 ? 21.125 12.68 -13.844 1 91.75 204 TRP A CA 1
ATOM 1728 C C . TRP A 1 204 ? 20.25 13.336 -12.781 1 91.75 204 TRP A C 1
ATOM 1730 O O . TRP A 1 204 ? 20.578 14.414 -12.273 1 91.75 204 TRP A O 1
ATOM 1740 N N . TYR A 1 205 ? 19.109 12.797 -12.562 1 92.44 205 TYR A N 1
ATOM 1741 C CA . TYR A 1 205 ? 18.188 13.328 -11.57 1 92.44 205 TYR A CA 1
ATOM 1742 C C . TYR A 1 205 ? 18.797 13.289 -10.18 1 92.44 205 TYR A C 1
ATOM 1744 O O . TYR A 1 205 ? 18.688 14.242 -9.406 1 92.44 205 TYR A O 1
ATOM 1752 N N . LYS A 1 206 ? 19.422 12.172 -9.852 1 92.12 206 LYS A N 1
ATOM 1753 C CA . LYS A 1 206 ? 20.125 12.047 -8.57 1 92.12 206 LYS A CA 1
ATOM 1754 C C . LYS A 1 206 ? 21.188 13.125 -8.422 1 92.12 206 LYS A C 1
ATOM 1756 O O . LYS A 1 206 ? 21.281 13.781 -7.379 1 92.12 206 LYS A O 1
ATOM 1761 N N . LYS A 1 207 ? 21.969 13.305 -9.398 1 94 207 LYS A N 1
ATOM 1762 C CA . LYS A 1 207 ? 23.016 14.32 -9.375 1 94 207 LYS A CA 1
ATOM 1763 C C . LYS A 1 207 ? 22.422 15.711 -9.18 1 94 207 LYS A C 1
ATOM 1765 O O . LYS A 1 207 ? 22.969 16.531 -8.43 1 94 207 LYS A O 1
ATOM 1770 N N . LEU A 1 208 ? 21.375 15.906 -9.891 1 94.81 208 LEU A N 1
ATOM 1771 C CA . LEU A 1 208 ? 20.688 17.188 -9.773 1 94.81 208 LEU A CA 1
ATOM 1772 C C . LEU A 1 208 ? 20.25 17.453 -8.336 1 94.81 208 LEU A C 1
ATOM 1774 O O . LEU A 1 208 ? 20.484 18.547 -7.805 1 94.81 208 LEU A O 1
ATOM 1778 N N . VAL A 1 209 ? 19.609 16.5 -7.664 1 95.69 209 VAL A N 1
ATOM 1779 C CA . VAL A 1 209 ? 19.109 16.641 -6.301 1 95.69 209 VAL A CA 1
ATOM 1780 C C . VAL A 1 209 ? 20.281 16.922 -5.355 1 95.69 209 VAL A C 1
ATOM 1782 O O . VAL A 1 209 ? 20.203 17.812 -4.512 1 95.69 209 VAL A O 1
ATOM 1785 N N . ILE A 1 210 ? 21.359 16.188 -5.539 1 95.62 210 ILE A N 1
ATOM 1786 C CA . ILE A 1 210 ? 22.531 16.359 -4.699 1 95.62 210 ILE A CA 1
ATOM 1787 C C . ILE A 1 210 ? 23.062 17.781 -4.84 1 95.62 210 ILE A C 1
ATOM 1789 O O . ILE A 1 210 ? 23.344 18.438 -3.842 1 95.62 210 ILE A O 1
ATOM 1793 N N . GLU A 1 211 ? 23.172 18.203 -6.016 1 96 211 GLU A N 1
ATOM 1794 C CA . GLU A 1 211 ? 23.672 19.547 -6.285 1 96 211 GLU A CA 1
ATOM 1795 C C . GLU A 1 211 ? 22.781 20.609 -5.66 1 96 211 GLU A C 1
ATOM 1797 O O . GLU A 1 211 ? 23.266 21.562 -5.059 1 96 211 GLU A O 1
ATOM 1802 N N . LEU A 1 212 ? 21.5 20.484 -5.848 1 95.75 212 LEU A N 1
ATOM 1803 C CA . LEU A 1 212 ? 20.547 21.453 -5.32 1 95.75 212 LEU A CA 1
ATOM 1804 C C . LEU A 1 212 ? 20.625 21.516 -3.799 1 95.75 212 LEU A C 1
ATOM 1806 O O . LEU A 1 212 ? 20.656 22.609 -3.223 1 95.75 212 LEU A O 1
ATOM 1810 N N . VAL A 1 213 ? 20.641 20.375 -3.174 1 96.88 213 VAL A N 1
ATOM 1811 C CA . VAL A 1 213 ? 20.703 20.297 -1.718 1 96.88 213 VAL A CA 1
ATOM 1812 C C . VAL A 1 213 ? 21.984 20.969 -1.226 1 96.88 213 VAL A C 1
ATOM 1814 O O . VAL A 1 213 ? 21.953 21.734 -0.251 1 96.88 213 VAL A O 1
ATOM 1817 N N . GLU A 1 214 ? 23.062 20.75 -1.889 1 96.06 214 GLU A N 1
ATOM 1818 C CA . GLU A 1 214 ? 24.344 21.359 -1.551 1 96.06 214 GLU A CA 1
ATOM 1819 C C . GLU A 1 214 ? 24.312 22.875 -1.725 1 96.06 214 GLU A C 1
ATOM 1821 O O . GLU A 1 214 ? 24.781 23.609 -0.862 1 96.06 214 GLU A O 1
ATOM 1826 N N . ARG A 1 215 ? 23.781 23.281 -2.754 1 96.44 215 ARG A N 1
ATOM 1827 C CA . ARG A 1 215 ? 23.719 24.703 -3.051 1 96.44 215 ARG A CA 1
ATOM 1828 C C . ARG A 1 215 ? 22.859 25.438 -2.025 1 96.44 215 ARG A C 1
ATOM 1830 O O . ARG A 1 215 ? 23.078 26.625 -1.761 1 96.44 215 ARG A O 1
ATOM 1837 N N . LEU A 1 216 ? 21.938 24.766 -1.524 1 96.62 216 LEU A N 1
ATOM 1838 C CA . LEU A 1 216 ? 21.078 25.359 -0.511 1 96.62 216 LEU A CA 1
ATOM 1839 C C . LEU A 1 216 ? 21.688 25.234 0.876 1 96.62 216 LEU A C 1
ATOM 1841 O O . LEU A 1 216 ? 21.047 25.547 1.881 1 96.62 216 LEU A O 1
ATOM 1845 N N . ASP A 1 217 ? 22.906 24.672 0.932 1 95.94 217 ASP A N 1
ATOM 1846 C CA . ASP A 1 217 ? 23.766 24.625 2.119 1 95.94 217 ASP A CA 1
ATOM 1847 C C . ASP A 1 217 ? 23.219 23.625 3.141 1 95.94 217 ASP A C 1
ATOM 1849 O O . ASP A 1 217 ? 23.219 23.906 4.344 1 95.94 217 ASP A O 1
ATOM 1853 N N . PHE A 1 218 ? 22.641 22.5 2.645 1 96.25 218 PHE A N 1
ATOM 1854 C CA . PHE A 1 218 ? 22.25 21.391 3.5 1 96.25 218 PHE A CA 1
ATOM 1855 C C . PHE A 1 218 ? 23.172 20.203 3.289 1 96.25 218 PHE A C 1
ATOM 1857 O O . PHE A 1 218 ? 23.656 19.969 2.178 1 96.25 218 PHE A O 1
ATOM 1864 N N . GLY A 1 219 ? 23.453 19.438 4.293 1 93.88 219 GLY A N 1
ATOM 1865 C CA . GLY A 1 219 ? 24.359 18.297 4.25 1 93.88 219 GLY A CA 1
ATOM 1866 C C . GLY A 1 219 ? 23.656 16.969 4.531 1 93.88 219 GLY A C 1
ATOM 1867 O O . GLY A 1 219 ? 24.188 16.141 5.262 1 93.88 219 GLY A O 1
ATOM 1868 N N . PHE A 1 220 ? 22.5 16.75 3.994 1 95.44 220 PHE A N 1
ATOM 1869 C CA . PHE A 1 220 ? 21.75 15.531 4.238 1 95.44 220 PHE A CA 1
ATOM 1870 C C . PHE A 1 220 ? 22.391 14.344 3.533 1 95.44 220 PHE A C 1
ATOM 1872 O O . PHE A 1 220 ? 22.969 14.492 2.459 1 95.44 220 PHE A O 1
ATOM 1879 N N . GLU A 1 221 ? 22.297 13.227 4.164 1 94.94 221 GLU A N 1
ATOM 1880 C CA . GLU A 1 221 ? 22.609 11.984 3.465 1 94.94 221 GLU A CA 1
ATOM 1881 C C . GLU A 1 221 ? 21.562 11.68 2.393 1 94.94 221 GLU A C 1
ATOM 1883 O O . GLU A 1 221 ? 20.375 11.703 2.664 1 94.94 221 GLU A O 1
ATOM 1888 N N . ILE A 1 222 ? 22.062 11.477 1.188 1 94.38 222 ILE A N 1
ATOM 1889 C CA . ILE A 1 222 ? 21.172 11.164 0.072 1 94.38 222 ILE A CA 1
ATOM 1890 C C . ILE A 1 222 ? 21.5 9.773 -0.468 1 94.38 222 ILE A C 1
ATOM 1892 O O . ILE A 1 222 ? 22.656 9.469 -0.768 1 94.38 222 ILE A O 1
ATOM 1896 N N . GLU A 1 223 ? 20.5 8.945 -0.497 1 89.75 223 GLU A N 1
ATOM 1897 C CA . GLU A 1 223 ? 20.656 7.586 -0.994 1 89.75 223 GLU A CA 1
ATOM 1898 C C . GLU A 1 223 ? 19.656 7.289 -2.109 1 89.75 223 GLU A C 1
ATOM 1900 O O . GLU A 1 223 ? 18.547 7.836 -2.125 1 89.75 223 GLU A O 1
ATOM 1905 N N . LYS A 1 224 ? 20.172 6.508 -3.043 1 83.38 224 LYS A N 1
ATOM 1906 C CA . LYS A 1 224 ? 19.203 5.973 -3.992 1 83.38 224 LYS A CA 1
ATOM 1907 C C . LYS A 1 224 ? 18.453 4.781 -3.4 1 83.38 224 LYS A C 1
ATOM 1909 O O . LYS A 1 224 ? 19.047 3.943 -2.719 1 83.38 224 LYS A O 1
ATOM 1914 N N . SER A 1 225 ? 17.219 4.738 -3.674 1 83.94 225 SER A N 1
ATOM 1915 C CA . SER A 1 225 ? 16.375 3.641 -3.205 1 83.94 225 SER A CA 1
ATOM 1916 C C . SER A 1 225 ? 16.953 2.289 -3.613 1 83.94 225 SER A C 1
ATOM 1918 O O . SER A 1 225 ? 17.5 2.146 -4.711 1 83.94 225 SER A O 1
ATOM 1920 N N . ASP A 1 226 ? 16.922 1.34 -2.775 1 77.06 226 ASP A N 1
ATOM 1921 C CA . ASP A 1 226 ? 17.438 0.002 -3.031 1 77.06 226 ASP A CA 1
ATOM 1922 C C . ASP A 1 226 ? 16.422 -0.849 -3.791 1 77.06 226 ASP A C 1
ATOM 1924 O O . ASP A 1 226 ? 16.656 -2.033 -4.035 1 77.06 226 ASP A O 1
ATOM 1928 N N . LEU A 1 227 ? 15.375 -0.263 -4.184 1 79.94 227 LEU A N 1
ATOM 1929 C CA . LEU A 1 227 ? 14.32 -1.03 -4.832 1 79.94 227 LEU A CA 1
ATOM 1930 C C . LEU A 1 227 ? 14.742 -1.468 -6.23 1 79.94 227 LEU A C 1
ATOM 1932 O O . LEU A 1 227 ? 14.195 -2.43 -6.773 1 79.94 227 LEU A O 1
ATOM 1936 N N . GLU A 1 228 ? 15.75 -0.811 -6.848 1 71.69 228 GLU A N 1
ATOM 1937 C CA . GLU A 1 228 ? 16.219 -1.196 -8.18 1 71.69 228 GLU A CA 1
ATOM 1938 C C . GLU A 1 228 ? 17.688 -1.572 -8.156 1 71.69 228 GLU A C 1
ATOM 1940 O O . GLU A 1 228 ? 18.391 -1.435 -9.164 1 71.69 228 GLU A O 1
ATOM 1945 N N . SER A 1 229 ? 18.094 -2.168 -7.117 1 70.94 229 SER A N 1
ATOM 1946 C CA . SER A 1 229 ? 19.484 -2.59 -7.02 1 70.94 229 SER A CA 1
ATOM 1947 C C . SER A 1 229 ? 19.719 -3.906 -7.754 1 70.94 229 SER A C 1
ATOM 1949 O O . SER A 1 229 ? 18.781 -4.52 -8.258 1 70.94 229 SER A O 1
ATOM 1951 N N . ASP A 1 230 ? 20.938 -4.246 -7.914 1 72.44 230 ASP A N 1
ATOM 1952 C CA . ASP A 1 230 ? 21.312 -5.453 -8.648 1 72.44 230 ASP A CA 1
ATOM 1953 C C . ASP A 1 230 ? 20.75 -6.703 -7.969 1 72.44 230 ASP A C 1
ATOM 1955 O O . ASP A 1 230 ? 20.672 -6.766 -6.738 1 72.44 230 ASP A O 1
ATOM 1959 N N . ILE A 1 231 ? 20.234 -7.566 -8.812 1 72.56 231 ILE A N 1
ATOM 1960 C CA . ILE A 1 231 ? 19.672 -8.812 -8.289 1 72.56 231 ILE A CA 1
ATOM 1961 C C . ILE A 1 231 ? 20.766 -9.875 -8.211 1 72.56 231 ILE A C 1
ATOM 1963 O O . ILE A 1 231 ? 21.766 -9.797 -8.93 1 72.56 231 ILE A O 1
ATOM 1967 N N . LEU A 1 232 ? 20.578 -10.641 -7.207 1 72.62 232 LEU A N 1
ATOM 1968 C CA . LEU A 1 232 ? 21.547 -11.711 -6.988 1 72.62 232 LEU A CA 1
ATOM 1969 C C . LEU A 1 232 ? 20.969 -13.055 -7.41 1 72.62 232 LEU A C 1
ATOM 1971 O O . LEU A 1 232 ? 20.016 -13.555 -6.805 1 72.62 232 LEU A O 1
ATOM 1975 N N . ILE A 1 233 ? 21.359 -13.547 -8.562 1 71.12 233 ILE A N 1
ATOM 1976 C CA . ILE A 1 233 ? 20.938 -14.852 -9.055 1 71.12 233 ILE A CA 1
ATOM 1977 C C . ILE A 1 233 ? 22.109 -15.57 -9.695 1 71.12 233 ILE A C 1
ATOM 1979 O O . ILE A 1 233 ? 23.031 -14.93 -10.219 1 71.12 233 ILE A O 1
ATOM 1983 N N . MET B 1 1 ? -3.238 -31.062 -8.633 1 80.75 1 MET B N 1
ATOM 1984 C CA . MET B 1 1 ? -3.828 -31.25 -7.312 1 80.75 1 MET B CA 1
ATOM 1985 C C . MET B 1 1 ? -3.109 -30.391 -6.273 1 80.75 1 MET B C 1
ATOM 1987 O O . MET B 1 1 ? -1.907 -30.141 -6.391 1 80.75 1 MET B O 1
ATOM 1991 N N . TYR B 1 2 ? -3.848 -29.969 -5.25 1 87.5 2 TYR B N 1
ATOM 1992 C CA . TYR B 1 2 ? -3.268 -29.203 -4.152 1 87.5 2 TYR B CA 1
ATOM 1993 C C . TYR B 1 2 ? -2.484 -30.109 -3.209 1 87.5 2 TYR B C 1
ATOM 1995 O O . TYR B 1 2 ? -2.998 -31.141 -2.754 1 87.5 2 TYR B O 1
ATOM 2003 N N . LEU B 1 3 ? -1.237 -29.812 -2.994 1 87.44 3 LEU B N 1
ATOM 2004 C CA . LEU B 1 3 ? -0.371 -30.578 -2.104 1 87.44 3 LEU B CA 1
ATOM 2005 C C . LEU B 1 3 ? 0.094 -29.719 -0.931 1 87.44 3 LEU B C 1
ATOM 2007 O O . LEU B 1 3 ? 0.475 -28.562 -1.114 1 87.44 3 LEU B O 1
ATOM 2011 N N . ASN B 1 4 ? 0.008 -30.344 0.209 1 84.19 4 ASN B N 1
ATOM 2012 C CA . ASN B 1 4 ? 0.53 -29.672 1.398 1 84.19 4 ASN B CA 1
ATOM 2013 C C . ASN B 1 4 ? 2.039 -29.859 1.524 1 84.19 4 ASN B C 1
ATOM 2015 O O . ASN B 1 4 ? 2.561 -30.953 1.301 1 84.19 4 ASN B O 1
ATOM 2019 N N . ASN B 1 5 ? 2.713 -28.781 1.667 1 83.62 5 ASN B N 1
ATOM 2020 C CA . ASN B 1 5 ? 4.141 -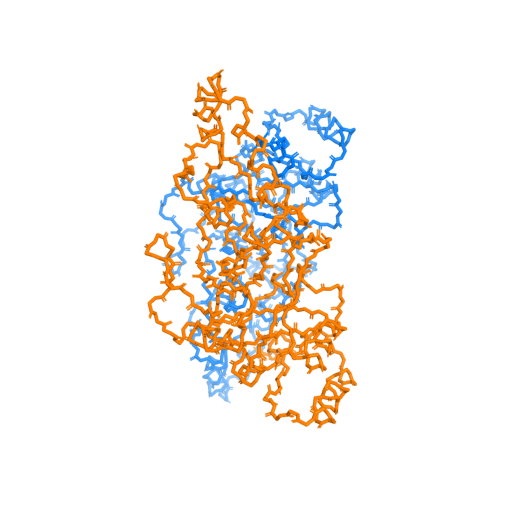28.766 1.973 1 83.62 5 ASN B CA 1
ATOM 2021 C C . ASN B 1 5 ? 4.41 -28.234 3.373 1 83.62 5 ASN B C 1
ATOM 2023 O O . ASN B 1 5 ? 4.09 -27.078 3.668 1 83.62 5 ASN B O 1
ATOM 2027 N N . PRO B 1 6 ? 4.969 -29 4.199 1 82.38 6 PRO B N 1
ATOM 2028 C CA . PRO B 1 6 ? 5.164 -28.609 5.598 1 82.38 6 PRO B CA 1
ATOM 2029 C C . PRO B 1 6 ? 6.07 -27.391 5.746 1 82.38 6 PRO B C 1
ATOM 2031 O O . PRO B 1 6 ? 6.051 -26.719 6.785 1 82.38 6 PRO B O 1
ATOM 2034 N N . ASN B 1 7 ? 6.832 -27.078 4.773 1 84.12 7 ASN B N 1
ATOM 2035 C CA . ASN B 1 7 ? 7.75 -25.953 4.855 1 84.12 7 ASN B CA 1
ATOM 2036 C C . ASN B 1 7 ? 7.082 -24.656 4.418 1 84.12 7 ASN B C 1
ATOM 2038 O O . ASN B 1 7 ? 7.684 -23.578 4.512 1 84.12 7 ASN B O 1
ATOM 2042 N N . ILE B 1 8 ? 5.871 -24.859 3.941 1 88.81 8 ILE B N 1
ATOM 2043 C CA . ILE B 1 8 ? 5.152 -23.672 3.469 1 88.81 8 ILE B CA 1
ATOM 2044 C C . ILE B 1 8 ? 4.16 -23.219 4.535 1 88.81 8 ILE B C 1
ATOM 2046 O O . ILE B 1 8 ? 3.357 -24.016 5.031 1 88.81 8 ILE B O 1
ATOM 2050 N N . LYS B 1 9 ? 4.289 -21.984 4.887 1 91.19 9 LYS B N 1
ATOM 2051 C CA . LYS B 1 9 ? 3.393 -21.406 5.883 1 91.19 9 LYS B CA 1
ATOM 2052 C C . LYS B 1 9 ? 2.119 -20.875 5.234 1 91.19 9 LYS B C 1
ATOM 2054 O O . LYS B 1 9 ? 2.17 -20.266 4.16 1 91.19 9 LYS B O 1
ATOM 2059 N N . LEU B 1 10 ? 1.011 -21.172 5.891 1 92.81 10 LEU B N 1
ATOM 2060 C CA . LEU B 1 10 ? -0.309 -20.688 5.488 1 92.81 10 LEU B CA 1
ATOM 2061 C C . LEU B 1 10 ? -1.148 -20.328 6.707 1 92.81 10 LEU B C 1
ATOM 2063 O O . LEU B 1 10 ? -1.044 -20.969 7.754 1 92.81 10 LEU B O 1
ATOM 2067 N N . PRO B 1 11 ? -1.938 -19.25 6.578 1 92.5 11 PRO B N 1
ATOM 2068 C CA . PRO B 1 11 ? -2.842 -19 7.703 1 92.5 11 PRO B CA 1
ATOM 2069 C C . PRO B 1 11 ? -3.68 -20.219 8.07 1 92.5 11 PRO B C 1
ATOM 2071 O O . PRO B 1 11 ? -4.176 -20.922 7.188 1 92.5 11 PRO B O 1
ATOM 2074 N N . ASP B 1 12 ? -3.863 -20.438 9.305 1 92.56 12 ASP B N 1
ATOM 2075 C CA . ASP B 1 12 ? -4.566 -21.609 9.805 1 92.56 12 ASP B CA 1
ATOM 2076 C C . ASP B 1 12 ? -6.07 -21.484 9.57 1 92.56 12 ASP B C 1
ATOM 2078 O O . ASP B 1 12 ? -6.754 -22.5 9.359 1 92.56 12 ASP B O 1
ATOM 2082 N N . ASP B 1 13 ? -6.57 -20.25 9.594 1 97.25 13 ASP B N 1
ATOM 2083 C CA . ASP B 1 13 ? -8.008 -20.031 9.445 1 97.25 13 ASP B CA 1
ATOM 2084 C C . ASP B 1 13 ? -8.43 -20.109 7.984 1 97.25 13 ASP B C 1
ATOM 2086 O O . ASP B 1 13 ? -8.102 -19.234 7.184 1 97.25 13 ASP B O 1
ATOM 2090 N N . PRO B 1 14 ? -9.117 -21.141 7.625 1 97 14 PRO B N 1
ATOM 2091 C CA . PRO B 1 14 ? -9.539 -21.281 6.23 1 97 14 PRO B CA 1
ATOM 2092 C C . PRO B 1 14 ? -10.445 -20.141 5.77 1 97 14 PRO B C 1
ATOM 2094 O O . PRO B 1 14 ? -10.641 -19.953 4.566 1 97 14 PRO B O 1
ATOM 2097 N N . ASP B 1 15 ? -11 -19.375 6.668 1 98.31 15 ASP B N 1
ATOM 2098 C CA . ASP B 1 15 ? -11.914 -18.281 6.324 1 98.31 15 ASP B CA 1
ATOM 2099 C C . ASP B 1 15 ? -11.156 -16.969 6.16 1 98.31 15 ASP B C 1
ATOM 2101 O O . ASP B 1 15 ? -11.766 -15.914 5.984 1 98.31 15 ASP B O 1
ATOM 2105 N N . THR B 1 16 ? -9.812 -17.078 6.219 1 98.56 16 THR B N 1
ATOM 2106 C CA . THR B 1 16 ? -9.016 -15.891 5.957 1 98.56 16 THR B CA 1
ATOM 2107 C C . THR B 1 16 ? -9.312 -15.328 4.57 1 98.56 16 THR B C 1
ATOM 2109 O O . THR B 1 16 ? -9.156 -16.031 3.566 1 98.56 16 THR B O 1
ATOM 2112 N N . ILE B 1 17 ? -9.695 -14.062 4.543 1 98.69 17 ILE B N 1
ATOM 2113 C CA . ILE B 1 17 ? -10.133 -13.43 3.303 1 98.69 17 ILE B CA 1
ATOM 2114 C C . ILE B 1 17 ? -8.914 -13.055 2.457 1 98.69 17 ILE B C 1
ATOM 2116 O O . ILE B 1 17 ? -7.926 -12.539 2.979 1 98.69 17 ILE B O 1
ATOM 2120 N N . VAL B 1 18 ? -8.992 -13.352 1.13 1 98.81 18 VAL B N 1
ATOM 2121 C CA . VAL B 1 18 ? -7.949 -12.984 0.178 1 98.81 18 VAL B CA 1
ATOM 2122 C C . VAL B 1 18 ? -8.578 -12.289 -1.031 1 98.81 18 VAL B C 1
ATOM 2124 O O . VAL B 1 18 ? -9.75 -12.5 -1.333 1 98.81 18 VAL B O 1
ATOM 2127 N N . TRP B 1 19 ? -7.738 -11.469 -1.678 1 98.69 19 TRP B N 1
ATOM 2128 C CA . TRP B 1 19 ? -8.203 -10.641 -2.785 1 98.69 19 TRP B CA 1
ATOM 2129 C C . TRP B 1 19 ? -7.285 -10.773 -3.994 1 98.69 19 TRP B C 1
ATOM 2131 O O . TRP B 1 19 ? -6.074 -10.953 -3.842 1 98.69 19 TRP B O 1
ATOM 2141 N N . LYS B 1 20 ? -7.844 -10.656 -5.148 1 98.62 20 LYS B N 1
ATOM 2142 C CA . LYS B 1 20 ? -7.105 -10.484 -6.395 1 98.62 20 LYS B CA 1
ATOM 2143 C C . LYS B 1 20 ? -7.688 -9.344 -7.227 1 98.62 20 LYS B C 1
ATOM 2145 O O . LYS B 1 20 ? -8.867 -9.375 -7.586 1 98.62 20 LYS B O 1
ATOM 2150 N N . TYR B 1 21 ? -6.867 -8.391 -7.48 1 97.75 21 TYR B N 1
ATOM 2151 C CA . TYR B 1 21 ? -7.238 -7.242 -8.297 1 97.75 21 TYR B CA 1
ATOM 2152 C C . TYR B 1 21 ? -6.805 -7.441 -9.75 1 97.75 21 TYR B C 1
ATOM 2154 O O . TYR B 1 21 ? -5.684 -7.875 -10.008 1 97.75 21 TYR B O 1
ATOM 2162 N N . LEU B 1 22 ? -7.691 -7.16 -10.68 1 96.88 22 LEU B N 1
ATOM 2163 C CA . LEU B 1 22 ? -7.355 -7.422 -12.07 1 96.88 22 LEU B CA 1
ATOM 2164 C C . LEU B 1 22 ? -8.227 -6.59 -13.008 1 96.88 22 LEU B C 1
ATOM 2166 O O . LEU B 1 22 ? -9.258 -6.055 -12.586 1 96.88 22 LEU B O 1
ATOM 2170 N N . ASP B 1 23 ? -7.84 -6.523 -14.242 1 95.62 23 ASP B N 1
ATOM 2171 C CA . ASP B 1 23 ? -8.602 -5.809 -15.266 1 95.62 23 ASP B CA 1
ATOM 2172 C C . ASP B 1 23 ? -9.719 -6.684 -15.828 1 95.62 23 ASP B C 1
ATOM 2174 O O . ASP B 1 23 ? -9.68 -7.91 -15.703 1 95.62 23 ASP B O 1
ATOM 2178 N N . LEU B 1 24 ? -10.602 -6.027 -16.5 1 95.44 24 LEU B N 1
ATOM 2179 C CA . LEU B 1 24 ? -11.789 -6.695 -17.016 1 95.44 24 LEU B CA 1
ATOM 2180 C C . LEU B 1 24 ? -11.414 -7.809 -17.984 1 95.44 24 LEU B C 1
ATOM 2182 O O . LEU B 1 24 ? -11.992 -8.898 -17.938 1 95.44 24 LEU B O 1
ATOM 2186 N N . SER B 1 25 ? -10.492 -7.559 -18.828 1 95.06 25 SER B N 1
ATOM 2187 C CA . SER B 1 25 ? -10.109 -8.547 -19.828 1 95.06 25 SER B CA 1
ATOM 2188 C C . SER B 1 25 ? -9.625 -9.836 -19.188 1 95.06 25 SER B C 1
ATOM 2190 O O . SER B 1 25 ? -10.023 -10.93 -19.594 1 95.06 25 SER B O 1
ATOM 2192 N N . LYS B 1 26 ? -8.781 -9.695 -18.172 1 96.31 26 LYS B N 1
ATOM 2193 C CA . LYS B 1 26 ? -8.258 -10.859 -17.469 1 96.31 26 LYS B CA 1
ATOM 2194 C C . LYS B 1 26 ? -9.375 -11.594 -16.734 1 96.31 26 LYS B C 1
ATOM 2196 O O . LYS B 1 26 ? -9.375 -12.828 -16.672 1 96.31 26 LYS B O 1
ATOM 2201 N N . PHE B 1 27 ? -10.25 -10.828 -16.219 1 97.69 27 PHE B N 1
ATOM 2202 C CA . PHE B 1 27 ? -11.375 -11.398 -15.492 1 97.69 27 PHE B CA 1
ATOM 2203 C C . PHE B 1 27 ? -12.258 -12.227 -16.422 1 97.69 27 PHE B C 1
ATOM 2205 O O . PHE B 1 27 ? -12.625 -13.359 -16.094 1 97.69 27 PHE B O 1
ATOM 2212 N N . LEU B 1 28 ? -12.578 -11.688 -17.516 1 97.12 28 LEU B N 1
ATOM 2213 C CA . LEU B 1 28 ? -13.414 -12.391 -18.484 1 97.12 28 LEU B CA 1
ATOM 2214 C C . LEU B 1 28 ? -12.719 -13.641 -19 1 97.12 28 LEU B C 1
ATOM 2216 O O . LEU B 1 28 ? -13.352 -14.672 -19.203 1 97.12 28 LEU B O 1
ATOM 2220 N N . ASP B 1 29 ? -11.469 -13.539 -19.25 1 97.75 29 ASP B N 1
ATOM 2221 C CA . ASP B 1 29 ? -10.695 -14.711 -19.672 1 97.75 29 ASP B CA 1
ATOM 2222 C C . ASP B 1 29 ? -10.789 -15.828 -18.641 1 97.75 29 ASP B C 1
ATOM 2224 O O . ASP B 1 29 ? -10.953 -17 -19 1 97.75 29 ASP B O 1
ATOM 2228 N N . LEU B 1 30 ? -10.688 -15.461 -17.359 1 98.25 30 LEU B N 1
ATOM 2229 C CA . LEU B 1 30 ? -10.82 -16.406 -16.25 1 98.25 30 LEU B CA 1
ATOM 2230 C C . LEU B 1 30 ? -12.172 -17.109 -16.297 1 98.25 30 LEU B C 1
ATOM 2232 O O . LEU B 1 30 ? -12.25 -18.328 -16.219 1 98.25 30 LEU B O 1
ATOM 2236 N N . LEU B 1 31 ? -13.219 -16.344 -16.469 1 98.12 31 LEU B N 1
ATOM 2237 C CA . LEU B 1 31 ? -14.57 -16.891 -16.453 1 98.12 31 LEU B CA 1
ATOM 2238 C C . LEU B 1 31 ? -14.797 -17.781 -17.672 1 98.12 31 LEU B C 1
ATOM 2240 O O . LEU B 1 31 ? -15.336 -18.891 -17.547 1 98.12 31 LEU B O 1
ATOM 2244 N N . LEU B 1 32 ? -14.375 -17.328 -18.797 1 97.75 32 LEU B N 1
ATOM 2245 C CA . LEU B 1 32 ? -14.648 -18.016 -20.062 1 97.75 32 LEU B CA 1
ATOM 2246 C C . LEU B 1 32 ? -13.844 -19.297 -20.156 1 97.75 32 LEU B C 1
ATOM 2248 O O . LEU B 1 32 ? -14.359 -20.328 -20.609 1 97.75 32 LEU B O 1
ATOM 2252 N N . SER B 1 33 ? -12.641 -19.25 -19.75 1 98 33 SER B N 1
ATOM 2253 C CA . SER B 1 33 ? -11.758 -20.406 -19.922 1 98 33 SER B CA 1
ATOM 2254 C C . SER B 1 33 ? -11.852 -21.359 -18.734 1 98 33 SER B C 1
ATOM 2256 O O . SER B 1 33 ? -11.398 -22.5 -18.812 1 98 33 SER B O 1
ATOM 2258 N N . LYS B 1 34 ? -12.281 -20.797 -17.594 1 97.94 34 LYS B N 1
ATOM 2259 C CA . LYS B 1 34 ? -12.312 -21.531 -16.312 1 97.94 34 LYS B CA 1
ATOM 2260 C C . LYS B 1 34 ? -10.914 -21.953 -15.898 1 97.94 34 LYS B C 1
ATOM 2262 O O . LYS B 1 34 ? -10.719 -23.078 -15.406 1 97.94 34 LYS B O 1
ATOM 2267 N N . LYS B 1 35 ? -9.984 -21.094 -16.25 1 98.5 35 LYS B N 1
ATOM 2268 C CA . LYS B 1 35 ? -8.586 -21.328 -15.898 1 98.5 35 LYS B CA 1
ATOM 2269 C C . LYS B 1 35 ? -7.973 -20.094 -15.25 1 98.5 35 LYS B C 1
ATOM 2271 O O . LYS B 1 35 ? -8.273 -18.953 -15.641 1 98.5 35 LYS B O 1
ATOM 2276 N N . LEU B 1 36 ? -7.141 -20.312 -14.289 1 98.69 36 LEU B N 1
ATOM 2277 C CA . LEU B 1 36 ? -6.414 -19.234 -13.609 1 98.69 36 LEU B CA 1
ATOM 2278 C C . LEU B 1 36 ? -5.039 -19.047 -14.234 1 98.69 36 LEU B C 1
ATOM 2280 O O . LEU B 1 36 ? -4.246 -19.984 -14.328 1 98.69 36 LEU B O 1
ATOM 2284 N N . PHE B 1 37 ? -4.832 -17.875 -14.727 1 98 37 PHE B N 1
ATOM 2285 C CA . PHE B 1 37 ? -3.518 -17.547 -15.258 1 98 37 PHE B CA 1
ATOM 2286 C C . PHE B 1 37 ? -2.502 -17.391 -14.133 1 98 37 PHE B C 1
ATOM 2288 O O . PHE B 1 37 ? -2.771 -16.703 -13.141 1 98 37 PHE B O 1
ATOM 2295 N N . MET B 1 38 ? -1.371 -18 -14.312 1 97.81 38 MET B N 1
ATOM 2296 C CA . MET B 1 38 ? -0.23 -17.891 -13.406 1 97.81 38 MET B CA 1
ATOM 2297 C C . MET B 1 38 ? 1.007 -17.391 -14.141 1 97.81 38 MET B C 1
ATOM 2299 O O . MET B 1 38 ? 1.379 -17.938 -15.18 1 97.81 38 MET B O 1
ATOM 2303 N N . SER B 1 39 ? 1.646 -16.422 -13.602 1 96.75 39 SER B N 1
ATOM 2304 C CA . SER B 1 39 ? 2.805 -15.82 -14.25 1 96.75 39 SER B CA 1
ATOM 2305 C C . SER B 1 39 ? 4.078 -16.594 -13.953 1 96.75 39 SER B C 1
ATOM 2307 O O . SER B 1 39 ? 4.281 -17.062 -12.828 1 96.75 39 SER B O 1
ATOM 2309 N N . ARG B 1 40 ? 4.906 -16.719 -14.984 1 95.56 40 ARG B N 1
ATOM 2310 C CA . ARG B 1 40 ? 6.234 -17.266 -14.742 1 95.56 40 ARG B CA 1
ATOM 2311 C C . ARG B 1 40 ? 6.984 -16.438 -13.703 1 95.56 40 ARG B C 1
ATOM 2313 O O . ARG B 1 40 ? 6.902 -15.203 -13.703 1 95.56 40 ARG B O 1
ATOM 2320 N N . SER B 1 41 ? 7.746 -17.016 -12.859 1 92.44 41 SER B N 1
ATOM 2321 C CA . SER B 1 41 ? 8.266 -16.375 -11.656 1 92.44 41 SER B CA 1
ATOM 2322 C C . SER B 1 41 ? 9.25 -15.266 -12 1 92.44 41 SER B C 1
ATOM 2324 O O . SER B 1 41 ? 9.359 -14.273 -11.281 1 92.44 41 SER B O 1
ATOM 2326 N N . ASP B 1 42 ? 9.984 -15.352 -13.109 1 90.62 42 ASP B N 1
ATOM 2327 C CA . ASP B 1 42 ? 10.992 -14.352 -13.445 1 90.62 42 ASP B CA 1
ATOM 2328 C C . ASP B 1 42 ? 10.398 -13.25 -14.32 1 90.62 42 ASP B C 1
ATOM 2330 O O . ASP B 1 42 ? 11.133 -12.414 -14.852 1 90.62 42 ASP B O 1
ATOM 2334 N N . LYS B 1 43 ? 9.109 -13.211 -14.523 1 92 43 LYS B N 1
ATOM 2335 C CA . LYS B 1 43 ? 8.453 -12.219 -15.367 1 92 43 LYS B CA 1
ATOM 2336 C C . LYS B 1 43 ? 7.742 -11.164 -14.531 1 92 43 LYS B C 1
ATOM 2338 O O . LYS B 1 43 ? 7.094 -10.266 -15.07 1 92 43 LYS B O 1
ATOM 2343 N N . PHE B 1 44 ? 7.895 -11.227 -13.227 1 89.88 44 PHE B N 1
ATOM 2344 C CA . PHE B 1 44 ? 7.309 -10.219 -12.352 1 89.88 44 PHE B CA 1
ATOM 2345 C C . PHE B 1 44 ? 7.992 -8.875 -12.531 1 89.88 44 PHE B C 1
ATOM 2347 O O . PHE B 1 44 ? 9.141 -8.812 -12.969 1 89.88 44 PHE B O 1
ATOM 2354 N N . GLU B 1 45 ? 7.285 -7.871 -12.211 1 81.75 45 GLU B N 1
ATOM 2355 C CA . GLU B 1 45 ? 7.848 -6.523 -12.281 1 81.75 45 GLU B CA 1
ATOM 2356 C C . GLU B 1 45 ? 9.016 -6.367 -11.312 1 81.75 45 GLU B C 1
ATOM 2358 O O . GLU B 1 45 ? 10.016 -5.719 -11.633 1 81.75 45 GLU B O 1
ATOM 2363 N N . ASP B 1 46 ? 8.844 -6.887 -10.125 1 82.62 46 ASP B N 1
ATOM 2364 C CA . ASP B 1 46 ? 9.945 -6.879 -9.172 1 82.62 46 ASP B CA 1
ATOM 2365 C C . ASP B 1 46 ? 11.055 -7.84 -9.594 1 82.62 46 ASP B C 1
ATOM 2367 O O . ASP B 1 46 ? 10.891 -9.062 -9.508 1 82.62 46 ASP B O 1
ATOM 2371 N N . GLN B 1 47 ? 12.172 -7.305 -9.859 1 80.19 47 GLN B N 1
ATOM 2372 C CA . GLN B 1 47 ? 13.273 -8.094 -10.406 1 80.19 47 GLN B CA 1
ATOM 2373 C C . GLN B 1 47 ? 13.867 -9.016 -9.344 1 80.19 47 GLN B C 1
ATOM 2375 O O . GLN B 1 47 ? 14.594 -9.953 -9.664 1 80.19 47 GLN B O 1
ATOM 2380 N N . TYR B 1 48 ? 13.539 -8.75 -8.141 1 85.19 48 TYR B N 1
ATOM 2381 C CA . TYR B 1 48 ? 14.102 -9.547 -7.059 1 85.19 48 TYR B CA 1
ATOM 2382 C C . TYR B 1 48 ? 13.273 -10.797 -6.805 1 85.19 48 TYR B C 1
ATOM 2384 O O . TYR B 1 48 ? 13.656 -11.656 -6.012 1 85.19 48 TYR B O 1
ATOM 2392 N N . GLU B 1 49 ? 12.172 -10.867 -7.531 1 85.62 49 GLU B N 1
ATOM 2393 C CA . GLU B 1 49 ? 11.297 -12.023 -7.336 1 85.62 49 GLU B CA 1
ATOM 2394 C C . GLU B 1 49 ? 12.023 -13.328 -7.645 1 85.62 49 GLU B C 1
ATOM 2396 O O . GLU B 1 49 ? 12.648 -13.461 -8.703 1 85.62 49 GLU B O 1
ATOM 2401 N N . GLY B 1 50 ? 11.961 -14.258 -6.734 1 86.19 50 GLY B N 1
ATOM 2402 C CA . GLY B 1 50 ? 12.57 -15.57 -6.945 1 86.19 50 GLY B CA 1
ATOM 2403 C C . GLY B 1 50 ? 14.086 -15.539 -6.887 1 86.19 50 GLY B C 1
ATOM 2404 O O . GLY B 1 50 ? 14.742 -16.453 -7.387 1 86.19 50 GLY B O 1
ATOM 2405 N N . THR B 1 51 ? 14.688 -14.422 -6.387 1 87.56 51 THR B N 1
ATOM 2406 C CA . THR B 1 51 ? 16.141 -14.328 -6.262 1 87.56 51 THR B CA 1
ATOM 2407 C C . THR B 1 51 ? 16.578 -14.562 -4.816 1 87.56 51 THR B C 1
ATOM 2409 O O . THR B 1 51 ? 15.734 -14.836 -3.949 1 87.56 51 THR B O 1
ATOM 2412 N N . PHE B 1 52 ? 17.891 -14.523 -4.629 1 88.38 52 PHE B N 1
ATOM 2413 C CA . PHE B 1 52 ? 18.438 -14.789 -3.305 1 88.38 52 PHE B CA 1
ATOM 2414 C C . PHE B 1 52 ? 18.734 -13.492 -2.57 1 88.38 52 PHE B C 1
ATOM 2416 O O . PHE B 1 52 ? 19 -12.469 -3.199 1 88.38 52 PHE B O 1
ATOM 2423 N N . SER B 1 53 ? 18.672 -13.602 -1.271 1 91.56 53 SER B N 1
ATOM 2424 C CA . SER B 1 53 ? 19.203 -12.516 -0.462 1 91.56 53 SER B CA 1
ATOM 2425 C C . SER B 1 53 ? 20.734 -12.492 -0.515 1 91.56 53 SER B C 1
ATOM 2427 O O . SER B 1 53 ? 21.359 -13.453 -0.96 1 91.56 53 SER B O 1
ATOM 2429 N N . GLU B 1 54 ? 21.266 -11.383 -0.077 1 91.75 54 GLU B N 1
ATOM 2430 C CA . GLU B 1 54 ? 22.719 -11.242 -0.135 1 91.75 54 GLU B CA 1
ATOM 2431 C C . GLU B 1 54 ? 23.422 -12.32 0.686 1 91.75 54 GLU B C 1
ATOM 2433 O O . GLU B 1 54 ? 24.297 -13.023 0.179 1 91.75 54 GLU B O 1
ATOM 2438 N N . PRO B 1 55 ? 23 -12.539 1.906 1 93.56 55 PRO B N 1
ATOM 2439 C CA . PRO B 1 55 ? 23.656 -13.594 2.676 1 93.56 55 PRO B CA 1
ATOM 2440 C C . PRO B 1 55 ? 23.484 -14.977 2.047 1 93.56 55 PRO B C 1
ATOM 2442 O O . PRO B 1 55 ? 24.406 -15.789 2.066 1 93.56 55 PRO B O 1
ATOM 2445 N N . THR B 1 56 ? 22.312 -15.258 1.528 1 90.75 56 THR B N 1
ATOM 2446 C CA . THR B 1 56 ? 22.062 -16.547 0.89 1 90.75 56 THR B CA 1
ATOM 2447 C C . THR B 1 56 ? 22.922 -16.719 -0.355 1 90.75 56 THR B C 1
ATOM 2449 O O . THR B 1 56 ? 23.5 -17.781 -0.582 1 90.75 56 THR B O 1
ATOM 2452 N N . TYR B 1 57 ? 23.047 -15.719 -1.1 1 89 57 TYR B N 1
ATOM 2453 C CA . TYR B 1 57 ? 23.844 -15.742 -2.316 1 89 57 TYR B CA 1
ATOM 2454 C C . TYR B 1 57 ? 25.312 -16.016 -1.999 1 89 57 TYR B C 1
ATOM 2456 O O . TYR B 1 57 ? 25.969 -16.781 -2.701 1 89 57 TYR B O 1
ATOM 2464 N N . GLU B 1 58 ? 25.766 -15.359 -1.002 1 90.19 58 GLU B N 1
ATOM 2465 C CA . GLU B 1 58 ? 27.156 -15.562 -0.597 1 90.19 58 GLU B CA 1
ATOM 2466 C C . GLU B 1 58 ? 27.406 -17.016 -0.202 1 90.19 58 GLU B C 1
ATOM 2468 O O . GLU B 1 58 ? 28.469 -17.578 -0.522 1 90.19 58 GLU B O 1
ATOM 2473 N N . GLU B 1 59 ? 26.453 -17.594 0.42 1 87.12 59 GLU B N 1
ATOM 2474 C CA . GLU B 1 59 ? 26.562 -19 0.813 1 87.12 59 GLU B CA 1
ATOM 2475 C C . GLU B 1 59 ? 26.547 -19.922 -0.405 1 87.12 59 GLU B C 1
ATOM 2477 O O . GLU B 1 59 ? 27.328 -20.875 -0.484 1 87.12 59 GLU B O 1
ATOM 2482 N N . ILE B 1 60 ? 25.703 -19.656 -1.272 1 84.12 60 ILE B N 1
ATOM 2483 C CA . ILE B 1 60 ? 25.578 -20.469 -2.48 1 84.12 60 ILE B CA 1
ATOM 2484 C C . ILE B 1 60 ? 26.844 -20.359 -3.309 1 84.12 60 ILE B C 1
ATOM 2486 O O . ILE B 1 60 ? 27.328 -21.359 -3.867 1 84.12 60 ILE B O 1
ATOM 2490 N N . LYS B 1 61 ? 27.328 -19.172 -3.41 1 84.62 61 LYS B N 1
ATOM 2491 C CA . LYS B 1 61 ? 28.562 -18.953 -4.156 1 84.62 61 LYS B CA 1
ATOM 2492 C C . LYS B 1 61 ? 29.688 -19.797 -3.607 1 84.62 61 LYS B C 1
ATOM 2494 O O . LYS B 1 61 ? 30.484 -20.375 -4.371 1 84.62 61 LYS B O 1
ATOM 2499 N N . LYS B 1 62 ? 29.781 -19.859 -2.355 1 86.94 62 LYS B N 1
ATOM 2500 C CA . LYS B 1 62 ? 30.797 -20.672 -1.718 1 86.94 62 LYS B CA 1
ATOM 2501 C C . LYS B 1 62 ? 30.625 -22.156 -2.062 1 86.94 62 LYS B C 1
ATOM 2503 O O . LYS B 1 62 ? 31.609 -22.859 -2.322 1 86.94 62 LYS B O 1
ATOM 2508 N N . LEU B 1 63 ? 29.375 -22.547 -2.117 1 81.19 63 LEU B N 1
ATOM 2509 C CA . LEU B 1 63 ? 29.078 -23.938 -2.414 1 81.19 63 LEU B CA 1
ATOM 2510 C C . LEU B 1 63 ? 29.281 -24.234 -3.896 1 81.19 63 LEU B C 1
ATOM 2512 O O . LEU B 1 63 ? 29.609 -25.359 -4.27 1 81.19 63 LEU B O 1
ATOM 2516 N N . ALA B 1 64 ? 28.984 -23.266 -4.727 1 79.25 64 ALA B N 1
ATOM 2517 C CA . ALA B 1 64 ? 29.016 -23.438 -6.176 1 79.25 64 ALA B CA 1
ATOM 2518 C C . ALA B 1 64 ? 30.453 -23.547 -6.688 1 79.25 64 ALA B C 1
ATOM 2520 O O . ALA B 1 64 ? 30.688 -24.016 -7.805 1 79.25 64 ALA B O 1
ATOM 2521 N N . VAL B 1 65 ? 31.391 -23.031 -5.93 1 80.12 65 VAL B N 1
ATOM 2522 C CA . VAL B 1 65 ? 32.781 -23.172 -6.336 1 80.12 65 VAL B CA 1
ATOM 2523 C C . VAL B 1 65 ? 33.062 -24.609 -6.742 1 80.12 65 VAL B C 1
ATOM 2525 O O . VAL B 1 65 ? 33.719 -24.859 -7.746 1 80.12 65 VAL B O 1
ATOM 2528 N N . ASP B 1 66 ? 32.406 -25.469 -6.125 1 80.06 66 ASP B N 1
ATOM 2529 C CA . ASP B 1 66 ? 32.594 -26.891 -6.406 1 80.06 66 ASP B CA 1
ATOM 2530 C C . ASP B 1 66 ? 31.469 -27.438 -7.277 1 80.06 66 ASP B C 1
ATOM 2532 O O . ASP B 1 66 ? 31.5 -28.594 -7.691 1 80.06 66 ASP B O 1
ATOM 2536 N N . ASN B 1 67 ? 30.422 -26.625 -7.555 1 79.75 67 ASN B N 1
ATOM 2537 C CA . ASN B 1 67 ? 29.25 -27.016 -8.336 1 79.75 67 ASN B CA 1
ATOM 2538 C C . ASN B 1 67 ? 28.719 -25.859 -9.164 1 79.75 67 ASN B C 1
ATOM 2540 O O . ASN B 1 67 ? 27.656 -25.312 -8.867 1 79.75 67 ASN B O 1
ATOM 2544 N N . PRO B 1 68 ? 29.438 -25.5 -10.172 1 74.38 68 PRO B N 1
ATOM 2545 C CA . PRO B 1 68 ? 29.094 -24.312 -10.969 1 74.38 68 PRO B CA 1
ATOM 2546 C C . PRO B 1 68 ? 27.703 -24.391 -11.562 1 74.38 68 PRO B C 1
ATOM 2548 O O . PRO B 1 68 ? 27.094 -23.359 -11.875 1 74.38 68 PRO B O 1
ATOM 2551 N N . GLU B 1 69 ? 27.188 -25.594 -11.609 1 80.12 69 GLU B N 1
ATOM 2552 C CA . GLU B 1 69 ? 25.906 -25.766 -12.266 1 80.12 69 GLU B CA 1
ATOM 2553 C C . GLU B 1 69 ? 24.75 -25.391 -11.336 1 80.12 69 GLU B C 1
ATOM 2555 O O . GLU B 1 69 ? 23.609 -25.219 -11.781 1 80.12 69 GLU B O 1
ATOM 2560 N N . PHE B 1 70 ? 25.141 -25.219 -10.117 1 77.12 70 PHE B N 1
ATOM 2561 C CA . PHE B 1 70 ? 24.109 -24.969 -9.117 1 77.12 70 PHE B CA 1
ATOM 2562 C C . PHE B 1 70 ? 23.359 -23.688 -9.438 1 77.12 70 PHE B C 1
ATOM 2564 O O . PHE B 1 70 ? 22.125 -23.672 -9.43 1 77.12 70 PHE B O 1
ATOM 2571 N N . LEU B 1 71 ? 24.031 -22.625 -9.734 1 76.25 71 LEU B N 1
ATOM 2572 C CA . LEU B 1 71 ? 23.422 -21.328 -10.023 1 76.25 71 LEU B CA 1
ATOM 2573 C C . LEU B 1 71 ? 22.609 -21.391 -11.32 1 76.25 71 LEU B C 1
ATOM 2575 O O . LEU B 1 71 ? 21.547 -20.797 -11.414 1 76.25 71 LEU B O 1
ATOM 2579 N N . ASN B 1 72 ? 23.125 -22.156 -12.195 1 82.06 72 ASN B N 1
ATOM 2580 C CA . ASN B 1 72 ? 22.422 -22.328 -13.469 1 82.06 72 ASN B CA 1
ATOM 2581 C C . ASN B 1 72 ? 21.109 -23.078 -13.281 1 82.06 72 ASN B C 1
ATOM 2583 O O . ASN B 1 72 ? 20.109 -22.766 -13.93 1 82.06 72 ASN B O 1
ATOM 2587 N N . TYR B 1 73 ? 21.188 -23.984 -12.43 1 82.31 73 TYR B N 1
ATOM 2588 C CA . TYR B 1 73 ? 19.984 -24.75 -12.133 1 82.31 73 TYR B CA 1
ATOM 2589 C C . TYR B 1 73 ? 18.875 -23.844 -11.602 1 82.31 73 TYR B C 1
ATOM 2591 O O . TYR B 1 73 ? 17.719 -23.953 -12.023 1 82.31 73 TYR B O 1
ATOM 2599 N N . TYR B 1 74 ? 19.25 -22.969 -10.758 1 80.12 74 TYR B N 1
ATOM 2600 C CA . TYR B 1 74 ? 18.266 -22.078 -10.156 1 80.12 74 TYR B CA 1
ATOM 2601 C C . TYR B 1 74 ? 17.688 -21.125 -11.195 1 80.12 74 TYR B C 1
ATOM 2603 O O . TYR B 1 74 ? 16.484 -20.859 -11.195 1 80.12 74 TYR B O 1
ATOM 2611 N N . LYS B 1 75 ? 18.5 -20.672 -11.977 1 82.25 75 LYS B N 1
ATOM 2612 C CA . LYS B 1 75 ? 18.047 -19.781 -13.039 1 82.25 75 LYS B CA 1
ATOM 2613 C C . LYS B 1 75 ? 17.016 -20.469 -13.93 1 82.25 75 LYS B C 1
ATOM 2615 O O . LYS B 1 75 ? 15.969 -19.875 -14.234 1 82.25 75 LYS B O 1
ATOM 2620 N N . ILE B 1 76 ? 17.281 -21.656 -14.219 1 86.06 76 ILE B N 1
ATOM 2621 C CA . ILE B 1 76 ? 16.391 -22.438 -15.062 1 86.06 76 ILE B CA 1
ATOM 2622 C C . ILE B 1 76 ? 15.102 -22.75 -14.305 1 86.06 76 ILE B C 1
ATOM 2624 O O . ILE B 1 76 ? 14.016 -22.75 -14.875 1 86.06 76 ILE B O 1
ATOM 2628 N N . HIS B 1 77 ? 15.281 -23.016 -13.055 1 88.31 77 HIS B N 1
ATOM 2629 C CA . HIS B 1 77 ? 14.133 -23.391 -12.234 1 88.31 77 HIS B CA 1
ATOM 2630 C C . HIS B 1 77 ? 13.133 -22.234 -12.141 1 88.31 77 HIS B C 1
ATOM 2632 O O . HIS B 1 77 ? 11.922 -22.469 -12.102 1 88.31 77 HIS B O 1
ATOM 2638 N N . ARG B 1 78 ? 13.586 -21.016 -12.062 1 88.62 78 ARG B N 1
ATOM 2639 C CA . ARG B 1 78 ? 12.719 -19.844 -12.008 1 88.62 78 ARG B CA 1
ATOM 2640 C C . ARG B 1 78 ? 11.797 -19.781 -13.227 1 88.62 78 ARG B C 1
ATOM 2642 O O . ARG B 1 78 ? 10.68 -19.266 -13.141 1 88.62 78 ARG B O 1
ATOM 2649 N N . GLU B 1 79 ? 12.281 -20.438 -14.297 1 91.25 79 GLU B N 1
ATOM 2650 C CA . GLU B 1 79 ? 11.508 -20.406 -15.531 1 91.25 79 GLU B CA 1
ATOM 2651 C C . GLU B 1 79 ? 10.484 -21.531 -15.562 1 91.25 79 GLU B C 1
ATOM 2653 O O . GLU B 1 79 ? 9.648 -21.609 -16.469 1 91.25 79 GLU B O 1
ATOM 2658 N N . LYS B 1 80 ? 10.508 -22.344 -14.578 1 92.5 80 LYS B N 1
ATOM 2659 C CA . LYS B 1 80 ? 9.648 -23.516 -14.562 1 92.5 80 LYS B CA 1
ATOM 2660 C C . LYS B 1 80 ? 8.578 -23.406 -13.484 1 92.5 80 LYS B C 1
ATOM 2662 O O . LYS B 1 80 ? 7.762 -24.312 -13.305 1 92.5 80 LYS B O 1
ATOM 2667 N N . VAL B 1 81 ? 8.57 -22.297 -12.812 1 93.19 81 VAL B N 1
ATOM 2668 C CA . VAL B 1 81 ? 7.59 -22.094 -11.742 1 93.19 81 VAL B CA 1
ATOM 2669 C C . VAL B 1 81 ? 6.656 -20.938 -12.109 1 93.19 81 VAL B C 1
ATOM 2671 O O . VAL B 1 81 ? 7.109 -19.875 -12.539 1 93.19 81 VAL B O 1
ATOM 2674 N N . ALA B 1 82 ? 5.391 -21.219 -11.984 1 96 82 ALA B N 1
ATOM 2675 C CA . ALA B 1 82 ? 4.375 -20.188 -12.242 1 96 82 ALA B CA 1
ATOM 2676 C C . ALA B 1 82 ? 3.625 -19.828 -10.961 1 96 82 ALA B C 1
ATOM 2678 O O . ALA B 1 82 ? 3.387 -20.688 -10.109 1 96 82 ALA B O 1
ATOM 2679 N N . ILE B 1 83 ? 3.242 -18.531 -10.891 1 96.94 83 ILE B N 1
ATOM 2680 C CA . ILE B 1 83 ? 2.738 -18.031 -9.609 1 96.94 83 ILE B CA 1
ATOM 2681 C C . ILE B 1 83 ? 1.492 -17.188 -9.844 1 96.94 83 ILE B C 1
ATOM 2683 O O . ILE B 1 83 ? 1.451 -16.375 -10.773 1 96.94 83 ILE B O 1
ATOM 2687 N N . SER B 1 84 ? 0.453 -17.391 -9.086 1 98.12 84 SER B N 1
ATOM 2688 C CA . SER B 1 84 ? -0.666 -16.453 -8.93 1 98.12 84 SER B CA 1
ATOM 2689 C C . SER B 1 84 ? -0.675 -15.844 -7.535 1 98.12 84 SER B C 1
ATOM 2691 O O . SER B 1 84 ? -0.712 -16.547 -6.531 1 98.12 84 SER B O 1
ATOM 2693 N N . SER B 1 85 ? -0.655 -14.547 -7.512 1 97.94 85 SER B N 1
ATOM 2694 C CA . SER B 1 85 ? -0.534 -13.82 -6.254 1 97.94 85 SER B CA 1
ATOM 2695 C C . SER B 1 85 ? -1.881 -13.266 -5.805 1 97.94 85 SER B C 1
ATOM 2697 O O . SER B 1 85 ? -2.637 -12.719 -6.613 1 97.94 85 SER B O 1
ATOM 2699 N N . TRP B 1 86 ? -2.16 -13.43 -4.496 1 98.69 86 TRP B N 1
ATOM 2700 C CA . TRP B 1 86 ? -3.355 -12.906 -3.838 1 98.69 86 TRP B CA 1
ATOM 2701 C C . TRP B 1 86 ? -2.984 -12.086 -2.607 1 98.69 86 TRP B C 1
ATOM 2703 O O . TRP B 1 86 ? -1.876 -12.211 -2.082 1 98.69 86 TRP B O 1
ATOM 2713 N N . HIS B 1 87 ? -3.916 -11.25 -2.193 1 98.62 87 HIS B N 1
ATOM 2714 C CA . HIS B 1 87 ? -3.699 -10.297 -1.107 1 98.62 87 HIS B CA 1
ATOM 2715 C C . HIS B 1 87 ? -4.559 -10.641 0.105 1 98.62 87 HIS B C 1
ATOM 2717 O O . HIS B 1 87 ? -5.785 -10.727 -0.002 1 98.62 87 HIS B O 1
ATOM 2723 N N . ILE B 1 88 ? -3.951 -10.828 1.283 1 98.56 88 ILE B N 1
ATOM 2724 C CA . ILE B 1 88 ? -4.691 -11.125 2.506 1 98.56 88 ILE B CA 1
ATOM 2725 C C . ILE B 1 88 ? -5.145 -9.82 3.158 1 98.56 88 ILE B C 1
ATOM 2727 O O . ILE B 1 88 ? -4.316 -8.992 3.553 1 98.56 88 ILE B O 1
ATOM 2731 N N . ASN B 1 89 ? -6.426 -9.664 3.281 1 98 89 ASN B N 1
ATOM 2732 C CA . ASN B 1 89 ? -6.992 -8.508 3.959 1 98 89 ASN B CA 1
ATOM 2733 C C . ASN B 1 89 ? -8.484 -8.688 4.219 1 98 89 ASN B C 1
ATOM 2735 O O . ASN B 1 89 ? -9.211 -9.211 3.375 1 98 89 ASN B O 1
ATOM 2739 N N . GLU B 1 90 ? -8.945 -8.234 5.348 1 96.12 90 GLU B N 1
ATOM 2740 C CA . GLU B 1 90 ? -10.375 -8.312 5.617 1 96.12 90 GLU B CA 1
ATOM 2741 C C . GLU B 1 90 ? -11.156 -7.305 4.781 1 96.12 90 GLU B C 1
ATOM 2743 O O . GLU B 1 90 ? -12.344 -7.488 4.527 1 96.12 90 GLU B O 1
ATOM 2748 N N . TYR B 1 91 ? -10.453 -6.223 4.41 1 94.5 91 TYR B N 1
ATOM 2749 C CA . TYR B 1 91 ? -11.055 -5.141 3.639 1 94.5 91 TYR B CA 1
ATOM 2750 C C . TYR B 1 91 ? -10.32 -4.941 2.318 1 94.5 91 TYR B C 1
ATOM 2752 O O . TYR B 1 91 ? -9.18 -5.375 2.166 1 94.5 91 TYR B O 1
ATOM 2760 N N . GLU B 1 92 ? -11.047 -4.297 1.351 1 94.38 92 GLU B N 1
ATOM 2761 C CA . GLU B 1 92 ? -10.344 -3.869 0.144 1 94.38 92 GLU B CA 1
ATOM 2762 C C . GLU B 1 92 ? -9.234 -2.873 0.474 1 94.38 92 GLU B C 1
ATOM 2764 O O . GLU B 1 92 ? -9.219 -2.297 1.563 1 94.38 92 GLU B O 1
ATOM 2769 N N . SER B 1 93 ? -8.336 -2.777 -0.423 1 94.81 93 SER B N 1
ATOM 2770 C CA . SER B 1 93 ? -7.207 -1.872 -0.239 1 94.81 93 SER B CA 1
ATOM 2771 C C . SER B 1 93 ? -7.117 -0.861 -1.378 1 94.81 93 SER B C 1
ATOM 2773 O O . SER B 1 93 ? -7.078 -1.241 -2.551 1 94.81 93 SER B O 1
ATOM 2775 N N . PHE B 1 94 ? -7.07 0.438 -0.945 1 92.44 94 PHE B N 1
ATOM 2776 C CA . PHE B 1 94 ? -6.902 1.481 -1.95 1 92.44 94 PHE B CA 1
ATOM 2777 C C . PHE B 1 94 ? -5.59 1.307 -2.701 1 92.44 94 PHE B C 1
ATOM 2779 O O . PHE B 1 94 ? -5.547 1.439 -3.926 1 92.44 94 PHE B O 1
ATOM 2786 N N . ALA B 1 95 ? -4.551 0.962 -2.012 1 93.88 95 ALA B N 1
ATOM 2787 C CA . ALA B 1 95 ? -3.238 0.789 -2.629 1 93.88 95 ALA B CA 1
ATOM 2788 C C . ALA B 1 95 ? -3.262 -0.334 -3.662 1 93.88 95 ALA B C 1
ATOM 2790 O O . ALA B 1 95 ? -2.689 -0.201 -4.746 1 93.88 95 ALA B O 1
ATOM 2791 N N . MET B 1 96 ? -3.879 -1.421 -3.342 1 96.06 96 MET B N 1
ATOM 2792 C CA . MET B 1 96 ? -3.957 -2.543 -4.273 1 96.06 96 MET B CA 1
ATOM 2793 C C . MET B 1 96 ? -4.699 -2.145 -5.543 1 96.06 96 MET B C 1
ATOM 2795 O O . MET B 1 96 ? -4.297 -2.52 -6.648 1 96.06 96 MET B O 1
ATOM 2799 N N . TRP B 1 97 ? -5.766 -1.363 -5.391 1 94.44 97 TRP B N 1
ATOM 2800 C CA . TRP B 1 97 ? -6.488 -0.858 -6.555 1 94.44 97 TRP B CA 1
ATOM 2801 C C . TRP B 1 97 ? -5.566 -0.039 -7.453 1 94.44 97 TRP B C 1
ATOM 2803 O O . TRP B 1 97 ? -5.555 -0.224 -8.672 1 94.44 97 TRP B O 1
ATOM 2813 N N . GLN B 1 98 ? -4.777 0.779 -6.812 1 91.88 98 GLN B N 1
ATOM 2814 C CA . GLN B 1 98 ? -3.916 1.698 -7.547 1 91.88 98 GLN B CA 1
ATOM 2815 C C . GLN B 1 98 ? -2.807 0.947 -8.273 1 91.88 98 GLN B C 1
ATOM 2817 O O . GLN B 1 98 ? -2.424 1.318 -9.391 1 91.88 98 GLN B O 1
ATOM 2822 N N . ILE B 1 99 ? -2.332 -0.098 -7.684 1 92.88 99 ILE B N 1
ATOM 2823 C CA . ILE B 1 99 ? -1.129 -0.767 -8.172 1 92.88 99 ILE B CA 1
ATOM 2824 C C . ILE B 1 99 ? -1.507 -1.823 -9.203 1 92.88 99 ILE B C 1
ATOM 2826 O O . ILE B 1 99 ? -0.806 -2.002 -10.203 1 92.88 99 ILE B O 1
ATOM 2830 N N . PHE B 1 100 ? -2.67 -2.43 -9.047 1 93.25 100 PHE B N 1
ATOM 2831 C CA . PHE B 1 100 ? -2.875 -3.648 -9.82 1 93.25 100 PHE B CA 1
ATOM 2832 C C . PHE B 1 100 ? -3.988 -3.463 -10.844 1 93.25 100 PHE B C 1
ATOM 2834 O O . PHE B 1 100 ? -4.262 -4.359 -11.641 1 93.25 100 PHE B O 1
ATOM 2841 N N . THR B 1 101 ? -4.559 -2.305 -10.812 1 93 101 THR B N 1
ATOM 2842 C CA . THR B 1 101 ? -5.531 -2.02 -11.859 1 93 101 THR B CA 1
ATOM 2843 C C . THR B 1 101 ? -5.109 -0.799 -12.672 1 93 101 THR B C 1
ATOM 2845 O O . THR B 1 101 ? -4.508 0.133 -12.133 1 93 101 THR B O 1
ATOM 2848 N N . LYS B 1 102 ? -5.129 -0.651 -13.969 1 84 102 LYS B N 1
ATOM 2849 C CA . LYS B 1 102 ? -4.66 0.415 -14.852 1 84 102 LYS B CA 1
ATOM 2850 C C . LYS B 1 102 ? -5.633 1.591 -14.852 1 84 102 LYS B C 1
ATOM 2852 O O . LYS B 1 102 ? -5.215 2.75 -14.875 1 84 102 LYS B O 1
ATOM 2857 N N . ASN B 1 103 ? -6.875 1.367 -14.852 1 82.75 103 ASN B N 1
ATOM 2858 C CA . ASN B 1 103 ? -7.875 2.432 -14.914 1 82.75 103 ASN B CA 1
ATOM 2859 C C . ASN B 1 103 ? -9.062 2.137 -14.008 1 82.75 103 ASN B C 1
ATOM 2861 O O . ASN B 1 103 ? -8.992 1.258 -13.148 1 82.75 103 ASN B O 1
ATOM 2865 N N . ASN B 1 104 ? -9.922 3.027 -14.133 1 86 104 ASN B N 1
ATOM 2866 C CA . ASN B 1 104 ? -11.109 2.896 -13.297 1 86 104 ASN B CA 1
ATOM 2867 C C . ASN B 1 104 ? -11.992 1.742 -13.766 1 86 104 ASN B C 1
ATOM 2869 O O . ASN B 1 104 ? -13.148 1.632 -13.344 1 86 104 ASN B O 1
ATOM 2873 N N . GLU B 1 105 ? -11.414 0.89 -14.625 1 85.62 105 GLU B N 1
ATOM 2874 C CA . GLU B 1 105 ? -12.195 -0.239 -15.125 1 85.62 105 GLU B CA 1
ATOM 2875 C C . GLU B 1 105 ? -11.641 -1.563 -14.609 1 85.62 105 GLU B C 1
ATOM 2877 O O . GLU B 1 105 ? -11.562 -2.543 -15.352 1 85.62 105 GLU B O 1
ATOM 2882 N N . GLY B 1 106 ? -11.242 -1.588 -13.383 1 93.25 106 GLY B N 1
ATOM 2883 C CA . GLY B 1 106 ? -10.75 -2.801 -12.75 1 93.25 106 GLY B CA 1
ATOM 2884 C C . GLY B 1 106 ? -11.781 -3.461 -11.852 1 93.25 106 GLY B C 1
ATOM 2885 O O . GLY B 1 106 ? -12.875 -2.928 -11.656 1 93.25 106 GLY B O 1
ATOM 2886 N N . LEU B 1 107 ? -11.461 -4.715 -11.516 1 96 107 LEU B N 1
ATOM 2887 C CA . LEU B 1 107 ? -12.273 -5.508 -10.594 1 96 107 LEU B CA 1
ATOM 2888 C C . LEU B 1 107 ? -11.398 -6.148 -9.516 1 96 107 LEU B C 1
ATOM 2890 O O . LEU B 1 107 ? -10.18 -6.227 -9.672 1 96 107 LEU B O 1
ATOM 2894 N N . ALA B 1 108 ? -12.094 -6.52 -8.43 1 97.56 108 ALA B N 1
ATOM 2895 C CA . ALA B 1 108 ? -11.445 -7.34 -7.41 1 97.56 108 ALA B CA 1
ATOM 2896 C C . ALA B 1 108 ? -12.266 -8.586 -7.094 1 97.56 108 ALA B C 1
ATOM 2898 O O . ALA B 1 108 ? -13.492 -8.5 -6.938 1 97.56 108 ALA B O 1
ATOM 2899 N N . ILE B 1 109 ? -11.586 -9.688 -7.062 1 98.5 109 ILE B N 1
ATOM 2900 C CA . ILE B 1 109 ? -12.188 -10.945 -6.625 1 98.5 109 ILE B CA 1
ATOM 2901 C C . ILE B 1 109 ? -11.891 -11.172 -5.141 1 98.5 109 ILE B C 1
ATOM 2903 O O . ILE B 1 109 ? -10.742 -11.039 -4.707 1 98.5 109 ILE B O 1
ATOM 2907 N N . GLN B 1 110 ? -12.922 -11.406 -4.391 1 98.5 110 GLN B N 1
ATOM 2908 C CA . GLN B 1 110 ? -12.734 -11.828 -3.006 1 98.5 110 GLN B CA 1
ATOM 2909 C C . GLN B 1 110 ? -12.922 -13.336 -2.859 1 98.5 110 GLN B C 1
ATOM 2911 O O . GLN B 1 110 ? -13.844 -13.914 -3.434 1 98.5 110 GLN B O 1
ATOM 2916 N N . SER B 1 111 ? -12.062 -13.992 -2.129 1 98.69 111 SER B N 1
ATOM 2917 C CA . SER B 1 111 ? -12.07 -15.414 -1.808 1 98.69 111 SER B CA 1
ATOM 2918 C C . SER B 1 111 ? -11.586 -15.664 -0.384 1 98.69 111 SER B C 1
ATOM 2920 O O . SER B 1 111 ? -11.641 -14.773 0.461 1 98.69 111 SER B O 1
ATOM 2922 N N . THR B 1 112 ? -11.32 -16.875 -0.017 1 98.75 112 THR B N 1
ATOM 2923 C CA . THR B 1 112 ? -10.672 -17.25 1.23 1 98.75 112 THR B CA 1
ATOM 2924 C C . THR B 1 112 ? -9.609 -18.312 0.979 1 98.75 112 THR B C 1
ATOM 2926 O O . THR B 1 112 ? -9.555 -18.906 -0.102 1 98.75 112 THR B O 1
ATOM 2929 N N . ILE B 1 113 ? -8.82 -18.531 1.979 1 98.19 113 ILE B N 1
ATOM 2930 C CA . ILE B 1 113 ? -7.781 -19.562 1.873 1 98.19 113 ILE B CA 1
ATOM 2931 C C . ILE B 1 113 ? -8.422 -20.922 1.593 1 98.19 113 ILE B C 1
ATOM 2933 O O . ILE B 1 113 ? -7.98 -21.641 0.695 1 98.19 113 ILE B O 1
ATOM 2937 N N . GLY B 1 114 ? -9.438 -21.219 2.305 1 98 114 GLY B N 1
ATOM 2938 C CA . GLY B 1 114 ? -10.125 -22.484 2.086 1 98 114 GLY B CA 1
ATOM 2939 C C . GLY B 1 114 ? -10.703 -22.609 0.687 1 98 114 GLY B C 1
ATOM 2940 O O . GLY B 1 114 ? -10.609 -23.672 0.07 1 98 114 GLY B O 1
ATOM 2941 N N . ARG B 1 115 ? -11.258 -21.562 0.243 1 98.38 115 ARG B N 1
ATOM 2942 C CA . ARG B 1 115 ? -11.836 -21.562 -1.097 1 98.38 115 ARG B CA 1
ATOM 2943 C C . ARG B 1 115 ? -10.758 -21.719 -2.16 1 98.38 115 ARG B C 1
ATOM 2945 O O . ARG B 1 115 ? -10.961 -22.422 -3.16 1 98.38 115 ARG B O 1
ATOM 2952 N N . LEU B 1 116 ? -9.602 -21.094 -1.946 1 98.31 116 LEU B N 1
ATOM 2953 C CA . LEU B 1 116 ? -8.492 -21.25 -2.881 1 98.31 116 LEU B CA 1
ATOM 2954 C C . LEU B 1 116 ? -8.062 -22.719 -2.963 1 98.31 116 LEU B C 1
ATOM 2956 O O . LEU B 1 116 ? -7.848 -23.234 -4.059 1 98.31 116 LEU B O 1
ATOM 2960 N N . GLN B 1 117 ? -7.957 -23.359 -1.838 1 97.19 117 GLN B N 1
ATOM 2961 C CA . GLN B 1 117 ? -7.547 -24.75 -1.78 1 97.19 117 GLN B CA 1
ATOM 2962 C C . GLN B 1 117 ? -8.523 -25.641 -2.543 1 97.19 117 GLN B C 1
ATOM 2964 O O . GLN B 1 117 ? -8.102 -26.547 -3.27 1 97.19 117 GLN B O 1
ATOM 2969 N N . LYS B 1 118 ? -9.766 -25.344 -2.4 1 97.75 118 LYS B N 1
ATOM 2970 C CA . LYS B 1 118 ? -10.789 -26.125 -3.09 1 97.75 118 LYS B CA 1
ATOM 2971 C C . LYS B 1 118 ? -10.82 -25.797 -4.578 1 97.75 118 LYS B C 1
ATOM 2973 O O . LYS B 1 118 ? -11.062 -26.672 -5.406 1 97.75 118 LYS B O 1
ATOM 2978 N N . ALA B 1 119 ? -10.539 -24.547 -4.887 1 98.5 119 ALA B N 1
ATOM 2979 C CA . ALA B 1 119 ? -10.656 -24.062 -6.262 1 98.5 119 ALA B CA 1
ATOM 2980 C C . ALA B 1 119 ? -9.641 -24.75 -7.172 1 98.5 119 ALA B C 1
ATOM 2982 O O . ALA B 1 119 ? -9.891 -24.938 -8.359 1 98.5 119 ALA B O 1
ATOM 2983 N N . VAL B 1 120 ? -8.461 -25.188 -6.629 1 97.88 120 VAL B N 1
ATOM 2984 C CA . VAL B 1 120 ? -7.402 -25.719 -7.488 1 97.88 120 VAL B CA 1
ATOM 2985 C C . VAL B 1 120 ? -7.527 -27.234 -7.609 1 97.88 120 VAL B C 1
ATOM 2987 O O . VAL B 1 120 ? -6.707 -27.875 -8.266 1 97.88 120 VAL B O 1
ATOM 2990 N N . ARG B 1 121 ? -8.508 -27.859 -7.094 1 95.94 121 ARG B N 1
ATOM 2991 C CA . ARG B 1 121 ? -8.68 -29.297 -7.07 1 95.94 121 ARG B CA 1
ATOM 2992 C C . ARG B 1 121 ? -8.836 -29.859 -8.484 1 95.94 121 ARG B C 1
ATOM 2994 O O . ARG B 1 121 ? -8.328 -30.938 -8.789 1 95.94 121 ARG B O 1
ATOM 3001 N N . PRO B 1 122 ? -9.5 -29.109 -9.352 1 96.94 122 PRO B N 1
ATOM 3002 C CA . PRO B 1 122 ? -9.688 -29.656 -10.703 1 96.94 122 PRO B CA 1
ATOM 3003 C C . PRO B 1 122 ? -8.375 -29.812 -11.469 1 96.94 122 PRO B C 1
ATOM 3005 O O . PRO B 1 122 ? -8.328 -30.5 -12.484 1 96.94 122 PRO B O 1
ATOM 3008 N N . GLU B 1 123 ? -7.387 -29.125 -11.086 1 96.31 123 GLU B N 1
ATOM 3009 C CA . GLU B 1 123 ? -6.105 -29.219 -11.781 1 96.31 123 GLU B CA 1
ATOM 3010 C C . GLU B 1 123 ? -5.438 -30.562 -11.523 1 96.31 123 GLU B C 1
ATOM 3012 O O . GLU B 1 123 ? -5.18 -30.922 -10.375 1 96.31 123 GLU B O 1
ATOM 3017 N N . ASN B 1 124 ? -5.117 -31.281 -12.609 1 93.62 124 ASN B N 1
ATOM 3018 C CA . ASN B 1 124 ? -4.551 -32.625 -12.445 1 93.62 124 ASN B CA 1
ATOM 3019 C C . ASN B 1 124 ? -3.285 -32.781 -13.281 1 93.62 124 ASN B C 1
ATOM 3021 O O . ASN B 1 124 ? -2.695 -33.875 -13.297 1 93.62 124 ASN B O 1
ATOM 3025 N N . ASN B 1 125 ? -2.814 -31.766 -13.969 1 93.69 125 ASN B N 1
ATOM 3026 C CA . ASN B 1 125 ? -1.597 -31.844 -14.766 1 93.69 125 ASN B CA 1
ATOM 3027 C C . ASN B 1 125 ? -0.361 -31.5 -13.945 1 93.69 125 ASN B C 1
ATOM 3029 O O . ASN B 1 125 ? 0.719 -32.031 -14.172 1 93.69 125 ASN B O 1
ATOM 3033 N N . PHE B 1 126 ? -0.56 -30.531 -13.023 1 94.19 126 PHE B N 1
ATOM 3034 C CA . PHE B 1 126 ? 0.558 -30.062 -12.211 1 94.19 126 PHE B CA 1
ATOM 3035 C C . PHE B 1 126 ? 0.165 -30 -10.742 1 94.19 126 PHE B C 1
ATOM 3037 O O . PHE B 1 126 ? -0.997 -29.734 -10.414 1 94.19 126 PHE B O 1
ATOM 3044 N N . ASP B 1 127 ? 1.15 -30.141 -9.945 1 90.81 127 ASP B N 1
ATOM 3045 C CA . ASP B 1 127 ? 0.939 -29.984 -8.508 1 90.81 127 ASP B CA 1
ATOM 3046 C C . ASP B 1 127 ? 0.841 -28.516 -8.133 1 90.81 127 ASP B C 1
ATOM 3048 O O . ASP B 1 127 ? 1.602 -27.688 -8.641 1 90.81 127 ASP B O 1
ATOM 3052 N N . GLN B 1 128 ? -0.098 -28.234 -7.277 1 93.5 128 GLN B N 1
ATOM 3053 C CA . GLN B 1 128 ? -0.292 -26.875 -6.785 1 93.5 128 GLN B CA 1
ATOM 3054 C C . GLN B 1 128 ? 0.121 -26.766 -5.32 1 93.5 128 GLN B C 1
ATOM 3056 O O . GLN B 1 128 ? -0.125 -27.672 -4.523 1 93.5 128 GLN B O 1
ATOM 3061 N N . TYR B 1 129 ? 0.757 -25.672 -5.004 1 94.19 129 TYR B N 1
ATOM 3062 C CA . TYR B 1 129 ? 1.092 -25.297 -3.635 1 94.19 129 TYR B CA 1
ATOM 3063 C C . TYR B 1 129 ? 0.57 -23.906 -3.301 1 94.19 129 TYR B C 1
ATOM 3065 O O . TYR B 1 129 ? 0.446 -23.062 -4.184 1 94.19 129 TYR B O 1
ATOM 3073 N N . ILE B 1 130 ? 0.164 -23.703 -2.062 1 96.19 130 ILE B N 1
ATOM 3074 C CA . ILE B 1 130 ? -0.292 -22.406 -1.61 1 96.19 130 ILE B CA 1
ATOM 3075 C C . ILE B 1 130 ? 0.482 -21.984 -0.36 1 96.19 130 ILE B C 1
ATOM 3077 O O . ILE B 1 130 ? 0.601 -22.766 0.589 1 96.19 130 ILE B O 1
ATOM 3081 N N . GLY B 1 131 ? 1.058 -20.766 -0.406 1 95.88 131 GLY B N 1
ATOM 3082 C CA . GLY B 1 131 ? 1.86 -20.328 0.726 1 95.88 131 GLY B CA 1
ATOM 3083 C C . GLY B 1 131 ? 1.896 -18.828 0.89 1 95.88 131 GLY B C 1
ATOM 3084 O O . GLY B 1 131 ? 1.762 -18.078 -0.088 1 95.88 131 GLY B O 1
ATOM 3085 N N . GLU B 1 132 ? 2.086 -18.453 2.117 1 96.69 132 GLU B N 1
ATOM 3086 C CA . GLU B 1 132 ? 2.23 -17.031 2.441 1 96.69 132 GLU B CA 1
ATOM 3087 C C . GLU B 1 132 ? 3.65 -16.547 2.164 1 96.69 132 GLU B C 1
ATOM 3089 O O . GLU B 1 132 ? 4.621 -17.266 2.432 1 96.69 132 GLU B O 1
ATOM 3094 N N . VAL B 1 133 ? 3.76 -15.312 1.69 1 96.62 133 VAL B N 1
ATOM 3095 C CA . VAL B 1 133 ? 5.062 -14.719 1.408 1 96.62 133 VAL B CA 1
ATOM 3096 C C . VAL B 1 133 ? 5.691 -14.219 2.703 1 96.62 133 VAL B C 1
ATOM 3098 O O . VAL B 1 133 ? 5.016 -13.602 3.533 1 96.62 133 VAL B O 1
ATOM 3101 N N . ASN B 1 134 ? 6.941 -14.562 2.873 1 95.56 134 ASN B N 1
ATOM 3102 C CA . ASN B 1 134 ? 7.746 -14.039 3.973 1 95.56 134 ASN B CA 1
ATOM 3103 C C . ASN B 1 134 ? 8.555 -12.82 3.545 1 95.56 134 ASN B C 1
ATOM 3105 O O . ASN B 1 134 ? 9.406 -12.914 2.658 1 95.56 134 ASN B O 1
AT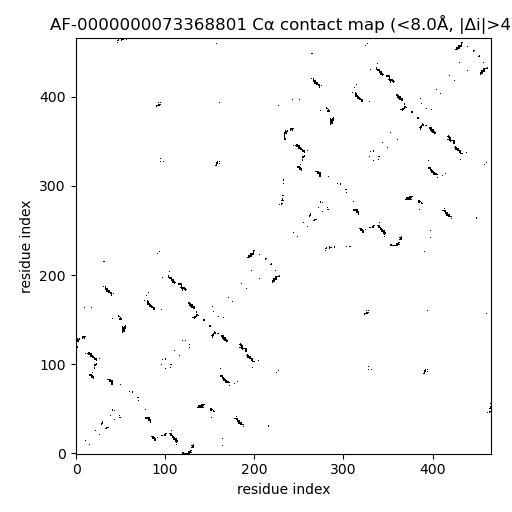OM 3109 N N . TYR B 1 135 ? 8.273 -11.719 4.145 1 96.12 135 TYR B N 1
ATOM 3110 C CA . TYR B 1 135 ? 9 -10.492 3.816 1 96.12 135 TYR B CA 1
ATOM 3111 C C . TYR B 1 135 ? 10.25 -10.344 4.68 1 96.12 135 TYR B C 1
ATOM 3113 O O . TYR B 1 135 ? 10.156 -10.328 5.91 1 96.12 135 TYR B O 1
ATOM 3121 N N . ILE B 1 136 ? 11.398 -10.188 4.043 1 95.19 136 ILE B N 1
ATOM 3122 C CA . ILE B 1 136 ? 12.648 -10.172 4.793 1 95.19 136 ILE B CA 1
ATOM 3123 C C . ILE B 1 136 ? 13.555 -9.062 4.262 1 95.19 136 ILE B C 1
ATOM 3125 O O . ILE B 1 136 ? 13.273 -8.461 3.221 1 95.19 136 ILE B O 1
ATOM 3129 N N . ASP B 1 137 ? 14.562 -8.703 5.074 1 94.25 137 ASP B N 1
ATOM 3130 C CA . ASP B 1 137 ? 15.633 -7.82 4.641 1 94.25 137 ASP B CA 1
ATOM 3131 C C . ASP B 1 137 ? 16.672 -8.578 3.809 1 94.25 137 ASP B C 1
ATOM 3133 O O . ASP B 1 137 ? 17.484 -9.336 4.352 1 94.25 137 ASP B O 1
ATOM 3137 N N . TYR B 1 138 ? 16.656 -8.367 2.502 1 92.38 138 TYR B N 1
ATOM 3138 C CA . TYR B 1 138 ? 17.5 -9.133 1.578 1 92.38 138 TYR B CA 1
ATOM 3139 C C . TYR B 1 138 ? 18.969 -8.836 1.803 1 92.38 138 TYR B C 1
ATOM 3141 O O . TYR B 1 138 ? 19.844 -9.578 1.337 1 92.38 138 TYR B O 1
ATOM 3149 N N . LYS B 1 139 ? 19.297 -7.727 2.463 1 91.62 139 LYS B N 1
ATOM 3150 C CA . LYS B 1 139 ? 20.688 -7.375 2.736 1 91.62 139 LYS B CA 1
ATOM 3151 C C . LYS B 1 139 ? 21.188 -8.086 3.99 1 91.62 139 LYS B C 1
ATOM 3153 O O . LYS B 1 139 ? 22.391 -8.273 4.156 1 91.62 139 LYS B O 1
ATOM 3158 N N . LYS B 1 140 ? 20.25 -8.492 4.852 1 94.44 140 LYS B N 1
ATOM 3159 C CA . LYS B 1 140 ? 20.672 -8.93 6.176 1 94.44 140 LYS B CA 1
ATOM 3160 C C . LYS B 1 140 ? 20.219 -10.359 6.457 1 94.44 140 LYS B C 1
ATOM 3162 O O . LYS B 1 140 ? 20.859 -11.086 7.223 1 94.44 140 LYS B O 1
ATOM 3167 N N . GLU B 1 141 ? 19.094 -10.758 5.875 1 94.19 141 GLU B N 1
ATOM 3168 C CA . GLU B 1 141 ? 18.469 -12.008 6.297 1 94.19 141 GLU B CA 1
ATOM 3169 C C . GLU B 1 141 ? 18.688 -13.117 5.27 1 94.19 141 GLU B C 1
ATOM 3171 O O . GLU B 1 141 ? 18.891 -12.836 4.086 1 94.19 141 GLU B O 1
ATOM 3176 N N . TYR B 1 142 ? 18.547 -14.328 5.773 1 91.56 142 TYR B N 1
ATOM 3177 C CA . TYR B 1 142 ? 18.828 -15.531 5.004 1 91.56 142 TYR B CA 1
ATOM 3178 C C . TYR B 1 142 ? 17.547 -16.141 4.438 1 91.56 142 TYR B C 1
ATOM 3180 O O . TYR B 1 142 ? 16.531 -16.203 5.125 1 91.56 142 TYR B O 1
ATOM 3188 N N . ILE B 1 143 ? 17.656 -16.547 3.135 1 90 143 ILE B N 1
ATOM 3189 C CA . ILE B 1 143 ? 16.641 -17.391 2.529 1 90 143 ILE B CA 1
ATOM 3190 C C . ILE B 1 143 ? 17.125 -18.828 2.492 1 90 143 ILE B C 1
ATOM 3192 O O . ILE B 1 143 ? 18.156 -19.141 1.884 1 90 143 ILE B O 1
ATOM 3196 N N . PRO B 1 144 ? 16.359 -19.656 3.098 1 84.81 144 PRO B N 1
ATOM 3197 C CA . PRO B 1 144 ? 16.781 -21.062 3.014 1 84.81 144 PRO B CA 1
ATOM 3198 C C . PRO B 1 144 ? 16.75 -21.609 1.586 1 84.81 144 PRO B C 1
ATOM 3200 O O . PRO B 1 144 ? 15.828 -21.297 0.824 1 84.81 144 PRO B O 1
ATOM 3203 N N . PHE B 1 145 ? 17.75 -22.328 1.152 1 77.19 145 PHE B N 1
ATOM 3204 C CA . PHE B 1 145 ? 17.781 -22.812 -0.223 1 77.19 145 PHE B CA 1
ATOM 3205 C C . PHE B 1 145 ? 17.734 -24.328 -0.262 1 77.19 145 PHE B C 1
ATOM 3207 O O . PHE B 1 145 ? 18.062 -24.938 -1.282 1 77.19 145 PHE B O 1
ATOM 3214 N N . ASP B 1 146 ? 17.375 -24.891 0.855 1 74.44 146 ASP B N 1
ATOM 3215 C CA . ASP B 1 146 ? 17.297 -26.344 0.872 1 74.44 146 ASP B CA 1
ATOM 3216 C C . ASP B 1 146 ? 16 -26.828 0.231 1 74.44 146 ASP B C 1
ATOM 3218 O O . ASP B 1 146 ? 15.859 -28.016 -0.089 1 74.44 146 ASP B O 1
ATOM 3222 N N . ASP B 1 147 ? 15.031 -25.922 0.097 1 72.62 147 ASP B N 1
ATOM 3223 C CA . ASP B 1 147 ? 13.766 -26.25 -0.549 1 72.62 147 ASP B CA 1
ATOM 3224 C C . ASP B 1 147 ? 13.57 -25.422 -1.821 1 72.62 147 ASP B C 1
ATOM 3226 O O . ASP B 1 147 ? 13.859 -24.219 -1.842 1 72.62 147 ASP B O 1
ATOM 3230 N N . LEU B 1 148 ? 13.172 -26.141 -2.939 1 68.94 148 LEU B N 1
ATOM 3231 C CA . LEU B 1 148 ? 13.117 -25.547 -4.27 1 68.94 148 LEU B CA 1
ATOM 3232 C C . LEU B 1 148 ? 12.039 -24.469 -4.336 1 68.94 148 LEU B C 1
ATOM 3234 O O . LEU B 1 148 ? 12.039 -23.641 -5.258 1 68.94 148 LEU B O 1
ATOM 3238 N N . PHE B 1 149 ? 11.148 -24.469 -3.354 1 74 149 PHE B N 1
ATOM 3239 C CA . PHE B 1 149 ? 10.055 -23.5 -3.43 1 74 149 PHE B CA 1
ATOM 3240 C C . PHE B 1 149 ? 10.375 -22.25 -2.631 1 74 149 PHE B C 1
ATOM 3242 O O . PHE B 1 149 ? 9.742 -21.203 -2.816 1 74 149 PHE B O 1
ATOM 3249 N N . PHE B 1 150 ? 11.438 -22.312 -1.943 1 74.88 150 PHE B N 1
ATOM 3250 C CA . PHE B 1 150 ? 11.617 -21.297 -0.912 1 74.88 150 PHE B CA 1
ATOM 3251 C C . PHE B 1 150 ? 11.859 -19.938 -1.535 1 74.88 150 PHE B C 1
ATOM 3253 O O . PHE B 1 150 ? 11.281 -18.938 -1.102 1 74.88 150 PHE B O 1
ATOM 3260 N N . PRO B 1 151 ? 12.516 -19.828 -2.68 1 83.12 151 PRO B N 1
ATOM 3261 C CA . PRO B 1 151 ? 12.742 -18.469 -3.16 1 83.12 151 PRO B CA 1
ATOM 3262 C C . PRO B 1 151 ? 11.461 -17.797 -3.646 1 83.12 151 PRO B C 1
ATOM 3264 O O . PRO B 1 151 ? 11.383 -16.562 -3.699 1 83.12 151 PRO B O 1
ATOM 3267 N N . PHE B 1 152 ? 10.477 -18.578 -3.846 1 92.12 152 PHE B N 1
ATOM 3268 C CA . PHE B 1 152 ? 9.281 -18.031 -4.484 1 92.12 152 PHE B CA 1
ATOM 3269 C C . PHE B 1 152 ? 8.289 -17.547 -3.438 1 92.12 152 PHE B C 1
ATOM 3271 O O . PHE B 1 152 ? 7.25 -16.969 -3.781 1 92.12 152 PHE B O 1
ATOM 3278 N N . LEU B 1 153 ? 8.656 -17.734 -2.148 1 94.5 153 LEU B N 1
ATOM 3279 C CA . LEU B 1 153 ? 7.785 -17.281 -1.064 1 94.5 153 LEU B CA 1
ATOM 3280 C C . LEU B 1 153 ? 8.5 -16.266 -0.185 1 94.5 153 LEU B C 1
ATOM 3282 O O . LEU B 1 153 ? 8.203 -16.156 1.007 1 94.5 153 LEU B O 1
ATOM 3286 N N . PHE B 1 154 ? 9.469 -15.602 -0.786 1 93.81 154 PHE B N 1
ATOM 3287 C CA . PHE B 1 154 ? 10.164 -14.508 -0.101 1 93.81 154 PHE B CA 1
ATOM 3288 C C . PHE B 1 154 ? 10.109 -13.234 -0.929 1 93.81 154 PHE B C 1
ATOM 3290 O O . PHE B 1 154 ? 10.141 -13.281 -2.16 1 93.81 154 PHE B O 1
ATOM 3297 N N . LYS B 1 155 ? 10.062 -12.25 -0.268 1 94.69 155 LYS B N 1
ATOM 3298 C CA . LYS B 1 155 ? 10.07 -10.922 -0.887 1 94.69 155 LYS B CA 1
ATOM 3299 C C . LYS B 1 155 ? 10.695 -9.891 0.041 1 94.69 155 LYS B C 1
ATOM 3301 O O . LYS B 1 155 ? 10.891 -10.148 1.229 1 94.69 155 LYS B O 1
ATOM 3306 N N . ARG B 1 156 ? 11.117 -8.781 -0.532 1 94.31 156 ARG B N 1
ATOM 3307 C CA . ARG B 1 156 ? 11.742 -7.707 0.234 1 94.31 156 ARG B CA 1
ATOM 3308 C C . ARG B 1 156 ? 10.727 -7.008 1.129 1 94.31 156 ARG B C 1
ATOM 3310 O O . ARG B 1 156 ? 9.555 -6.879 0.763 1 94.31 156 ARG B O 1
ATOM 3317 N N . LYS B 1 157 ? 11.172 -6.445 2.223 1 94.94 157 LYS B N 1
ATOM 3318 C CA . LYS B 1 157 ? 10.352 -5.758 3.215 1 94.94 157 LYS B CA 1
ATOM 3319 C C . LYS B 1 157 ? 9.648 -4.555 2.602 1 94.94 157 LYS B C 1
ATOM 3321 O O . LYS B 1 157 ? 8.562 -4.168 3.049 1 94.94 157 LYS B O 1
ATOM 3326 N N . SER B 1 158 ? 10.156 -4.012 1.572 1 93.62 158 SER B N 1
ATOM 3327 C CA . SER B 1 158 ? 9.578 -2.848 0.91 1 93.62 158 SER B CA 1
ATOM 3328 C C . SER B 1 158 ? 8.227 -3.182 0.291 1 93.62 158 SER B C 1
ATOM 3330 O O . SER B 1 158 ? 7.465 -2.283 -0.071 1 93.62 158 SER B O 1
ATOM 3332 N N . PHE B 1 159 ? 7.863 -4.398 0.268 1 95.75 159 PHE B N 1
ATOM 3333 C CA . PHE B 1 159 ? 6.629 -4.844 -0.362 1 95.75 159 PHE B CA 1
ATOM 3334 C C . PHE B 1 159 ? 5.695 -5.48 0.663 1 95.75 159 PHE B C 1
ATOM 3336 O O . PHE B 1 159 ? 4.703 -6.113 0.299 1 95.75 159 PHE B O 1
ATOM 3343 N N . GLN B 1 160 ? 5.922 -5.301 1.901 1 96.31 160 GLN B N 1
ATOM 3344 C CA . GLN B 1 160 ? 5.18 -5.996 2.947 1 96.31 160 GLN B CA 1
ATOM 3345 C C . GLN B 1 160 ? 3.709 -5.578 2.949 1 96.31 160 GLN B C 1
ATOM 3347 O O . GLN B 1 160 ? 2.848 -6.332 3.408 1 96.31 160 GLN B O 1
ATOM 3352 N N . TYR B 1 161 ? 3.381 -4.48 2.414 1 94 161 TYR B N 1
ATOM 3353 C CA . TYR B 1 161 ? 2.002 -4.016 2.338 1 94 161 TYR B CA 1
ATOM 3354 C C . TYR B 1 161 ? 1.153 -4.957 1.492 1 94 161 TYR B C 1
ATOM 3356 O O . TYR B 1 161 ? -0.076 -4.957 1.596 1 94 161 TYR B O 1
ATOM 3364 N N . GLU B 1 162 ? 1.748 -5.742 0.677 1 96.19 162 GLU B N 1
ATOM 3365 C CA . GLU B 1 162 ? 1.031 -6.641 -0.221 1 96.19 162 GLU B CA 1
ATOM 3366 C C . GLU B 1 162 ? 0.373 -7.781 0.551 1 96.19 162 GLU B C 1
ATOM 3368 O O . GLU B 1 162 ? -0.646 -8.32 0.118 1 96.19 162 GLU B O 1
ATOM 3373 N N . ARG B 1 163 ? 0.994 -8.195 1.646 1 97.62 163 ARG B N 1
ATOM 3374 C CA . ARG B 1 163 ? 0.481 -9.328 2.408 1 97.62 163 ARG B CA 1
ATOM 3375 C C . ARG B 1 163 ? 0.071 -10.477 1.485 1 97.62 163 ARG B C 1
ATOM 3377 O O . ARG B 1 163 ? -1.069 -10.938 1.533 1 97.62 163 ARG B O 1
ATOM 3384 N N . GLU B 1 164 ? 1.028 -11 0.889 1 97.75 164 GLU B N 1
ATOM 3385 C CA . GLU B 1 164 ? 0.785 -11.836 -0.285 1 97.75 164 GLU B CA 1
ATOM 3386 C C . GLU B 1 164 ? 0.651 -13.305 0.1 1 97.75 164 GLU B C 1
ATOM 3388 O O . GLU B 1 164 ? 1.416 -13.812 0.926 1 97.75 164 GLU B O 1
ATOM 3393 N N . VAL B 1 165 ? -0.295 -13.969 -0.476 1 98.19 165 VAL B N 1
ATOM 3394 C CA . VAL B 1 165 ? -0.367 -15.43 -0.534 1 98.19 165 VAL B CA 1
ATOM 3395 C C . VAL B 1 165 ? -0.322 -15.891 -1.988 1 98.19 165 VAL B C 1
ATOM 3397 O O . VAL B 1 165 ? -0.944 -15.281 -2.859 1 98.19 165 VAL B O 1
ATOM 3400 N N . ARG B 1 166 ? 0.465 -16.922 -2.195 1 97.69 166 ARG B N 1
ATOM 3401 C CA . ARG B 1 166 ? 0.719 -17.328 -3.572 1 97.69 166 ARG B CA 1
ATOM 3402 C C . ARG B 1 166 ? 0.244 -18.75 -3.814 1 97.69 166 ARG B C 1
ATOM 3404 O O . ARG B 1 166 ? 0.39 -19.625 -2.945 1 97.69 166 ARG B O 1
ATOM 3411 N N . ILE B 1 167 ? -0.366 -19.016 -4.941 1 97.56 167 ILE B N 1
ATOM 3412 C CA . ILE B 1 167 ? -0.49 -20.344 -5.523 1 97.56 167 ILE B CA 1
ATOM 3413 C C . ILE B 1 167 ? 0.705 -20.625 -6.43 1 97.56 167 ILE B C 1
ATOM 3415 O O . ILE B 1 167 ? 1.021 -19.828 -7.312 1 97.56 167 ILE B O 1
ATOM 3419 N N . LEU B 1 168 ? 1.342 -21.75 -6.223 1 95.88 168 LEU B N 1
ATOM 3420 C CA . LEU B 1 168 ? 2.543 -22.109 -6.973 1 95.88 168 LEU B CA 1
ATOM 3421 C C . LEU B 1 168 ? 2.324 -23.391 -7.777 1 95.88 168 LEU B C 1
ATOM 3423 O O . LEU B 1 168 ? 1.738 -24.344 -7.277 1 95.88 168 LEU B O 1
ATOM 3427 N N . THR B 1 169 ? 2.711 -23.312 -8.961 1 94.81 169 THR B N 1
ATOM 3428 C CA . THR B 1 169 ? 2.754 -24.484 -9.82 1 94.81 169 THR B CA 1
ATOM 3429 C C . THR B 1 169 ? 4.184 -24.781 -10.258 1 94.81 169 THR B C 1
ATOM 3431 O O . THR B 1 169 ? 4.871 -23.906 -10.789 1 94.81 169 THR B O 1
ATOM 3434 N N . ASP B 1 170 ? 4.609 -25.953 -10.031 1 89.88 170 ASP B N 1
ATOM 3435 C CA . ASP B 1 170 ? 5.926 -26.406 -10.469 1 89.88 170 ASP B CA 1
ATOM 3436 C C . ASP B 1 170 ? 5.824 -27.297 -11.703 1 89.88 170 ASP B C 1
ATOM 3438 O O . ASP B 1 170 ? 5.242 -28.375 -11.656 1 89.88 170 ASP B O 1
ATOM 3442 N N . THR B 1 171 ? 6.418 -26.844 -12.766 1 93.06 171 THR B N 1
ATOM 3443 C CA . THR B 1 171 ? 6.336 -27.594 -14.016 1 93.06 171 THR B CA 1
ATOM 3444 C C . THR B 1 171 ? 7.656 -28.281 -14.32 1 93.06 171 THR B C 1
ATOM 3446 O O . THR B 1 171 ? 7.895 -28.719 -15.445 1 93.06 171 THR B O 1
ATOM 3449 N N . SER B 1 172 ? 8.523 -28.344 -13.359 1 87.75 172 SER B N 1
ATOM 3450 C CA . SER B 1 172 ? 9.883 -28.844 -13.578 1 87.75 172 SER B CA 1
ATOM 3451 C C . SER B 1 172 ? 9.867 -30.297 -14 1 87.75 172 SER B C 1
ATOM 3453 O O . SER B 1 172 ? 10.797 -30.766 -14.664 1 87.75 172 SER B O 1
ATOM 3455 N N . LYS B 1 173 ? 8.852 -31.047 -13.648 1 87.62 173 LYS B N 1
ATOM 3456 C CA . LYS B 1 173 ? 8.781 -32.469 -13.969 1 87.62 173 LYS B CA 1
ATOM 3457 C C . LYS B 1 173 ? 8.195 -32.688 -15.359 1 87.62 173 LYS B C 1
ATOM 3459 O O . LYS B 1 173 ? 8.07 -33.844 -15.812 1 87.62 173 LYS B O 1
ATOM 3464 N N . SER B 1 174 ? 7.828 -31.609 -15.922 1 90.19 174 SER B N 1
ATOM 3465 C CA . SER B 1 174 ? 7.277 -31.688 -17.266 1 90.19 174 SER B CA 1
ATOM 3466 C C . SER B 1 174 ? 8.227 -31.094 -18.297 1 90.19 174 SER B C 1
ATOM 3468 O O . SER B 1 174 ? 9.211 -30.438 -17.938 1 90.19 174 SER B O 1
ATOM 3470 N N . GLU B 1 175 ? 8.008 -31.297 -19.609 1 90.75 175 GLU B N 1
ATOM 3471 C CA . GLU B 1 175 ? 8.836 -30.781 -20.688 1 90.75 175 GLU B CA 1
ATOM 3472 C C . GLU B 1 175 ? 8.273 -29.469 -21.234 1 90.75 175 GLU B C 1
ATOM 3474 O O . GLU B 1 175 ? 8.859 -28.859 -22.141 1 90.75 175 GLU B O 1
ATOM 3479 N N . ILE B 1 176 ? 7.355 -29.047 -20.547 1 91.56 176 ILE B N 1
ATOM 3480 C CA . ILE B 1 176 ? 6.711 -27.859 -21.078 1 91.56 176 ILE B CA 1
ATOM 3481 C C . ILE B 1 176 ? 7.594 -26.641 -20.828 1 91.56 176 ILE B C 1
ATOM 3483 O O . ILE B 1 176 ? 8.211 -26.516 -19.766 1 91.56 176 ILE B O 1
ATOM 3487 N N . LYS B 1 177 ? 7.645 -25.828 -21.781 1 92.75 177 LYS B N 1
ATOM 3488 C CA . LYS B 1 177 ? 8.312 -24.531 -21.656 1 92.75 177 LYS B CA 1
ATOM 3489 C C . LYS B 1 177 ? 7.293 -23.406 -21.469 1 92.75 177 LYS B C 1
ATOM 3491 O O . LYS B 1 177 ? 6.387 -23.25 -22.281 1 92.75 177 LYS B O 1
ATOM 3496 N N . LEU B 1 178 ? 7.52 -22.688 -20.375 1 94.5 178 LEU B N 1
ATOM 3497 C CA . LEU B 1 178 ? 6.609 -21.578 -20.094 1 94.5 178 LEU B CA 1
ATOM 3498 C C . LEU B 1 178 ? 7.055 -20.312 -20.828 1 94.5 178 LEU B C 1
ATOM 3500 O O . LEU B 1 178 ? 8.242 -19.984 -20.812 1 94.5 178 LEU B O 1
ATOM 3504 N N . ASN B 1 179 ? 6.238 -19.609 -21.469 1 94.19 179 ASN B N 1
ATOM 3505 C CA . ASN B 1 179 ? 6.539 -18.266 -21.969 1 94.19 179 ASN B CA 1
ATOM 3506 C C . ASN B 1 179 ? 6.301 -17.203 -20.891 1 94.19 179 ASN B C 1
ATOM 3508 O O . ASN B 1 179 ? 7.137 -17.016 -20 1 94.19 179 ASN B O 1
ATOM 3512 N N . ASP B 1 180 ? 5.059 -16.625 -20.875 1 94.75 180 ASP B N 1
ATOM 3513 C CA . ASP B 1 180 ? 4.75 -15.641 -19.859 1 94.75 180 ASP B CA 1
ATOM 3514 C C . ASP B 1 180 ? 4.152 -16.297 -18.609 1 94.75 180 ASP B C 1
ATOM 3516 O O . ASP B 1 180 ? 4.207 -15.734 -17.516 1 94.75 180 ASP B O 1
ATOM 3520 N N . GLY B 1 181 ? 3.678 -17.453 -18.797 1 96.88 181 GLY B N 1
ATOM 3521 C CA . GLY B 1 181 ? 3.021 -18.156 -17.703 1 96.88 181 GLY B CA 1
ATOM 3522 C C . GLY B 1 181 ? 2.215 -19.359 -18.172 1 96.88 181 GLY B C 1
ATOM 3523 O O . GLY B 1 181 ? 2.473 -19.906 -19.25 1 96.88 181 GLY B O 1
ATOM 3524 N N . LEU B 1 182 ? 1.393 -19.875 -17.312 1 96.38 182 LEU B N 1
ATOM 3525 C CA . LEU B 1 182 ? 0.533 -21 -17.641 1 96.38 182 LEU B CA 1
ATOM 3526 C C . LEU B 1 182 ? -0.851 -20.828 -17.016 1 96.38 182 LEU B C 1
ATOM 3528 O O . LEU B 1 182 ? -1.041 -19.984 -16.141 1 96.38 182 LEU B O 1
ATOM 3532 N N . LYS B 1 183 ? -1.813 -21.531 -17.562 1 97.5 183 LYS B N 1
ATOM 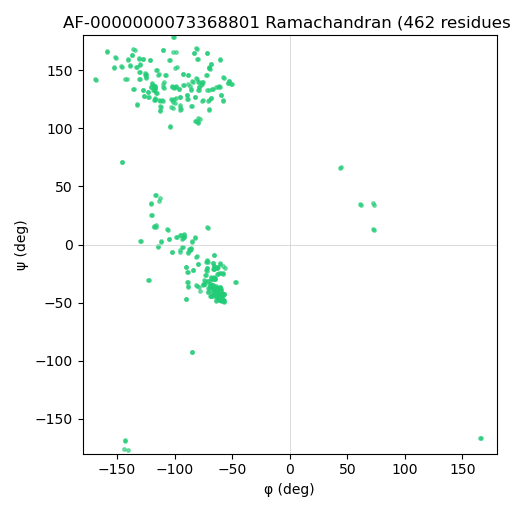3533 C CA . LYS B 1 183 ? -3.17 -21.547 -17.031 1 97.5 183 LYS B CA 1
ATOM 3534 C C . LYS B 1 183 ? -3.494 -22.891 -16.391 1 97.5 183 LYS B C 1
ATOM 3536 O O . LYS B 1 183 ? -3.203 -23.938 -16.984 1 97.5 183 LYS B O 1
ATOM 3541 N N . ILE B 1 184 ? -4.047 -22.828 -15.297 1 97.81 184 ILE B N 1
ATOM 3542 C CA . ILE B 1 184 ? -4.414 -24.078 -14.641 1 97.81 184 ILE B CA 1
ATOM 3543 C C . ILE B 1 184 ? -5.93 -24.156 -14.508 1 97.81 184 ILE B C 1
ATOM 3545 O O . ILE B 1 184 ? -6.609 -23.141 -14.359 1 97.81 184 ILE B O 1
ATOM 3549 N N . ASN B 1 185 ? -6.438 -25.375 -14.523 1 98.31 185 ASN B N 1
ATOM 3550 C CA . ASN B 1 185 ? -7.867 -25.594 -14.32 1 98.31 185 ASN B CA 1
ATOM 3551 C C . ASN B 1 185 ? -8.289 -25.219 -12.898 1 98.31 185 ASN B C 1
ATOM 3553 O O . ASN B 1 185 ? -7.625 -25.578 -11.93 1 98.31 185 ASN B O 1
ATOM 3557 N N . VAL B 1 186 ? -9.406 -24.469 -12.828 1 98.62 186 VAL B N 1
ATOM 3558 C CA . VAL B 1 186 ? -9.914 -24.125 -11.508 1 98.62 186 VAL B CA 1
ATOM 3559 C C . VAL B 1 186 ? -11.438 -24.25 -11.484 1 98.62 186 VAL B C 1
ATOM 3561 O O . VAL B 1 186 ? -12.086 -24.203 -12.531 1 98.62 186 VAL B O 1
ATOM 3564 N N . ASP B 1 187 ? -11.984 -24.5 -10.273 1 98.38 187 ASP B N 1
ATOM 3565 C CA . ASP B 1 187 ? -13.406 -24.344 -10.008 1 98.38 187 ASP B CA 1
ATOM 3566 C C . ASP B 1 187 ? -13.766 -22.891 -9.734 1 98.38 187 ASP B C 1
ATOM 3568 O O . ASP B 1 187 ? -13.539 -22.391 -8.633 1 98.38 187 ASP B O 1
ATOM 3572 N N . ILE B 1 188 ? -14.398 -22.266 -10.68 1 98.5 188 ILE B N 1
ATOM 3573 C CA . ILE B 1 188 ? -14.664 -20.828 -10.641 1 98.5 188 ILE B CA 1
ATOM 3574 C C . ILE B 1 188 ? -15.594 -20.516 -9.469 1 98.5 188 ILE B C 1
ATOM 3576 O O . ILE B 1 188 ? -15.406 -19.516 -8.766 1 98.5 188 ILE B O 1
ATOM 3580 N N . ASN B 1 189 ? -16.516 -21.328 -9.258 1 98 189 ASN B N 1
ATOM 3581 C CA . ASN B 1 189 ? -17.484 -21.094 -8.203 1 98 189 ASN B CA 1
ATOM 3582 C C . ASN B 1 189 ? -16.859 -21.203 -6.816 1 98 189 ASN B C 1
ATOM 3584 O O . ASN B 1 189 ? -17.328 -20.562 -5.871 1 98 189 ASN B O 1
ATOM 3588 N N . GLN B 1 190 ? -15.828 -21.984 -6.715 1 98.06 190 GLN B N 1
ATOM 3589 C CA . GLN B 1 190 ? -15.078 -22.047 -5.465 1 98.06 190 GLN B CA 1
ATOM 3590 C C . GLN B 1 190 ? -14.094 -20.891 -5.352 1 98.06 190 GLN B C 1
ATOM 3592 O O . GLN B 1 190 ? -13.922 -20.328 -4.27 1 98.06 190 GLN B O 1
ATOM 3597 N N . LEU B 1 191 ? -13.531 -20.469 -6.418 1 98.69 191 LEU B N 1
ATOM 3598 C CA . LEU B 1 191 ? -12.477 -19.453 -6.457 1 98.69 191 LEU B CA 1
ATOM 3599 C C . LEU B 1 191 ? -13.039 -18.078 -6.086 1 98.69 191 LEU B C 1
ATOM 3601 O O . LEU B 1 191 ? -12.359 -17.297 -5.426 1 98.69 191 LEU B O 1
ATOM 3605 N N . ILE B 1 192 ? -14.273 -17.828 -6.516 1 98.69 192 ILE B N 1
ATOM 3606 C CA . ILE B 1 192 ? -14.828 -16.484 -6.379 1 98.69 192 ILE B CA 1
ATOM 3607 C C . ILE B 1 192 ? -15.977 -16.5 -5.367 1 98.69 192 ILE B C 1
ATOM 3609 O O . ILE B 1 192 ? -16.984 -17.172 -5.574 1 98.69 192 ILE B O 1
ATOM 3613 N N . GLU B 1 193 ? -15.773 -15.812 -4.328 1 97.94 193 GLU B N 1
ATOM 3614 C CA . GLU B 1 193 ? -16.859 -15.625 -3.369 1 97.94 193 GLU B CA 1
ATOM 3615 C C . GLU B 1 193 ? -17.672 -14.375 -3.697 1 97.94 193 GLU B C 1
ATOM 3617 O O . GLU B 1 193 ? -18.906 -14.398 -3.645 1 97.94 193 GLU B O 1
ATOM 3622 N N . LYS B 1 194 ? -17.031 -13.266 -3.971 1 97.44 194 LYS B N 1
ATOM 3623 C CA . LYS B 1 194 ? -17.625 -11.977 -4.281 1 97.44 194 LYS B CA 1
ATOM 3624 C C . LYS B 1 194 ? -16.781 -11.195 -5.285 1 97.44 194 LYS B C 1
ATOM 3626 O O . LYS B 1 194 ? -15.578 -11.43 -5.395 1 97.44 194 LYS B O 1
ATOM 3631 N N . ILE B 1 195 ? -17.469 -10.344 -5.996 1 97.69 195 ILE B N 1
ATOM 3632 C CA . ILE B 1 195 ? -16.797 -9.461 -6.938 1 97.69 195 ILE B CA 1
ATOM 3633 C C . ILE B 1 195 ? -17.016 -8.008 -6.531 1 97.69 195 ILE B C 1
ATOM 3635 O O . ILE B 1 195 ? -18.125 -7.621 -6.156 1 97.69 195 ILE B O 1
ATOM 3639 N N . TYR B 1 196 ? -15.961 -7.238 -6.598 1 96.5 196 TYR B N 1
ATOM 3640 C CA . TYR B 1 196 ? -16.031 -5.805 -6.34 1 96.5 196 TYR B CA 1
ATOM 3641 C C . TYR B 1 196 ? -15.641 -5.008 -7.578 1 96.5 196 TYR B C 1
ATOM 3643 O O . TYR B 1 196 ? -14.656 -5.344 -8.25 1 96.5 196 TYR B O 1
ATOM 3651 N N . ILE B 1 197 ? -16.422 -3.986 -7.84 1 95.06 197 ILE B N 1
ATOM 3652 C CA . ILE B 1 197 ? -16.109 -3.09 -8.953 1 95.06 197 ILE B CA 1
ATOM 3653 C C . ILE B 1 197 ? -15.266 -1.919 -8.453 1 95.06 197 ILE B C 1
ATOM 3655 O O . ILE B 1 197 ? -15.43 -1.464 -7.316 1 95.06 197 ILE B O 1
ATOM 3659 N N . HIS B 1 198 ? -14.398 -1.445 -9.289 1 94.06 198 HIS B N 1
ATOM 3660 C CA . HIS B 1 198 ? -13.531 -0.332 -8.938 1 94.06 198 HIS B CA 1
ATOM 3661 C C . HIS B 1 198 ? -14.328 0.833 -8.359 1 94.06 198 HIS B C 1
ATOM 3663 O O . HIS B 1 198 ? -15.375 1.193 -8.898 1 94.06 198 HIS B O 1
ATOM 3669 N N . PRO B 1 199 ? -13.836 1.458 -7.34 1 90.31 199 PRO B N 1
ATOM 3670 C CA . PRO B 1 199 ? -14.609 2.488 -6.645 1 90.31 199 PRO B CA 1
ATOM 3671 C C . PRO B 1 199 ? -14.883 3.709 -7.52 1 90.31 199 PRO B C 1
ATOM 3673 O O . PRO B 1 199 ? -15.914 4.371 -7.355 1 90.31 199 PRO B O 1
ATOM 3676 N N . LYS B 1 200 ? -14.055 4.02 -8.422 1 88.88 200 LYS B N 1
ATOM 3677 C CA . LYS B 1 200 ? -14.203 5.227 -9.234 1 88.88 200 LYS B CA 1
ATOM 3678 C C . LYS B 1 200 ? -14.844 4.902 -10.586 1 88.88 200 LYS B C 1
ATOM 3680 O O . LYS B 1 200 ? -14.867 5.746 -11.484 1 88.88 200 LYS B O 1
ATOM 3685 N N . SER B 1 201 ? -15.266 3.668 -10.734 1 90.25 201 SER B N 1
ATOM 3686 C CA . SER B 1 201 ? -15.898 3.283 -11.992 1 90.25 201 SER B CA 1
ATOM 3687 C C . SER B 1 201 ? -17.266 3.943 -12.148 1 90.25 201 SER B C 1
ATOM 3689 O O . SER B 1 201 ? -17.938 4.215 -11.164 1 90.25 201 SER B O 1
ATOM 3691 N N . GLU B 1 202 ? -17.625 4.141 -13.375 1 87.5 202 GLU B N 1
ATOM 3692 C CA . GLU B 1 202 ? -18.922 4.715 -13.68 1 87.5 202 GLU B CA 1
ATOM 3693 C C . GLU B 1 202 ? -20.016 3.656 -13.602 1 87.5 202 GLU B C 1
ATOM 3695 O O . GLU B 1 202 ? -19.75 2.461 -13.742 1 87.5 202 GLU B O 1
ATOM 3700 N N . ASN B 1 203 ? -21.219 4.152 -13.438 1 89.31 203 ASN B N 1
ATOM 3701 C CA . ASN B 1 203 ? -22.359 3.254 -13.266 1 89.31 203 ASN B CA 1
ATOM 3702 C C . ASN B 1 203 ? -22.531 2.33 -14.461 1 89.31 203 ASN B C 1
ATOM 3704 O O . ASN B 1 203 ? -22.922 1.171 -14.305 1 89.31 203 ASN B O 1
ATOM 3708 N N . TRP B 1 204 ? -22.297 2.844 -15.609 1 91.56 204 TRP B N 1
ATOM 3709 C CA . TRP B 1 204 ? -22.453 2.01 -16.797 1 91.56 204 TRP B CA 1
ATOM 3710 C C . TRP B 1 204 ? -21.531 0.806 -16.75 1 91.56 204 TRP B C 1
ATOM 3712 O O . TRP B 1 204 ? -21.859 -0.267 -17.25 1 91.56 204 TRP B O 1
ATOM 3722 N N . TYR B 1 205 ? -20.359 1.009 -16.281 1 92.31 205 TYR B N 1
ATOM 3723 C CA . TYR B 1 205 ? -19.375 -0.066 -16.172 1 92.31 205 TYR B CA 1
ATOM 3724 C C . TYR B 1 205 ? -19.875 -1.17 -15.242 1 92.31 205 TYR B C 1
ATOM 3726 O O . TYR B 1 205 ? -19.734 -2.355 -15.547 1 92.31 205 TYR B O 1
ATOM 3734 N N . LYS B 1 206 ? -20.406 -0.771 -14.117 1 92 206 LYS B N 1
ATOM 3735 C CA . LYS B 1 206 ? -21 -1.738 -13.195 1 92 206 LYS B CA 1
ATOM 3736 C C . LYS B 1 206 ? -22.094 -2.559 -13.867 1 92 206 LYS B C 1
ATOM 3738 O O . LYS B 1 206 ? -22.109 -3.785 -13.742 1 92 206 LYS B O 1
ATOM 3743 N N . LYS B 1 207 ? -22.969 -1.93 -14.523 1 93.75 207 LYS B N 1
ATOM 3744 C CA . LYS B 1 207 ? -24.047 -2.609 -15.234 1 93.75 207 LYS B CA 1
ATOM 3745 C C . LYS B 1 207 ? -23.484 -3.59 -16.266 1 93.75 207 LYS B C 1
ATOM 3747 O O . LYS B 1 207 ? -24 -4.703 -16.406 1 93.75 207 LYS B O 1
ATOM 3752 N N . LEU B 1 208 ? -22.516 -3.1 -16.938 1 94.75 208 LEU B N 1
ATOM 3753 C CA . LEU B 1 208 ? -21.875 -3.941 -17.938 1 94.75 208 LEU B CA 1
ATOM 3754 C C . LEU B 1 208 ? -21.344 -5.223 -17.312 1 94.75 208 LEU B C 1
ATOM 3756 O O . LEU B 1 208 ? -21.562 -6.316 -17.844 1 94.75 208 LEU B O 1
ATOM 3760 N N . VAL B 1 209 ? -20.594 -5.145 -16.203 1 95.56 209 VAL B N 1
ATOM 3761 C CA . VAL B 1 209 ? -20 -6.297 -15.547 1 95.56 209 VAL B CA 1
ATOM 3762 C C . VAL B 1 209 ? -21.094 -7.262 -15.102 1 95.56 209 VAL B C 1
ATOM 3764 O O . VAL B 1 209 ? -20.984 -8.469 -15.297 1 95.56 209 VAL B O 1
ATOM 3767 N N . ILE B 1 210 ? -22.141 -6.703 -14.531 1 95.5 210 ILE B N 1
ATOM 3768 C CA . ILE B 1 210 ? -23.266 -7.52 -14.062 1 95.5 210 ILE B CA 1
ATOM 3769 C C . ILE B 1 210 ? -23.859 -8.297 -15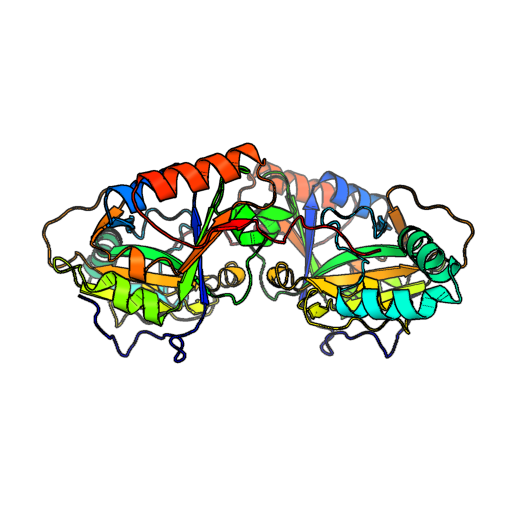.227 1 95.5 210 ILE B C 1
ATOM 3771 O O . ILE B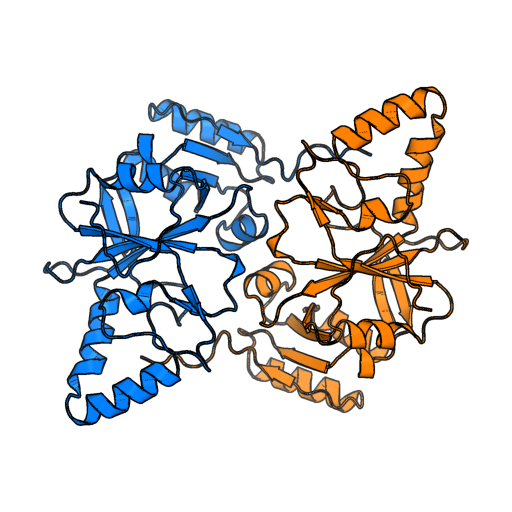 1 210 ? -24.078 -9.508 -15.125 1 95.5 210 ILE B O 1
ATOM 3775 N N . GLU B 1 211 ? -24.078 -7.641 -16.266 1 95.88 211 GLU B N 1
ATOM 3776 C CA . GLU B 1 211 ? -24.656 -8.266 -17.453 1 95.88 211 GLU B CA 1
ATOM 3777 C C . GLU B 1 211 ? -23.75 -9.375 -18 1 95.88 211 GLU B C 1
ATOM 3779 O O . GLU B 1 211 ? -24.219 -10.453 -18.344 1 95.88 211 GLU B O 1
ATOM 3784 N N . LEU B 1 212 ? -22.5 -9.086 -18.094 1 95.62 212 LEU B N 1
ATOM 3785 C CA . LEU B 1 212 ? -21.547 -10.055 -18.625 1 95.62 212 LEU B CA 1
ATOM 3786 C C . LEU B 1 212 ? -21.5 -11.305 -17.75 1 95.62 212 LEU B C 1
ATOM 3788 O O . LEU B 1 212 ? -21.516 -12.43 -18.266 1 95.62 212 LEU B O 1
ATOM 3792 N N . VAL B 1 213 ? -21.406 -11.094 -16.469 1 96.75 213 VAL B N 1
ATOM 3793 C CA . VAL B 1 213 ? -21.344 -12.211 -15.539 1 96.75 213 VAL B CA 1
ATOM 3794 C C . VAL B 1 213 ? -22.609 -13.062 -15.656 1 96.75 213 VAL B C 1
ATOM 3796 O O . VAL B 1 213 ? -22.531 -14.297 -15.664 1 96.75 213 VAL B O 1
ATOM 3799 N N . GLU B 1 214 ? -23.734 -12.445 -15.789 1 95.94 214 GLU B N 1
ATOM 3800 C CA . GLU B 1 214 ? -25.016 -13.141 -15.953 1 95.94 214 GLU B CA 1
ATOM 3801 C C . GLU B 1 214 ? -25.047 -13.922 -17.266 1 95.94 214 GLU B C 1
ATOM 3803 O O . GLU B 1 214 ? -25.484 -15.078 -17.281 1 95.94 214 GLU B O 1
ATOM 3808 N N . ARG B 1 215 ? -24.609 -13.336 -18.25 1 96.31 215 ARG B N 1
ATOM 3809 C CA . ARG B 1 215 ? -24.641 -13.969 -19.562 1 96.31 215 ARG B CA 1
ATOM 3810 C C . ARG B 1 215 ? -23.734 -15.195 -19.609 1 96.31 215 ARG B C 1
ATOM 3812 O O . ARG B 1 215 ? -23.984 -16.141 -20.359 1 96.31 215 ARG B O 1
ATOM 3819 N N . LEU B 1 216 ? -22.75 -15.141 -18.844 1 96.5 216 LEU B N 1
ATOM 3820 C CA . LEU B 1 216 ? -21.828 -16.266 -18.766 1 96.5 216 LEU B CA 1
ATOM 3821 C C . LEU B 1 216 ? -22.328 -17.312 -17.781 1 96.5 216 LEU B C 1
ATOM 3823 O O . LEU B 1 216 ? -21.625 -18.266 -17.469 1 96.5 216 LEU B O 1
ATOM 3827 N N . ASP B 1 217 ? -23.516 -17.062 -17.203 1 95.81 217 ASP B N 1
ATOM 3828 C CA . ASP B 1 217 ? -24.25 -18.016 -16.375 1 95.81 217 ASP B CA 1
ATOM 3829 C C . ASP B 1 217 ? -23.594 -18.188 -15.008 1 95.81 217 ASP B C 1
ATOM 3831 O O . ASP B 1 217 ? -23.5 -19.297 -14.492 1 95.81 217 ASP B O 1
ATOM 3835 N N . PHE B 1 218 ? -23 -17.094 -14.469 1 96.12 218 PHE B N 1
ATOM 3836 C CA . PHE B 1 218 ? -22.516 -17.062 -13.102 1 96.12 218 PHE B CA 1
ATOM 3837 C C . PHE B 1 218 ? -23.406 -16.203 -12.211 1 96.12 218 PHE B C 1
ATOM 3839 O O . PHE B 1 218 ? -23.953 -15.203 -12.664 1 96.12 218 PHE B O 1
ATOM 3846 N N . GLY B 1 219 ? -23.562 -16.547 -10.977 1 93.69 219 GLY B N 1
ATOM 3847 C CA . GLY B 1 219 ? -24.422 -15.844 -10.031 1 93.69 219 GLY B CA 1
ATOM 3848 C C . GLY B 1 219 ? -23.656 -15.234 -8.875 1 93.69 219 GLY B C 1
ATOM 3849 O O . GLY B 1 219 ? -24.078 -15.312 -7.723 1 93.69 219 GLY B O 1
ATOM 3850 N N . PHE B 1 220 ? -22.547 -14.625 -9.117 1 95.25 220 PHE B N 1
ATOM 3851 C CA . PHE B 1 220 ? -21.719 -14.047 -8.062 1 95.25 220 PHE B CA 1
ATOM 3852 C C . PHE B 1 220 ? -22.359 -12.781 -7.508 1 95.25 220 PHE B C 1
ATOM 3854 O O . PHE B 1 220 ? -23.031 -12.047 -8.234 1 95.25 220 PHE B O 1
ATOM 3861 N N . GLU B 1 221 ? -22.172 -12.586 -6.25 1 94.56 221 GLU B N 1
ATOM 3862 C CA . GLU B 1 221 ? -22.484 -11.289 -5.664 1 94.56 221 GLU B CA 1
ATOM 3863 C C . GLU B 1 221 ? -21.516 -10.211 -6.156 1 94.56 221 GLU B C 1
ATOM 3865 O O . GLU B 1 221 ? -20.297 -10.391 -6.102 1 94.56 221 GLU B O 1
ATOM 3870 N N . ILE B 1 222 ? -22.094 -9.156 -6.688 1 94.06 222 ILE B N 1
ATOM 3871 C CA . ILE B 1 222 ? -21.281 -8.047 -7.188 1 94.06 222 ILE B CA 1
ATOM 3872 C C . ILE B 1 222 ? -21.594 -6.785 -6.387 1 94.06 222 ILE B C 1
ATOM 3874 O O . ILE B 1 222 ? -22.766 -6.406 -6.238 1 94.06 222 ILE B O 1
ATOM 3878 N N . GLU B 1 223 ? -20.562 -6.219 -5.828 1 89.56 223 GLU B N 1
ATOM 3879 C CA . GLU B 1 223 ? -20.703 -4.996 -5.039 1 89.56 223 GLU B CA 1
ATOM 3880 C C . GLU B 1 223 ? -19.797 -3.895 -5.562 1 89.56 223 GLU B C 1
ATOM 3882 O O . GLU B 1 223 ? -18.719 -4.172 -6.09 1 89.56 223 GLU B O 1
ATOM 3887 N N . LYS B 1 224 ? -20.359 -2.711 -5.473 1 83.12 224 LYS B N 1
ATOM 3888 C CA . LYS B 1 224 ? -19.453 -1.594 -5.707 1 83.12 224 LYS B CA 1
ATOM 3889 C C . LYS B 1 224 ? -18.609 -1.308 -4.469 1 83.12 224 LYS B C 1
ATOM 3891 O O . LYS B 1 224 ? -19.109 -1.361 -3.344 1 83.12 224 LYS B O 1
ATOM 3896 N N . SER B 1 225 ? -17.391 -1.013 -4.703 1 83.31 225 SER B N 1
ATOM 3897 C CA . SER B 1 225 ? -16.469 -0.682 -3.619 1 83.31 225 SER B CA 1
ATOM 3898 C C . SER B 1 225 ? -17.031 0.439 -2.746 1 83.31 225 SER B C 1
ATOM 3900 O O . SER B 1 225 ? -17.656 1.37 -3.248 1 83.31 225 SER B O 1
ATOM 3902 N N . ASP B 1 226 ? -16.891 0.357 -1.492 1 76.62 226 ASP B N 1
ATOM 3903 C CA . ASP B 1 226 ? -17.375 1.353 -0.542 1 76.62 226 ASP B CA 1
ATOM 3904 C C . ASP B 1 226 ? -16.391 2.518 -0.417 1 76.62 226 ASP B C 1
ATOM 3906 O O . ASP B 1 226 ? -16.609 3.428 0.387 1 76.62 226 ASP B O 1
ATOM 3910 N N . LEU B 1 227 ? -15.406 2.514 -1.2 1 79.44 227 LEU B N 1
ATOM 3911 C CA . LEU B 1 227 ? -14.375 3.541 -1.074 1 79.44 227 LEU B CA 1
ATOM 3912 C C . LEU B 1 227 ? -14.898 4.895 -1.545 1 79.44 227 LEU B C 1
ATOM 3914 O O . LEU B 1 227 ? -14.367 5.938 -1.158 1 79.44 227 LEU B O 1
ATOM 3918 N N . GLU B 1 228 ? -15.977 4.941 -2.354 1 70.69 228 GLU B N 1
ATOM 3919 C CA . GLU B 1 228 ? -16.531 6.207 -2.818 1 70.69 228 GLU B CA 1
ATOM 3920 C C . GLU B 1 228 ? -17.984 6.363 -2.379 1 70.69 228 GLU B C 1
ATOM 3922 O O . GLU B 1 228 ? -18.766 7.059 -3.031 1 70.69 228 GLU B O 1
ATOM 3927 N N . SER B 1 229 ? -18.281 5.871 -1.249 1 69.56 229 SER B N 1
ATOM 3928 C CA . SER B 1 229 ? -19.656 5.996 -0.74 1 69.56 229 SER B CA 1
ATOM 3929 C C . SER B 1 229 ? -19.891 7.375 -0.13 1 69.56 229 SER B C 1
ATOM 3931 O O . SER B 1 229 ? -18.969 8.18 -0.03 1 69.56 229 SER B O 1
ATOM 3933 N N . ASP B 1 230 ? -21.094 7.664 0.127 1 71.69 230 ASP B N 1
ATOM 3934 C CA . ASP B 1 230 ? -21.484 8.969 0.66 1 71.69 230 ASP B CA 1
ATOM 3935 C C . ASP B 1 230 ? -20.812 9.234 2.008 1 71.69 230 ASP B C 1
ATOM 3937 O O . ASP B 1 230 ? -20.625 8.312 2.807 1 71.69 230 ASP B O 1
ATOM 3941 N N . ILE B 1 231 ? -20.328 10.453 2.115 1 71.06 231 ILE B N 1
ATOM 3942 C CA . ILE B 1 231 ? -19.672 10.836 3.361 1 71.06 231 ILE B CA 1
ATOM 3943 C C . ILE B 1 231 ? -20.719 11.383 4.34 1 71.06 231 ILE B C 1
ATOM 3945 O O . ILE B 1 231 ? -21.766 11.867 3.928 1 71.06 231 ILE B O 1
ATOM 3949 N N . LEU B 1 232 ? -20.391 11.055 5.539 1 71.38 232 LEU B N 1
ATOM 3950 C CA . LEU B 1 232 ? -21.297 11.492 6.598 1 71.38 232 LEU B CA 1
ATOM 3951 C C . LEU B 1 232 ? -20.719 12.68 7.355 1 71.38 232 LEU B C 1
ATOM 3953 O O . LEU B 1 232 ? -19.703 12.547 8.039 1 71.38 232 LEU B O 1
ATOM 3957 N N . ILE B 1 233 ? -21.188 13.875 7.059 1 69.38 233 ILE B N 1
ATOM 3958 C CA . ILE B 1 233 ? -20.766 15.078 7.77 1 69.38 233 ILE B CA 1
ATOM 3959 C C . ILE B 1 233 ? -21.984 15.977 8 1 69.38 233 ILE B C 1
ATOM 3961 O O . ILE B 1 233 ? -22.922 15.969 7.215 1 69.38 233 ILE B O 1
#

Sequence (466 aa):
MYLNNPNIKLPDDPDTIVWKYLDLSKFLDLLLSKKLFMSRSDKFEDQYEGTFSEPTYEEIKKLAVDNPEFLNYYKIHREKVAISSWHINEYESFAMWQIFTKNNEGLAIQSTIGRLQKAVRPENNFDQYIGEVNYIDYKKEYIPFDDLFFPFLFKRKSFQYEREVRILTDTSKSEIKLNDGLKINVDINQLIEKIYIHPKSENWYKKLVIELVERLDFGFEIEKSDLESDILIMYLNNPNIKLPDDPDTIVWKYLDLSKFLDLLLSKKLFMSRSDKFEDQYEGTFSEPTYEEIKKLAVDNPEFLNYYKIHREKVAISSWHINEYESFAMWQIFTKNNEGLAIQSTIGRLQKAVRPENNFDQYIGEVNYIDYKKEYIPFDDLFFPFLFKRKSFQYEREVRILTDTSKSEIKLNDGLKINVDINQLIEKIYIHPKSENWYKKLVIELVERLDFGFEIEKSDLESDILI

Nearest PDB structures (foldseek):
  1g61-assembly2_B  TM=8.111E-01  e=4.611E+00  Methanocaldococcus jannaschii
  1iqp-assembly1_C  TM=4.918E-01  e=8.613E+00  Pyrococcus furiosus
  7omw-assembly1_AAA  TM=5.331E-01  e=2.296E-04  Thermus sp. 2.9
  7on0-assembly1_AAA  TM=4.920E-01  e=5.183E-04  Thermus sp. 2.9